Protein AF-0000000084683299 (afdb_homodimer)

Secondary st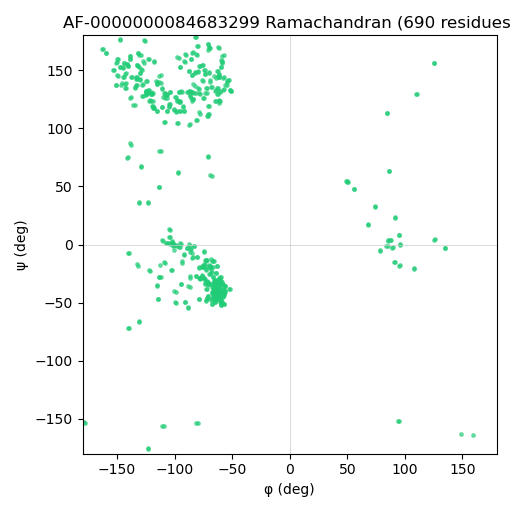ructure (DSSP, 8-state):
-EEEEBSSTTSPPEEEE-PPP---TT-EEEEEEEEEE-HHHHHHHHT--TT--SSB----EEEEEEEEE-TT--S--TT-EEE--SSB--S-SHHHHTT-GGG-TT-B-BTTTB--SSBSEEEES-HHHH-EEPPTT--HHHHHHTTTHHHHHHIIIIIIS---TT-EEEEE--SHHHHHHHHHHHHTT-EEEEEES-HHHHHHHHHTTEEEEEEGGG-S-HHHHHHHHTTS-EEEEEESS--HHHHHHHHHTEEEEEEEEE-S----SSS-EEE-HHHHHHHT-EEEE-----GGGHHHHHHHHHHTS--GGGGEEEEEEGGGHHHHHHHTTT-PPSSEEEEETT-/-EEEEBSSTTSPPEEEE-PPP---TT-EEEEEEEEEE-HHHHHHHHT--TT--SSB----EEEEEEEEE-TT--S--TT-EEE--SSB--S-SHHHHTT-GGG-TT-B-BTTTB--SSBSEEEES-HHHH-EEPPTT--HHHHHHTTTHHHHHHIIIIIIS---TT-EEEEE--SHHHHHHHHHHHHTT-EEEEEES-HHHHHHHHHTTEEEEEEGGG-S-HHHHHHHHTTS-EEEEEESS--HHHHHHHHHTEEEEEEEEE-S----SSS-EEE-HHHHHHHT-EEEE-----GGGHHHHHHHHHHTS--GGGGEEEEEEGGGHHHHHHHTTT-PPSSEEEEETT-

Sequence (694 aa):
MRAVVFEQYGEPAAVREVPDPEPAEHGVVVRVEATGLCRSDWHGWMGHDPDITLPHVPGHELAGVVEAVGSRVTGWRPGDRVTVPFVCACGTCPSCAAGDQQVCERQTQPGFHHWGSFAQFVALDHADVNLVAIPDGMAYATAAALGCRFATAFRAVVRQGRVAAGEWVAVHGCGGVGLSAVMIAAASGARVVAVDVSSEALGLARSFGAAACVDATGTADPAAAVRELTGGGAHLSLDALGSPATCASSVGSLRRRGRHVQVGLLPSVDGTTPVPLARAIALELELLGSHGMAAHAYPGMLELVRSGALRPDLLVTRTIALDAAPAALAAMGSAPGAGVTVIEPWRMRAVVFEQYGEPAAVREVPDPEPAEHGVVVRVEATGLCRSDWHGWMGHDPDITLPHVPGHELAGVVEAVGSRVTGWRPGDRVTVPFVCACGTCPSCAAGDQQVCERQTQPGFHHWGSFAQFVALDHADVNLVAIPDGMAYATAAALGCRFATAFRAVVRQGRVAAGEWVAVHGCGGVGLSAVMIAAASGARVVAVDVSSEALGLARSFGAAACVDATGTADPAAAVRELTGGGAHLSLDALGSPATCASSVGSLRRRGRHVQVGLLPSVDGTTPVPLARAIALELELLGSHGMAAHAYPGMLELVRSGALRPDLLVTRTIALDAAPAALAAMGSAPGAGVTVIEPWR

InterPro domains:
  IPR002328 Alcohol dehydrogenase, zinc-type, conserved site [PS00059] (59-73)
  IPR011032 GroES-like superfamily [SSF50129] (1-170)
  IPR013149 Alcohol dehydrogenase-like, C-terminal [PF00107] (176-305)
  IPR013154 Alcohol dehydrogenase-like, N-terminal [PF08240] (26-135)
  IPR020843 Enoylreductase domain [SM00829] (10-343)
  IPR036291 NAD(P)-binding domain superfamily [SSF51735] (140-313)
  IPR050129 Zinc-containing alcohol dehydrogenase [PTHR43401] (1-344)

Structure (mmCIF, N/CA/C/O backbone):
data_AF-0000000084683299-model_v1
#
loop_
_entity.id
_entity.type
_entity.pdbx_description
1 polymer '2-deoxy-scyllo-inosamine dehydrogenase'
#
loop_
_atom_site.group_PDB
_atom_site.id
_atom_site.type_symbol
_atom_site.label_atom_id
_atom_site.label_alt_id
_atom_site.label_comp_id
_atom_site.label_asym_id
_atom_site.label_entity_id
_atom_site.label_seq_id
_atom_site.pdbx_PDB_ins_code
_atom_site.Cartn_x
_atom_site.Cartn_y
_atom_site.Cartn_z
_atom_site.occupancy
_atom_site.B_iso_or_equiv
_atom_site.auth_seq_id
_atom_site.auth_comp_id
_atom_site.auth_asym_id
_atom_site.auth_atom_id
_atom_site.pdbx_PDB_model_num
ATOM 1 N N . MET A 1 1 ? 8.82 40.094 19.969 1 97.94 1 MET A N 1
ATOM 2 C CA . MET A 1 1 ? 7.5 39.469 19.844 1 97.94 1 MET A CA 1
ATOM 3 C C . MET A 1 1 ? 7.242 38.5 20.984 1 97.94 1 MET A C 1
ATOM 5 O O . MET A 1 1 ? 8.188 38 21.594 1 97.94 1 MET A O 1
ATOM 9 N N . ARG A 1 2 ? 6.02 38.344 21.203 1 98.69 2 ARG A N 1
ATOM 10 C CA . ARG A 1 2 ? 5.633 37.312 22.172 1 98.69 2 ARG A CA 1
ATOM 11 C C . ARG A 1 2 ? 5.578 35.938 21.5 1 98.69 2 ARG A C 1
ATOM 13 O O . ARG A 1 2 ? 5.105 35.812 20.375 1 98.69 2 ARG A O 1
ATOM 20 N N . ALA A 1 3 ? 6.117 34.906 22.234 1 98.88 3 ALA A N 1
ATOM 21 C CA . ALA A 1 3 ? 6.109 33.562 21.703 1 98.88 3 ALA A CA 1
ATOM 22 C C . ALA A 1 3 ? 6.121 32.531 22.844 1 98.88 3 ALA A C 1
ATOM 24 O O . ALA A 1 3 ? 6.57 32.844 23.953 1 98.88 3 ALA A O 1
ATOM 25 N N . VAL A 1 4 ? 5.547 31.406 22.609 1 98.81 4 VAL A N 1
ATOM 26 C CA . VAL A 1 4 ? 5.734 30.266 23.5 1 98.81 4 VAL A CA 1
ATOM 27 C C . VAL A 1 4 ? 7.121 29.656 23.281 1 98.81 4 VAL A C 1
ATOM 29 O O . VAL A 1 4 ? 7.488 29.312 22.156 1 98.81 4 VAL A O 1
ATOM 32 N N . VAL A 1 5 ? 7.898 29.516 24.344 1 98.75 5 VAL A N 1
ATOM 33 C CA . VAL A 1 5 ? 9.25 28.984 24.25 1 98.75 5 VAL A CA 1
ATOM 34 C C . VAL A 1 5 ? 9.422 27.828 25.25 1 98.75 5 VAL A C 1
ATOM 36 O O . VAL A 1 5 ? 9.023 27.953 26.406 1 98.75 5 VAL A O 1
ATOM 39 N N . PHE A 1 6 ? 9.891 26.703 24.734 1 98 6 PHE A N 1
ATOM 40 C CA . PHE A 1 6 ? 10.375 25.688 25.672 1 98 6 PHE A CA 1
ATOM 41 C C . PHE A 1 6 ? 11.883 25.5 25.516 1 98 6 PHE A C 1
ATOM 43 O O . PHE A 1 6 ? 12.414 25.516 24.406 1 98 6 PHE A O 1
ATOM 50 N N . GLU A 1 7 ? 12.57 25.344 26.656 1 97.62 7 GLU A N 1
ATOM 51 C CA . GLU A 1 7 ? 14.031 25.297 26.703 1 97.62 7 GLU A CA 1
ATOM 52 C C . GLU A 1 7 ? 14.523 23.859 26.875 1 97.62 7 GLU A C 1
ATOM 54 O O . GLU A 1 7 ? 15.688 23.562 26.609 1 97.62 7 GLU A O 1
ATOM 59 N N . GLN A 1 8 ? 13.672 23.047 27.375 1 97.5 8 GLN A N 1
ATOM 60 C CA . GLN A 1 8 ? 13.938 21.625 27.578 1 97.5 8 GLN A CA 1
ATOM 61 C C . GLN A 1 8 ? 12.742 20.781 27.172 1 97.5 8 GLN A C 1
ATOM 63 O O . GLN A 1 8 ? 11.594 21.172 27.375 1 97.5 8 GLN A O 1
ATOM 68 N N . TYR A 1 9 ? 13.102 19.688 26.641 1 96.69 9 TYR A N 1
ATOM 69 C CA . TYR A 1 9 ? 12.023 18.781 26.266 1 96.69 9 TYR A CA 1
ATOM 70 C C . TYR A 1 9 ? 11.227 18.344 27.484 1 96.69 9 TYR A C 1
ATOM 72 O O . TYR A 1 9 ? 11.797 18.078 28.547 1 96.69 9 TYR A O 1
ATOM 80 N N . GLY A 1 10 ? 9.992 18.359 27.375 1 95.62 10 GLY A N 1
ATOM 81 C CA . GLY A 1 10 ? 9.117 17.812 28.391 1 95.62 10 GLY A CA 1
ATOM 82 C C . GLY A 1 10 ? 8.938 18.734 29.578 1 95.62 10 GLY A C 1
ATOM 83 O O . GLY A 1 10 ? 8.141 18.453 30.484 1 95.62 10 GLY A O 1
ATOM 84 N N . GLU A 1 11 ? 9.617 19.828 29.625 1 97 11 GLU A N 1
ATOM 85 C CA . GLU A 1 11 ? 9.453 20.828 30.688 1 97 11 GLU A CA 1
ATOM 86 C C . GLU A 1 11 ? 8.484 21.922 30.266 1 97 11 GLU A C 1
ATOM 88 O O . GLU A 1 11 ? 8.375 22.25 29.078 1 97 11 GLU A O 1
ATOM 93 N N . PRO A 1 12 ? 7.875 22.5 31.188 1 95.88 12 PRO A N 1
ATOM 94 C CA . PRO A 1 12 ? 6.852 23.484 30.844 1 95.88 12 PRO A CA 1
ATOM 95 C C . PRO A 1 12 ? 7.387 24.609 29.984 1 95.88 12 PRO A C 1
ATOM 97 O O . PRO A 1 12 ? 8.43 25.203 30.297 1 95.88 12 PRO A O 1
ATOM 100 N N . ALA A 1 13 ? 6.68 24.906 28.984 1 98.06 13 ALA A N 1
ATOM 101 C CA . ALA A 1 13 ? 6.953 26.062 28.141 1 98.06 13 ALA A CA 1
ATOM 102 C C . ALA A 1 13 ? 6.398 27.344 28.781 1 98.06 13 ALA A C 1
ATOM 104 O O . ALA A 1 13 ? 5.625 27.281 29.734 1 98.06 13 ALA A O 1
ATOM 105 N N . ALA A 1 14 ? 6.879 28.453 28.266 1 98.31 14 ALA A N 1
ATOM 106 C CA . ALA A 1 14 ? 6.391 29.734 28.766 1 98.31 14 ALA A CA 1
ATOM 107 C C . ALA A 1 14 ? 6.324 30.766 27.656 1 98.31 14 ALA A C 1
ATOM 109 O O . ALA A 1 14 ? 7.051 30.656 26.656 1 98.31 14 ALA A O 1
ATOM 110 N N . VAL A 1 15 ? 5.414 31.688 27.844 1 98.56 15 VAL A N 1
ATOM 111 C CA . VAL A 1 15 ? 5.387 32.812 26.922 1 98.56 15 VAL A CA 1
ATOM 112 C C . VAL A 1 15 ? 6.492 33.812 27.297 1 98.56 15 VAL A C 1
ATOM 114 O O . VAL A 1 15 ? 6.613 34.219 28.469 1 98.56 15 VAL A O 1
ATOM 117 N N . ARG A 1 16 ? 7.254 34.188 26.312 1 98.31 16 ARG A N 1
ATOM 118 C CA . ARG A 1 16 ? 8.375 35.094 26.5 1 98.31 16 ARG A CA 1
ATOM 119 C C . ARG A 1 16 ? 8.453 36.094 25.375 1 98.31 16 ARG A C 1
ATOM 121 O O . ARG A 1 16 ? 7.848 35.906 24.312 1 98.31 16 ARG A O 1
ATOM 128 N N . GLU A 1 17 ? 9.148 37.156 25.719 1 98.44 17 GLU A N 1
ATOM 129 C CA . GLU A 1 17 ? 9.531 38.094 24.656 1 98.44 17 GLU A CA 1
ATOM 130 C C . GLU A 1 17 ? 10.82 37.625 23.969 1 98.44 17 GLU A C 1
ATOM 132 O O . GLU A 1 17 ? 11.828 37.375 24.641 1 98.44 17 GLU A O 1
ATOM 137 N N . VAL A 1 18 ? 10.742 37.5 22.688 1 98.38 18 VAL A N 1
ATOM 138 C CA . VAL A 1 18 ? 11.891 37.094 21.875 1 98.38 18 VAL A CA 1
ATOM 139 C C . VAL A 1 18 ? 12.055 38.031 20.703 1 98.38 18 VAL A C 1
ATOM 141 O O . VAL A 1 18 ? 11.156 38.844 20.406 1 98.38 18 VAL A O 1
ATOM 144 N N . PRO A 1 19 ? 13.234 38.031 20.062 1 97.88 19 PRO A N 1
ATOM 145 C CA . PRO A 1 19 ? 13.414 38.938 18.906 1 97.88 19 PRO A CA 1
ATOM 146 C C . PRO A 1 19 ? 12.438 38.625 17.766 1 97.88 19 PRO A C 1
ATOM 148 O O . PRO A 1 19 ? 12.125 37.469 17.516 1 97.88 19 PRO A O 1
ATOM 151 N N . ASP A 1 20 ? 12 39.688 17.094 1 98.19 20 ASP A N 1
ATOM 152 C CA . ASP A 1 20 ? 11.195 39.5 15.891 1 98.19 20 ASP A CA 1
ATOM 153 C C . ASP A 1 20 ? 12 38.75 14.805 1 98.19 20 ASP A C 1
ATOM 155 O O . ASP A 1 20 ? 13.195 39 14.648 1 98.19 20 ASP A O 1
ATOM 159 N N . PRO A 1 21 ? 11.328 37.938 14.055 1 98.38 21 PRO A N 1
ATOM 160 C CA . PRO A 1 21 ? 12.031 37.312 12.93 1 98.38 21 PRO A CA 1
ATOM 161 C C . PRO A 1 21 ? 12.172 38.25 11.734 1 98.38 21 PRO A C 1
ATOM 163 O O . PRO A 1 21 ? 11.406 39.188 11.602 1 98.38 21 PRO A O 1
ATOM 166 N N . GLU A 1 22 ? 13.18 38 10.969 1 97.94 22 GLU A N 1
ATOM 167 C CA . GLU A 1 22 ? 13.383 38.656 9.664 1 97.94 22 GL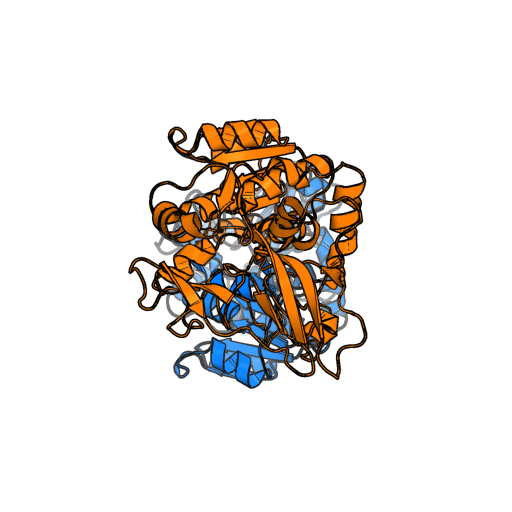U A CA 1
ATOM 168 C C . GLU A 1 22 ? 13.25 37.625 8.531 1 97.94 22 GLU A C 1
ATOM 170 O O . GLU A 1 22 ? 13.648 36.469 8.68 1 97.94 22 GLU A O 1
ATOM 175 N N . PRO A 1 23 ? 12.719 38.094 7.453 1 98.06 23 PRO A N 1
ATOM 176 C CA . PRO A 1 23 ? 12.578 37.125 6.363 1 98.06 23 PRO A CA 1
ATOM 177 C C . PRO A 1 23 ? 13.898 36.812 5.664 1 98.06 23 PRO A C 1
ATOM 179 O O . PRO A 1 23 ? 14.727 37.719 5.496 1 98.06 23 PRO A O 1
ATOM 182 N N . ALA A 1 24 ? 14.109 35.562 5.312 1 97.81 24 ALA A N 1
ATOM 183 C CA . ALA A 1 24 ? 15.141 35.25 4.328 1 97.81 24 ALA A CA 1
ATOM 184 C C . ALA A 1 24 ? 14.836 35.906 2.982 1 97.81 24 ALA A C 1
ATOM 186 O O . ALA A 1 24 ? 13.727 36.375 2.756 1 97.81 24 ALA A O 1
ATOM 187 N N . GLU A 1 25 ? 15.828 35.875 2.055 1 98.38 25 GLU A N 1
ATOM 188 C CA . GLU A 1 25 ? 15.641 36.469 0.741 1 98.38 25 GLU A CA 1
ATOM 189 C C . GLU A 1 25 ? 14.453 35.844 0.007 1 98.38 25 GLU A C 1
ATOM 191 O O . GLU A 1 25 ? 13.734 36.531 -0.723 1 98.38 25 GLU A O 1
ATOM 196 N N . HIS A 1 26 ? 14.234 34.562 0.237 1 98.19 26 HIS A N 1
ATOM 197 C CA . HIS A 1 26 ? 13.188 33.844 -0.459 1 98.19 26 HIS A CA 1
ATOM 198 C C . HIS A 1 26 ? 11.984 33.594 0.447 1 98.19 26 HIS A C 1
ATOM 200 O O . HIS A 1 26 ? 11.125 32.781 0.143 1 98.19 26 HIS A O 1
ATOM 206 N N . GLY A 1 27 ? 11.938 34.281 1.592 1 98.62 27 GLY A N 1
ATOM 207 C CA . GLY A 1 27 ? 10.922 34 2.594 1 98.62 27 GLY A CA 1
ATOM 208 C C . GLY A 1 27 ? 10.078 35.188 2.957 1 98.62 27 GLY A C 1
ATOM 209 O O . GLY A 1 27 ? 10.164 36.25 2.311 1 98.62 27 GLY A O 1
ATOM 210 N N . VAL A 1 28 ? 9.211 35 3.945 1 98.88 28 VAL A N 1
ATOM 211 C CA . VAL A 1 28 ? 8.336 36.031 4.461 1 98.88 28 VAL A CA 1
ATOM 212 C C . VAL A 1 28 ? 8.266 35.969 5.98 1 98.88 28 VAL A C 1
ATOM 214 O O . VAL A 1 28 ? 8.68 34.969 6.574 1 98.88 28 VAL A O 1
ATOM 217 N N . VAL A 1 29 ? 7.84 36.969 6.523 1 98.94 29 VAL A N 1
ATOM 218 C CA . VAL A 1 29 ? 7.359 36.969 7.902 1 98.94 29 VAL A CA 1
ATOM 219 C C . VAL A 1 29 ? 5.844 37.156 7.922 1 98.94 29 VAL A C 1
ATOM 221 O O . VAL A 1 29 ? 5.309 38.062 7.281 1 98.94 29 VAL A O 1
ATOM 224 N N . VAL A 1 30 ? 5.199 36.281 8.57 1 98.94 30 VAL A N 1
ATOM 225 C CA . VAL A 1 30 ? 3.746 36.312 8.672 1 98.94 30 VAL A CA 1
ATOM 226 C C . VAL A 1 30 ? 3.34 36.75 10.086 1 98.94 30 VAL A C 1
ATOM 228 O O . VAL A 1 30 ? 3.852 36.219 11.07 1 98.94 30 VAL A O 1
ATOM 231 N N . ARG A 1 31 ? 2.543 37.75 10.172 1 98.94 31 ARG A N 1
ATOM 232 C CA . ARG A 1 31 ? 1.837 38.031 11.414 1 98.94 31 ARG A CA 1
ATOM 233 C C . ARG A 1 31 ? 0.764 37 11.695 1 98.94 31 ARG A C 1
ATOM 235 O O . ARG A 1 31 ? -0.257 36.938 11.008 1 98.94 31 ARG A O 1
ATOM 242 N N . VAL A 1 32 ? 0.953 36.188 12.742 1 98.88 32 VAL A N 1
ATOM 243 C CA . VAL A 1 32 ? 0.099 35.031 12.984 1 98.88 32 VAL A CA 1
ATOM 244 C C . VAL A 1 32 ? -1.217 35.5 13.617 1 98.88 32 VAL A C 1
ATOM 246 O O . VAL A 1 32 ? -1.231 36 14.742 1 98.88 32 VAL A O 1
ATOM 249 N N . GLU A 1 33 ? -2.271 35.312 12.867 1 98.75 33 GLU A N 1
ATOM 250 C CA . GLU A 1 33 ? -3.59 35.656 13.398 1 98.75 33 GLU A CA 1
ATOM 251 C C . GLU A 1 33 ? -4.199 34.469 14.148 1 98.75 33 GLU A C 1
ATOM 253 O O . GLU A 1 33 ? -4.906 34.656 15.141 1 98.75 33 GLU A O 1
ATOM 258 N N . ALA A 1 34 ? -3.961 33.312 13.688 1 98.62 34 ALA A N 1
ATOM 259 C CA . ALA A 1 34 ? -4.422 32.094 14.32 1 98.62 34 ALA A CA 1
ATOM 260 C C . ALA A 1 34 ? -3.451 30.938 14.055 1 98.62 34 ALA A C 1
ATOM 262 O O . ALA A 1 34 ? -2.834 30.859 12.992 1 98.62 34 ALA A O 1
ATOM 263 N N . THR A 1 35 ? -3.285 30.031 15.008 1 98.56 35 THR A N 1
ATOM 264 C CA . THR A 1 35 ? -2.465 28.844 14.867 1 98.56 35 THR A CA 1
ATOM 265 C C . THR A 1 35 ? -3.104 27.656 15.594 1 98.56 35 THR A C 1
ATOM 267 O O . THR A 1 35 ? -3.703 27.828 16.656 1 98.56 35 THR A O 1
ATOM 270 N N . GLY A 1 36 ? -3.057 26.547 14.977 1 96.81 36 GLY A N 1
ATOM 271 C CA . GLY A 1 36 ? -3.658 25.359 15.562 1 96.81 36 GLY A CA 1
ATOM 272 C C . GLY A 1 36 ? -2.734 24.641 16.516 1 96.81 36 GLY A C 1
ATOM 273 O O . GLY A 1 36 ? -1.521 24.594 16.312 1 96.81 36 GLY A O 1
ATOM 274 N N . LEU A 1 37 ? -3.314 24.047 17.562 1 95.62 37 LEU A N 1
ATOM 275 C CA . LEU A 1 37 ? -2.609 23.156 18.469 1 95.62 37 LEU A CA 1
ATOM 276 C C . LEU A 1 37 ? -2.805 21.703 18.062 1 95.62 37 LEU A C 1
ATOM 278 O O . LEU A 1 37 ? -3.922 21.188 18.109 1 95.62 37 LEU A O 1
ATOM 282 N N . CYS A 1 38 ? -1.792 21.062 17.672 1 92.25 38 CYS A N 1
ATOM 283 C CA . CYS A 1 38 ? -1.838 19.703 17.141 1 92.25 38 CYS A CA 1
ATOM 284 C C . CYS A 1 38 ? -1.043 18.75 18.016 1 92.25 38 CYS A C 1
ATOM 286 O O . CYS A 1 38 ? -0.114 19.156 18.703 1 92.25 38 CYS A O 1
ATOM 288 N N . ARG A 1 39 ? -1.383 17.453 17.906 1 89.88 39 ARG A N 1
ATOM 289 C CA . ARG A 1 39 ? -0.679 16.422 18.672 1 89.88 39 ARG A CA 1
ATOM 290 C C . ARG A 1 39 ? 0.792 16.359 18.281 1 89.88 39 ARG A C 1
ATOM 292 O O . ARG A 1 39 ? 1.653 16.078 19.109 1 89.88 39 ARG A O 1
ATOM 299 N N . SER A 1 40 ? 1.102 16.625 17.109 1 91.19 40 SER A N 1
ATOM 300 C CA . SER A 1 40 ? 2.49 16.625 16.656 1 91.19 40 SER A CA 1
ATOM 301 C C . SER A 1 40 ? 3.309 17.672 17.406 1 91.19 40 SER A C 1
ATOM 303 O O . SER A 1 40 ? 4.508 17.5 17.625 1 91.19 40 SER A O 1
ATOM 305 N N . ASP A 1 41 ? 2.725 18.781 17.797 1 94.56 41 ASP A N 1
ATOM 306 C CA . ASP A 1 41 ? 3.42 19.766 18.609 1 94.56 41 ASP A CA 1
ATOM 307 C C . ASP A 1 41 ? 3.852 19.172 19.953 1 94.56 41 ASP A C 1
ATOM 309 O O . ASP A 1 41 ? 4.949 19.453 20.438 1 94.56 41 ASP A O 1
ATOM 313 N N . TRP A 1 42 ? 2.943 18.422 20.484 1 93.19 42 TRP A N 1
ATOM 314 C CA . TRP A 1 42 ? 3.248 17.766 21.75 1 93.19 42 TRP A CA 1
ATOM 315 C C . TRP A 1 42 ? 4.426 16.797 21.594 1 93.19 42 TRP A C 1
ATOM 317 O O . TRP A 1 42 ? 5.336 16.797 22.438 1 93.19 42 TRP A O 1
ATOM 327 N N . HIS A 1 43 ? 4.441 16.062 20.562 1 90.19 43 HIS A N 1
ATOM 328 C CA . HIS A 1 43 ? 5.555 15.148 20.312 1 90.19 43 HIS A CA 1
ATOM 329 C C . HIS A 1 43 ? 6.867 15.914 20.156 1 90.19 43 HIS A C 1
ATOM 331 O O . HIS A 1 43 ? 7.91 15.461 20.641 1 90.19 43 HIS A O 1
ATOM 337 N N . GLY A 1 44 ? 6.812 17 19.453 1 93.81 44 GLY A N 1
ATOM 338 C CA . GLY A 1 44 ? 7.992 17.844 19.359 1 93.81 44 GLY A CA 1
ATOM 339 C C . GLY A 1 44 ? 8.484 18.328 20.703 1 93.81 44 GLY A C 1
ATOM 340 O O . GLY A 1 44 ? 9.68 18.266 21 1 93.81 44 GLY A O 1
ATOM 341 N N . TRP A 1 45 ? 7.566 18.703 21.5 1 96.62 45 TRP A N 1
ATOM 342 C CA . TRP A 1 45 ? 7.883 19.188 22.828 1 96.62 45 TRP A CA 1
ATOM 343 C C . TRP A 1 45 ? 8.477 18.078 23.703 1 96.62 45 TRP A C 1
ATOM 345 O O . TRP A 1 45 ? 9.367 18.328 24.516 1 96.62 45 TRP A O 1
ATOM 355 N N . MET A 1 46 ? 8.039 16.906 23.422 1 94.44 46 MET A N 1
ATOM 356 C CA . MET A 1 46 ? 8.508 15.75 24.188 1 94.44 46 MET A CA 1
ATOM 357 C C . MET A 1 46 ? 9.867 15.281 23.703 1 94.44 46 MET A C 1
ATOM 359 O O . MET A 1 46 ? 10.484 14.406 24.297 1 94.44 46 MET A O 1
ATOM 363 N N . GLY A 1 47 ? 10.328 15.758 22.609 1 92.62 47 GLY A N 1
ATOM 364 C CA . GLY A 1 47 ? 11.648 15.422 22.094 1 92.62 47 GLY A CA 1
ATOM 365 C C . GLY A 1 47 ? 11.641 14.227 21.156 1 92.62 47 GLY A C 1
ATOM 366 O O . GLY A 1 47 ? 12.68 13.594 20.953 1 92.62 47 GLY A O 1
ATOM 367 N N . HIS A 1 48 ? 10.539 13.945 20.562 1 86.56 48 HIS A N 1
ATOM 368 C CA . HIS A 1 48 ? 10.414 12.773 19.703 1 86.56 48 HIS A CA 1
ATOM 369 C C . HIS A 1 48 ? 10.859 13.086 18.281 1 86.56 48 HIS A C 1
ATOM 371 O O . HIS A 1 48 ? 10.891 12.195 17.422 1 86.56 48 HIS A O 1
ATOM 377 N N . ASP A 1 49 ? 11.195 14.266 17.984 1 89.06 49 ASP A N 1
ATOM 378 C CA . ASP A 1 49 ? 11.625 14.688 16.656 1 89.06 49 ASP A CA 1
ATOM 379 C C . ASP A 1 49 ? 13.047 15.242 16.688 1 89.06 49 ASP A C 1
ATOM 381 O O . ASP A 1 49 ? 13.312 16.266 17.312 1 89.06 49 ASP A O 1
ATOM 385 N N . PRO A 1 50 ? 13.875 14.609 15.969 1 88.75 50 PRO A N 1
ATOM 386 C CA . PRO A 1 50 ? 15.289 14.992 16.047 1 88.75 50 PRO A CA 1
ATOM 387 C C . PRO A 1 50 ? 15.586 16.312 15.336 1 88.75 50 PRO A C 1
ATOM 389 O O . PRO A 1 50 ? 16.688 16.859 15.484 1 88.75 50 PRO A O 1
ATOM 392 N N . ASP A 1 51 ? 14.688 16.906 14.656 1 91.69 51 ASP A N 1
ATOM 393 C CA . ASP A 1 51 ? 14.93 18.109 13.867 1 91.69 51 ASP A CA 1
ATOM 394 C C . ASP A 1 51 ? 14.812 19.359 14.727 1 91.69 51 ASP A C 1
ATOM 396 O O . ASP A 1 51 ? 15.148 20.469 14.273 1 91.69 51 ASP A O 1
ATOM 400 N N . ILE A 1 52 ? 14.391 19.234 15.93 1 96 52 ILE A N 1
ATOM 401 C CA . ILE A 1 52 ? 14.133 20.391 16.797 1 96 52 ILE A CA 1
ATOM 402 C C . ILE A 1 52 ? 15.414 20.766 17.547 1 96 52 ILE A C 1
ATOM 404 O O . ILE A 1 52 ? 16.094 19.906 18.109 1 96 52 ILE A O 1
ATOM 408 N N . THR A 1 53 ? 15.727 22.047 17.5 1 96.94 53 THR A N 1
ATOM 409 C CA . THR A 1 53 ? 16.828 22.609 18.266 1 96.94 53 THR A CA 1
ATOM 410 C C . THR A 1 53 ? 16.312 23.516 19.375 1 96.94 53 THR A C 1
ATOM 412 O O . THR A 1 53 ? 15.484 24.391 19.125 1 96.94 53 THR A O 1
ATOM 415 N N . LEU A 1 54 ? 16.859 23.359 20.547 1 96.69 54 LEU A N 1
ATOM 416 C CA . LEU A 1 54 ? 16.406 24.125 21.703 1 96.69 54 LEU A CA 1
ATOM 417 C C . LEU A 1 54 ? 17.219 25.422 21.844 1 96.69 54 LEU A C 1
ATOM 419 O O . LEU A 1 54 ? 18.391 25.469 21.469 1 96.69 54 LEU A O 1
ATOM 423 N N . PRO A 1 55 ? 16.703 26.484 22.547 1 97.62 55 PRO A N 1
ATOM 424 C CA . PRO A 1 55 ? 15.289 26.688 22.859 1 97.62 55 PRO A CA 1
ATOM 425 C C . PRO A 1 55 ? 14.422 26.766 21.594 1 97.62 55 PRO A C 1
ATOM 427 O O . PRO A 1 55 ? 14.922 27.062 20.516 1 97.62 55 PRO A O 1
ATOM 430 N N . HIS A 1 56 ? 13.125 26.5 21.75 1 98.38 56 HIS A N 1
ATOM 431 C CA . HIS A 1 56 ? 12.328 26.328 20.547 1 98.38 56 HIS A CA 1
ATOM 432 C C . HIS A 1 56 ? 10.938 26.922 20.703 1 98.38 56 HIS A C 1
ATOM 434 O O . HIS A 1 56 ? 10.398 26.969 21.812 1 98.38 56 HIS A O 1
ATOM 440 N N . VAL A 1 57 ? 10.391 27.422 19.625 1 98.75 57 VAL A N 1
ATOM 441 C CA . VAL A 1 57 ? 9.008 27.875 19.5 1 98.75 57 VAL A CA 1
ATOM 442 C C . VAL A 1 57 ? 8.203 26.891 18.672 1 98.75 57 VAL A C 1
ATOM 444 O O . VAL A 1 57 ? 8.438 26.75 17.469 1 98.75 57 VAL A O 1
ATOM 447 N N . PRO A 1 58 ? 7.176 26.172 19.219 1 98.38 58 PRO A N 1
ATOM 448 C CA . PRO A 1 58 ? 6.395 25.172 18.469 1 98.38 58 PRO A CA 1
ATOM 449 C C . PRO A 1 58 ? 5.293 25.812 17.625 1 98.38 58 PRO A C 1
ATOM 451 O O . PRO A 1 58 ? 5.16 27.031 17.594 1 98.38 58 PRO A O 1
ATOM 454 N N . GLY A 1 59 ? 4.559 25 16.906 1 98.06 59 GLY A N 1
ATOM 455 C CA . GLY A 1 59 ? 3.428 25.422 16.094 1 98.06 59 GLY A CA 1
ATOM 456 C C . GLY A 1 59 ? 3.695 25.328 14.602 1 98.06 59 GLY A C 1
ATOM 457 O O . GLY A 1 59 ? 4.691 25.859 14.117 1 98.06 59 GLY A O 1
ATOM 458 N N . HIS A 1 60 ? 2.768 24.688 13.883 1 97.56 60 HIS A N 1
ATOM 459 C CA . HIS A 1 60 ? 3.012 24.531 12.453 1 97.56 60 HIS A CA 1
ATOM 460 C C . HIS A 1 60 ? 1.731 24.734 11.648 1 97.56 60 HIS A C 1
ATOM 462 O O . HIS A 1 60 ? 1.767 24.781 10.414 1 97.56 60 HIS A O 1
ATOM 468 N N . GLU A 1 61 ? 0.601 24.859 12.273 1 97.56 61 GLU A N 1
ATOM 469 C CA . GLU A 1 61 ? -0.672 25.203 11.648 1 97.56 61 GLU A CA 1
ATOM 470 C C . GLU A 1 61 ? -0.98 26.688 11.789 1 97.56 61 GLU A C 1
ATOM 472 O O . GLU A 1 61 ? -1.291 27.156 12.883 1 97.56 61 GLU A O 1
ATOM 477 N N . LEU A 1 62 ? -1.008 27.391 10.602 1 98.19 62 LEU A N 1
ATOM 478 C CA . LEU A 1 62 ? -1.125 28.828 10.844 1 98.19 62 LEU A CA 1
ATOM 479 C C . LEU A 1 62 ? -1.85 29.516 9.695 1 98.19 62 LEU A C 1
ATOM 481 O O . LEU A 1 62 ? -1.92 28.984 8.586 1 98.19 62 LEU A O 1
ATOM 485 N N . ALA A 1 63 ? -2.391 30.609 10.047 1 98.62 63 ALA A N 1
ATOM 486 C CA . ALA A 1 63 ? -2.947 31.594 9.117 1 98.62 63 ALA A CA 1
ATOM 487 C C . ALA A 1 63 ? -2.705 33.031 9.617 1 98.62 63 ALA A C 1
ATOM 489 O O . ALA A 1 63 ? -2.717 33.281 10.82 1 98.62 63 ALA A O 1
ATOM 490 N N . GLY A 1 64 ? -2.469 33.844 8.664 1 98.69 64 GLY A N 1
ATOM 491 C CA . GLY A 1 64 ? -2.217 35.219 9.047 1 98.69 64 GLY A CA 1
ATOM 492 C C . GLY A 1 64 ? -1.995 36.156 7.859 1 98.69 64 GLY A C 1
ATOM 493 O O . GLY A 1 64 ? -2.566 35.938 6.789 1 98.69 64 GLY A O 1
ATOM 494 N N . VAL A 1 65 ? -1.239 37.188 8.211 1 98.75 65 VAL A N 1
ATOM 495 C CA . VAL A 1 65 ? -1.022 38.25 7.223 1 98.75 65 VAL A CA 1
ATOM 496 C C . VAL A 1 65 ? 0.474 38.438 6.988 1 98.75 65 VAL A C 1
ATOM 498 O O . VAL A 1 65 ? 1.255 38.5 7.941 1 98.75 65 VAL A O 1
ATOM 501 N N . VAL A 1 66 ? 0.813 38.5 5.672 1 98.88 66 VAL A N 1
ATOM 502 C CA . VAL A 1 66 ? 2.211 38.781 5.352 1 98.88 66 VAL A CA 1
ATOM 503 C C . VAL A 1 66 ? 2.615 40.125 5.914 1 98.88 66 VAL A C 1
ATOM 505 O O . VAL A 1 66 ? 1.978 41.156 5.621 1 98.88 66 VAL A O 1
ATOM 508 N N . GLU A 1 67 ? 3.646 40.125 6.727 1 98.81 67 GLU A N 1
ATOM 509 C CA . GLU A 1 67 ? 4.148 41.344 7.367 1 98.81 67 GLU A CA 1
ATOM 510 C C . GLU A 1 67 ? 5.359 41.906 6.617 1 98.81 67 GLU A C 1
ATOM 512 O O . GLU A 1 67 ? 5.504 43.125 6.48 1 98.81 67 GLU A O 1
ATOM 517 N N . ALA A 1 68 ? 6.23 41.062 6.18 1 98.81 68 ALA A N 1
ATOM 518 C CA . ALA A 1 68 ? 7.453 41.406 5.457 1 98.81 68 ALA A CA 1
ATOM 519 C C . ALA A 1 68 ? 7.816 40.312 4.441 1 98.81 68 ALA A C 1
ATOM 521 O O . ALA A 1 68 ? 7.449 39.156 4.609 1 98.81 68 ALA A O 1
ATOM 522 N N . VAL A 1 69 ? 8.531 40.812 3.385 1 98.62 69 VAL A N 1
ATOM 523 C CA . VAL A 1 69 ? 8.891 39.906 2.307 1 98.62 69 VAL A CA 1
ATOM 524 C C . VAL A 1 69 ? 10.383 40.031 1.997 1 98.62 69 VAL A C 1
ATOM 526 O O . VAL A 1 69 ? 10.945 41.125 2.066 1 98.62 69 VAL A O 1
ATOM 529 N N . GLY A 1 70 ? 10.953 38.906 1.715 1 98.69 70 GLY A N 1
ATOM 530 C CA . GLY A 1 70 ? 12.336 38.906 1.255 1 98.69 70 GLY A CA 1
ATOM 531 C C . GLY A 1 70 ? 12.492 39.469 -0.141 1 98.69 70 GLY A C 1
ATOM 532 O O . GLY A 1 70 ? 11.523 39.562 -0.898 1 98.69 70 GLY A O 1
ATOM 533 N N . SER A 1 71 ? 13.727 39.719 -0.488 1 98.31 71 SER A N 1
ATOM 534 C CA . SER A 1 71 ? 14.031 40.469 -1.702 1 98.31 71 SER A CA 1
ATOM 535 C C . SER A 1 71 ? 13.758 39.625 -2.949 1 98.31 71 SER A C 1
ATOM 537 O O . SER A 1 71 ? 13.57 40.188 -4.039 1 98.31 71 SER A O 1
ATOM 539 N N . ARG A 1 72 ? 13.664 38.312 -2.846 1 98.06 72 ARG A N 1
ATOM 540 C CA . ARG A 1 72 ? 13.508 37.469 -4.023 1 98.06 72 ARG A CA 1
ATOM 541 C C . ARG A 1 72 ? 12.078 36.969 -4.137 1 98.06 72 ARG A C 1
ATOM 543 O O . ARG A 1 72 ? 11.758 36.219 -5.066 1 98.06 72 ARG A O 1
ATOM 550 N N . VAL A 1 73 ? 11.281 37.406 -3.184 1 98.62 73 VAL A N 1
ATOM 551 C CA . VAL A 1 73 ? 9.883 36.969 -3.225 1 98.62 73 VAL A CA 1
ATOM 552 C C . VAL A 1 73 ? 9.125 37.812 -4.254 1 98.62 73 VAL A C 1
ATOM 554 O O . VAL A 1 73 ? 9.234 39.031 -4.27 1 98.62 73 VAL A O 1
ATOM 557 N N . THR A 1 74 ? 8.32 37.188 -5.102 1 98.19 74 THR A N 1
ATOM 558 C CA . THR A 1 74 ? 7.641 37.906 -6.16 1 98.19 74 THR A CA 1
ATOM 559 C C . THR A 1 74 ? 6.129 37.75 -6.051 1 98.19 74 THR A C 1
ATOM 561 O O . THR A 1 74 ? 5.363 38.562 -6.555 1 98.19 74 THR A O 1
ATOM 564 N N . GLY A 1 75 ? 5.66 36.781 -5.449 1 98.06 75 GLY A N 1
ATOM 565 C CA . GLY A 1 75 ? 4.25 36.406 -5.5 1 98.06 75 GLY A CA 1
ATOM 566 C C . GLY A 1 75 ? 3.453 36.969 -4.336 1 98.06 75 GLY A C 1
ATOM 567 O O . GLY A 1 75 ? 2.23 36.812 -4.281 1 98.06 75 GLY A O 1
ATOM 568 N N . TRP A 1 76 ? 4.125 37.656 -3.443 1 98.69 76 TRP A N 1
ATOM 569 C CA . TRP A 1 76 ? 3.451 38.062 -2.215 1 98.69 76 TRP A CA 1
ATOM 570 C C . TRP A 1 76 ? 3.883 39.469 -1.798 1 98.69 76 TRP A C 1
ATOM 572 O O . TRP A 1 76 ? 4.988 39.906 -2.127 1 98.69 76 TRP A O 1
ATOM 582 N N . ARG A 1 77 ? 3.027 40.156 -1.046 1 98.38 77 ARG A N 1
ATOM 583 C CA . ARG A 1 77 ? 3.307 41.469 -0.498 1 98.38 77 ARG A CA 1
ATOM 584 C C . ARG A 1 77 ? 2.697 41.625 0.891 1 98.38 77 ARG A C 1
ATOM 586 O O . ARG A 1 77 ? 1.747 40.938 1.241 1 98.38 77 ARG A O 1
ATOM 593 N N . PRO A 1 78 ? 3.285 42.531 1.629 1 98.62 78 PRO A N 1
ATOM 594 C CA . PRO A 1 78 ? 2.674 42.812 2.934 1 98.62 78 PRO A CA 1
ATOM 595 C C . PRO A 1 78 ? 1.18 43.094 2.834 1 98.62 78 PRO A C 1
ATOM 597 O O . PRO A 1 78 ? 0.747 43.812 1.926 1 98.62 78 PRO A O 1
ATOM 600 N N . GLY A 1 79 ? 0.423 42.469 3.668 1 98.44 79 GLY A N 1
ATOM 601 C CA . GLY A 1 79 ? -1.019 42.656 3.646 1 98.44 79 GLY A CA 1
ATOM 602 C C . GLY A 1 79 ? -1.771 41.469 3.121 1 98.44 79 GLY A C 1
ATOM 603 O O . GLY A 1 79 ? -2.971 41.312 3.363 1 98.44 79 GLY A O 1
ATOM 604 N N . ASP A 1 80 ? -1.146 40.594 2.389 1 98.56 80 ASP A N 1
ATOM 605 C CA . ASP A 1 80 ? -1.786 39.406 1.848 1 98.56 80 ASP A CA 1
ATOM 606 C C . ASP A 1 80 ? -2.152 38.438 2.961 1 98.56 80 ASP A C 1
ATOM 608 O O . ASP A 1 80 ? -1.367 38.219 3.885 1 98.56 80 ASP A O 1
ATOM 612 N N . ARG A 1 81 ? -3.391 37.844 2.941 1 98.62 81 ARG A N 1
ATOM 613 C CA . ARG A 1 81 ? -3.822 36.781 3.871 1 98.62 81 ARG A CA 1
ATOM 614 C C . ARG A 1 81 ? -3.371 35.406 3.402 1 98.62 81 ARG A C 1
ATOM 616 O O . ARG A 1 81 ? -3.676 35 2.279 1 98.62 81 ARG A O 1
ATOM 623 N N . VAL A 1 82 ? -2.645 34.656 4.285 1 98.69 82 VAL A N 1
ATOM 624 C CA . VAL A 1 82 ? -2.027 33.438 3.777 1 98.69 82 VAL A CA 1
ATOM 625 C C . VAL A 1 82 ? -2.139 32.344 4.82 1 98.69 82 VAL A C 1
ATOM 627 O O . VAL A 1 82 ? -2.34 32.625 6.008 1 98.69 82 VAL A O 1
ATOM 630 N N . THR A 1 83 ? -2.143 31.203 4.371 1 98.38 83 THR A N 1
ATOM 631 C CA . THR A 1 83 ? -1.826 29.984 5.125 1 98.38 83 THR A CA 1
ATOM 632 C C . THR A 1 83 ? -0.724 29.188 4.43 1 98.38 83 THR A C 1
ATOM 634 O O . THR A 1 83 ? -0.18 29.641 3.414 1 98.38 83 THR A O 1
ATOM 637 N N . VAL A 1 84 ? -0.28 28.125 5.062 1 98.25 84 VAL A N 1
ATOM 638 C CA . VAL A 1 84 ? 0.833 27.344 4.527 1 98.25 84 VAL A CA 1
ATOM 639 C C . VAL A 1 84 ? 0.692 25.891 4.953 1 98.25 84 VAL A C 1
ATOM 641 O O . VAL A 1 84 ? 0.239 25.594 6.066 1 98.25 84 VAL A O 1
ATOM 644 N N . PRO A 1 85 ? 0.957 24.938 4.004 1 98 85 PRO A N 1
ATOM 645 C CA . PRO A 1 85 ? 1.066 23.562 4.477 1 98 85 PRO A CA 1
ATOM 646 C C . PRO A 1 85 ? 2.18 23.375 5.504 1 98 85 PRO A C 1
ATOM 648 O O . PRO A 1 85 ? 3.201 24.062 5.445 1 98 85 PRO A O 1
ATOM 651 N N . PHE A 1 86 ? 2.02 22.391 6.355 1 96.5 86 PHE A N 1
ATOM 652 C CA . PHE A 1 86 ? 3.072 22.141 7.332 1 96.5 86 PHE A CA 1
ATOM 653 C C . PHE A 1 86 ? 4.344 21.656 6.648 1 96.5 86 PHE A C 1
ATOM 655 O O . PHE A 1 86 ? 5.445 21.844 7.168 1 96.5 86 PHE A O 1
ATOM 662 N N . VAL A 1 87 ? 4.168 21.016 5.508 1 95.81 87 VAL A N 1
ATOM 663 C CA . VAL A 1 87 ? 5.32 20.609 4.707 1 95.81 87 VAL A CA 1
ATOM 664 C C . VAL A 1 87 ? 5.723 21.75 3.773 1 95.81 87 VAL A C 1
ATOM 666 O O . VAL A 1 87 ? 5.121 21.938 2.713 1 95.81 87 VAL A O 1
ATOM 669 N N . CYS A 1 88 ? 6.758 22.406 4.148 1 97.88 88 CYS A N 1
ATOM 670 C CA . CYS A 1 88 ? 7.281 23.453 3.281 1 97.88 88 CYS A CA 1
ATOM 671 C C . CYS A 1 88 ? 8.359 22.906 2.35 1 97.88 88 CYS A C 1
ATOM 673 O O . CYS A 1 88 ? 9.422 22.484 2.803 1 97.88 88 CYS A O 1
ATOM 675 N N . ALA A 1 89 ? 8.109 23 1.107 1 98.5 89 ALA A N 1
ATOM 676 C CA . ALA A 1 89 ? 8.977 22.406 0.091 1 98.5 89 ALA A CA 1
ATOM 677 C C . ALA A 1 89 ? 10.047 23.406 -0.356 1 98.5 89 ALA A C 1
ATOM 679 O O . ALA A 1 89 ? 9.906 24.609 -0.165 1 98.5 89 ALA A O 1
ATOM 680 N N . CYS A 1 90 ? 11.094 22.922 -1.012 1 98.12 90 CYS A N 1
ATOM 681 C CA . CYS A 1 90 ? 12.203 23.75 -1.468 1 98.12 90 CYS A CA 1
ATOM 682 C C . CYS A 1 90 ? 11.906 24.344 -2.844 1 98.12 90 CYS A C 1
ATOM 684 O O . CYS A 1 90 ? 12.5 25.344 -3.23 1 98.12 90 CYS A O 1
ATOM 686 N N . GLY A 1 91 ? 11.133 23.641 -3.59 1 97.94 91 GLY A N 1
ATOM 687 C CA . GLY A 1 91 ? 10.734 24.141 -4.898 1 97.94 91 GLY A CA 1
ATOM 688 C C . GLY A 1 91 ? 11.68 23.734 -6.008 1 97.94 91 GLY A C 1
ATOM 689 O O . GLY A 1 91 ? 11.391 23.938 -7.188 1 97.94 91 GLY A O 1
ATOM 690 N N . THR A 1 92 ? 12.797 23 -5.605 1 97.69 92 THR A N 1
ATOM 691 C CA . THR A 1 92 ? 13.789 22.828 -6.656 1 97.69 92 THR A CA 1
ATOM 692 C C . THR A 1 92 ? 14.242 21.375 -6.746 1 97.69 92 THR A C 1
ATOM 694 O O . THR A 1 92 ? 14.859 20.969 -7.73 1 97.69 92 THR A O 1
ATOM 697 N N . CYS A 1 93 ? 14.016 20.594 -5.785 1 97.31 93 CYS A N 1
ATOM 698 C CA . CYS A 1 93 ? 14.453 19.203 -5.84 1 97.31 93 CYS A CA 1
ATOM 699 C C . CYS A 1 93 ? 13.625 18.406 -6.84 1 97.31 93 CYS A C 1
ATOM 701 O O . CYS A 1 93 ? 12.602 18.891 -7.332 1 97.31 93 CYS A O 1
ATOM 703 N N . PRO A 1 94 ? 14.039 17.141 -7.094 1 96.06 94 PRO A N 1
ATOM 704 C CA . PRO A 1 94 ? 13.312 16.344 -8.078 1 96.06 94 PRO A CA 1
ATOM 705 C C . PRO A 1 94 ? 11.859 16.109 -7.68 1 96.06 94 PRO A C 1
ATOM 707 O O . PRO A 1 94 ? 10.969 16.141 -8.531 1 96.06 94 PRO A O 1
ATOM 710 N N . SER A 1 95 ? 11.555 15.922 -6.457 1 97.38 95 SER A N 1
ATOM 711 C CA . SER A 1 95 ? 10.18 15.75 -6.004 1 97.38 95 SER A CA 1
ATOM 712 C C . SER A 1 95 ? 9.352 17 -6.25 1 97.38 95 SER A C 1
ATOM 714 O O . SER A 1 95 ? 8.203 16.922 -6.684 1 97.38 95 SER A O 1
ATOM 716 N N . CYS A 1 96 ? 9.898 18.125 -5.988 1 97.94 96 CYS A N 1
ATOM 717 C CA . CYS A 1 96 ? 9.203 19.375 -6.234 1 97.94 96 CYS A CA 1
ATOM 718 C C . CYS A 1 96 ? 8.961 19.578 -7.727 1 97.94 96 CYS A C 1
ATOM 720 O O . CYS A 1 96 ? 7.871 20 -8.125 1 97.94 96 CYS A O 1
ATOM 722 N N . ALA A 1 97 ? 9.977 19.25 -8.484 1 97.5 97 ALA A N 1
ATOM 723 C CA . ALA A 1 97 ? 9.844 19.391 -9.93 1 97.5 97 ALA A CA 1
ATOM 724 C C . ALA A 1 97 ? 8.719 18.516 -10.469 1 97.5 97 ALA A C 1
ATOM 726 O O . ALA A 1 97 ? 8.055 18.859 -11.445 1 97.5 97 ALA A O 1
ATOM 727 N N . ALA A 1 98 ? 8.484 17.422 -9.797 1 96.38 98 ALA A N 1
ATOM 728 C CA . ALA A 1 98 ? 7.457 16.469 -10.211 1 96.38 98 ALA A CA 1
ATOM 729 C C . ALA A 1 98 ? 6.094 16.859 -9.648 1 96.38 98 ALA A C 1
ATOM 731 O O . ALA A 1 98 ? 5.098 16.172 -9.898 1 96.38 98 ALA A O 1
ATOM 732 N N . GLY A 1 99 ? 6.012 17.906 -8.898 1 97.44 99 GLY A N 1
ATOM 733 C CA . GLY A 1 99 ? 4.77 18.359 -8.289 1 97.44 99 GLY A CA 1
ATOM 734 C C . GLY A 1 99 ? 4.477 17.672 -6.965 1 97.44 99 GLY A C 1
ATOM 735 O O . GLY A 1 99 ? 3.393 17.844 -6.402 1 97.44 99 GLY A O 1
ATOM 736 N N . ASP A 1 100 ? 5.434 16.844 -6.539 1 98 100 ASP A N 1
ATOM 737 C CA . ASP A 1 100 ? 5.254 16.109 -5.289 1 98 100 ASP A CA 1
ATOM 738 C C . ASP A 1 100 ? 5.949 16.812 -4.129 1 98 100 ASP A C 1
ATOM 740 O O . ASP A 1 100 ? 6.75 16.203 -3.416 1 98 100 ASP A O 1
ATOM 744 N N . GLN A 1 101 ? 5.516 18 -3.852 1 98.25 101 GLN A N 1
ATOM 745 C CA . GLN A 1 101 ? 6.156 18.844 -2.846 1 98.25 101 GLN A CA 1
ATOM 746 C C . GLN A 1 101 ? 5.93 18.297 -1.441 1 98.25 101 GLN A C 1
ATOM 748 O O . GLN A 1 101 ? 6.707 18.578 -0.525 1 98.25 101 GLN A O 1
ATOM 753 N N . GLN A 1 102 ? 4.82 17.516 -1.231 1 97.56 102 GLN A N 1
ATOM 754 C CA . GLN A 1 102 ? 4.512 16.953 0.081 1 97.56 102 GLN A CA 1
ATOM 755 C C . GLN A 1 102 ? 5.551 15.93 0.502 1 97.56 102 GLN A C 1
ATOM 757 O O . GLN A 1 102 ? 5.613 15.539 1.671 1 97.56 102 GLN A O 1
ATOM 762 N N . VAL A 1 103 ? 6.391 15.484 -0.468 1 98.31 103 VAL A N 1
ATOM 763 C CA . VAL A 1 103 ? 7.488 14.586 -0.142 1 98.31 103 VAL A CA 1
ATOM 764 C C . VAL A 1 103 ? 8.812 15.195 -0.599 1 98.31 103 VAL A C 1
ATOM 766 O O . VAL A 1 103 ? 9.703 14.477 -1.059 1 98.31 103 VAL A O 1
ATOM 769 N N . CYS A 1 104 ? 8.969 16.453 -0.497 1 98.19 104 CYS A N 1
ATOM 770 C CA . CYS A 1 104 ? 10.172 17.203 -0.846 1 98.19 104 CYS A CA 1
ATOM 771 C C . CYS A 1 104 ? 11.391 16.625 -0.143 1 98.19 104 CYS A C 1
ATOM 773 O O . CYS A 1 104 ? 11.328 16.266 1.034 1 98.19 104 CYS A O 1
ATOM 775 N N . GLU A 1 105 ? 12.492 16.594 -0.83 1 96.94 105 GLU A N 1
ATOM 776 C CA . GLU A 1 105 ? 13.734 16.016 -0.318 1 96.94 105 GLU A CA 1
ATOM 777 C C . GLU A 1 105 ? 14.383 16.938 0.716 1 96.94 105 GLU A C 1
ATOM 779 O O . GLU A 1 105 ? 15.258 16.516 1.474 1 96.94 105 GLU A O 1
ATOM 784 N N . ARG A 1 106 ? 13.969 18.172 0.724 1 97.19 106 ARG A N 1
ATOM 785 C CA . ARG A 1 106 ? 14.547 19.172 1.61 1 97.19 106 ARG A CA 1
ATOM 786 C C . ARG A 1 106 ? 13.461 19.953 2.352 1 97.19 106 ARG A C 1
ATOM 788 O O . ARG A 1 106 ? 13.539 21.172 2.488 1 97.19 106 ARG A O 1
ATOM 795 N N . GLN A 1 107 ? 12.445 19.25 2.688 1 96.56 107 GLN A N 1
ATOM 796 C CA . GLN A 1 107 ? 11.305 19.891 3.326 1 96.56 107 GLN A CA 1
ATOM 797 C C . GLN A 1 107 ? 11.695 20.5 4.672 1 96.56 107 GLN A C 1
ATOM 799 O O . GLN A 1 107 ? 12.625 20.016 5.324 1 96.56 107 GLN A O 1
ATOM 804 N N . THR A 1 108 ? 11.031 21.562 5.039 1 96.38 108 THR A N 1
ATOM 805 C CA . THR A 1 108 ? 11.078 22.141 6.383 1 96.38 108 THR A CA 1
ATOM 806 C C . THR A 1 108 ? 9.672 22.312 6.949 1 96.38 108 THR A C 1
ATOM 808 O O . THR A 1 108 ? 8.695 22.297 6.203 1 96.38 108 THR A O 1
ATOM 811 N N . GLN A 1 109 ? 9.594 22.344 8.195 1 96.88 109 GLN A N 1
ATOM 812 C CA . GLN A 1 109 ? 8.32 22.5 8.898 1 96.88 109 GLN A CA 1
ATOM 813 C C . GLN A 1 109 ? 8.43 23.531 10.016 1 96.88 109 GLN A C 1
ATOM 815 O O . GLN A 1 109 ? 9.266 23.391 10.914 1 96.88 109 GLN A O 1
ATOM 820 N N . PRO A 1 110 ? 7.613 24.609 9.922 1 97.75 110 PRO A N 1
ATOM 821 C CA . PRO A 1 110 ? 7.598 25.516 11.07 1 97.75 110 PRO A CA 1
ATOM 822 C C . PRO A 1 110 ? 7.277 24.797 12.383 1 97.75 110 PRO A C 1
ATOM 824 O O . PRO A 1 110 ? 6.43 23.891 12.414 1 97.75 110 PRO A O 1
ATOM 827 N N . GLY A 1 111 ? 7.957 25.172 13.43 1 97.81 111 GLY A N 1
ATOM 828 C CA . GLY A 1 111 ? 7.73 24.562 14.727 1 97.81 111 GLY A CA 1
ATOM 829 C C . GLY A 1 111 ? 8.516 23.281 14.93 1 97.81 111 GLY A C 1
ATOM 830 O O . GLY A 1 111 ? 8.422 22.641 15.977 1 97.81 111 GLY A O 1
ATOM 831 N N . PHE A 1 112 ? 9.297 22.859 13.898 1 96.88 112 PHE A N 1
ATOM 832 C CA . PHE A 1 112 ? 10.156 21.688 14.008 1 96.88 112 PHE A CA 1
ATOM 833 C C . PHE A 1 112 ? 11.562 22 13.516 1 96.88 112 PHE A C 1
ATOM 835 O O . PHE A 1 112 ? 12.477 22.234 14.312 1 96.88 112 PHE A O 1
ATOM 842 N N . HIS A 1 113 ? 11.734 22.281 12.227 1 96.56 113 HIS A N 1
ATOM 843 C CA . HIS A 1 113 ? 13.047 22.609 11.664 1 96.56 113 HIS A CA 1
ATOM 844 C C . HIS A 1 113 ? 13.477 24.016 12.055 1 96.56 113 HIS A C 1
ATOM 846 O O . HIS A 1 113 ? 14.672 24.328 12.07 1 96.56 113 HIS A O 1
ATOM 852 N N . HIS A 1 114 ? 12.578 24.891 12.258 1 96.62 114 HIS A N 1
ATOM 853 C CA . HIS A 1 114 ? 12.781 26.25 12.727 1 96.62 114 HIS A CA 1
ATOM 854 C C . HIS A 1 114 ? 11.602 26.719 13.57 1 96.62 114 HIS A C 1
ATOM 856 O O . HIS A 1 114 ? 10.625 25.984 13.75 1 96.62 114 HIS A O 1
ATOM 862 N N . TRP A 1 115 ? 11.648 27.875 14.117 1 98.38 115 TRP A N 1
ATOM 863 C CA . TRP A 1 115 ? 10.633 28.359 15.047 1 98.38 115 TRP A CA 1
ATOM 864 C C . TRP A 1 115 ? 9.266 28.438 14.375 1 98.38 115 TRP A C 1
ATOM 866 O O . TRP A 1 115 ? 9.164 28.797 13.203 1 98.38 115 TRP A O 1
ATOM 876 N N . GLY A 1 116 ? 8.25 28.156 15.219 1 98.56 116 GLY A N 1
ATOM 877 C CA . GLY A 1 116 ? 6.922 27.984 14.656 1 98.56 116 GLY A CA 1
ATOM 878 C C . GLY A 1 116 ? 5.973 29.125 15.008 1 98.56 116 GLY A C 1
ATOM 879 O O . GLY A 1 116 ? 6.402 30.25 15.219 1 98.56 116 GLY A O 1
ATOM 880 N N . SER A 1 117 ? 4.711 28.812 14.969 1 98.75 117 SER A N 1
ATOM 881 C CA . SER A 1 117 ? 3.672 29.844 14.906 1 98.75 117 SER A CA 1
ATOM 882 C C . SER A 1 117 ? 3.033 30.062 16.266 1 98.75 117 SER A C 1
ATOM 884 O O . SER A 1 117 ? 2.094 30.844 16.406 1 98.75 117 SER A O 1
ATOM 886 N N . PHE A 1 118 ? 3.475 29.281 17.281 1 98.81 118 PHE A N 1
ATOM 887 C CA . PHE A 1 118 ? 3.027 29.672 18.609 1 98.81 118 PHE A CA 1
ATOM 888 C C . PHE A 1 118 ? 3.68 30.984 19.031 1 98.81 118 PHE A C 1
ATOM 890 O O . PHE A 1 118 ? 4.371 31.047 20.047 1 98.81 118 PHE A O 1
ATOM 897 N N . ALA A 1 119 ? 3.457 31.984 18.281 1 98.88 119 ALA A N 1
ATOM 898 C CA . ALA A 1 119 ? 4.094 33.312 18.359 1 98.88 119 ALA A CA 1
ATOM 899 C C . ALA A 1 119 ? 3.297 34.344 17.594 1 98.88 119 ALA A C 1
ATOM 901 O O . ALA A 1 119 ? 2.381 34.031 16.844 1 98.88 119 ALA A O 1
ATOM 902 N N . GLN A 1 120 ? 3.676 35.562 17.828 1 98.88 120 GLN A N 1
ATOM 903 C CA . GLN A 1 120 ? 3.018 36.656 17.141 1 98.88 120 GLN A CA 1
ATOM 904 C C . GLN A 1 120 ? 3.449 36.719 15.672 1 98.88 120 GLN A C 1
ATOM 906 O O . GLN A 1 120 ? 2.666 37.125 14.805 1 98.88 120 GLN A O 1
ATOM 911 N N . PHE A 1 121 ? 4.707 36.375 15.398 1 98.88 121 PHE A N 1
ATOM 912 C CA . PHE A 1 121 ? 5.242 36.344 14.039 1 98.88 121 PHE A CA 1
ATOM 913 C C . PHE A 1 121 ? 5.969 35.031 13.773 1 98.88 121 PHE A C 1
ATOM 915 O O . PHE A 1 121 ? 6.516 34.406 14.695 1 98.88 121 PHE A O 1
ATOM 922 N N . VAL A 1 122 ? 6.004 34.625 12.531 1 98.81 122 VAL A N 1
ATOM 923 C CA . VAL A 1 122 ? 6.742 33.406 12.133 1 98.81 122 VAL A CA 1
ATOM 924 C C . VAL A 1 122 ? 7.402 33.656 10.773 1 98.81 122 VAL A C 1
ATOM 926 O O . VAL A 1 122 ? 6.809 34.25 9.883 1 98.81 122 VAL A O 1
ATOM 929 N N . ALA A 1 123 ? 8.633 33.281 10.68 1 98.75 123 ALA A N 1
ATOM 930 C CA . ALA A 1 123 ? 9.336 33.312 9.398 1 98.75 123 ALA A CA 1
ATOM 931 C C . ALA A 1 123 ? 9.109 32.031 8.609 1 98.75 123 ALA A C 1
ATOM 933 O O . ALA A 1 123 ? 9.203 30.922 9.164 1 98.75 123 ALA A O 1
ATOM 934 N N . LEU A 1 124 ? 8.766 32.125 7.328 1 98.56 124 LEU A N 1
ATOM 935 C CA . LEU A 1 124 ? 8.562 30.984 6.438 1 98.56 124 LEU A CA 1
ATOM 936 C C . LEU A 1 124 ? 9.445 31.094 5.203 1 98.56 124 LEU A C 1
ATOM 938 O O . LEU A 1 124 ? 9.617 32.188 4.648 1 98.56 124 LEU A O 1
ATOM 942 N N . ASP A 1 125 ? 9.961 30.016 4.789 1 97.75 125 ASP A N 1
ATOM 943 C CA . ASP A 1 125 ? 10.867 29.969 3.645 1 97.75 125 ASP A CA 1
ATOM 944 C C . ASP A 1 125 ? 10.125 29.594 2.369 1 97.75 125 ASP A C 1
ATOM 946 O O . ASP A 1 125 ? 9.023 29.031 2.428 1 97.75 125 ASP A O 1
ATOM 950 N N . HIS A 1 126 ? 10.781 29.938 1.223 1 98.38 126 HIS A N 1
ATOM 951 C CA . HIS A 1 126 ? 10.273 29.578 -0.099 1 98.38 126 HIS A CA 1
ATOM 952 C C . HIS A 1 126 ? 8.812 29.984 -0.256 1 98.38 126 HIS A C 1
ATOM 954 O O . HIS A 1 126 ? 7.973 29.156 -0.611 1 98.38 126 HIS A O 1
ATOM 960 N N . ALA A 1 127 ? 8.586 31.25 0.007 1 98.62 127 ALA A N 1
ATOM 961 C CA . ALA A 1 127 ? 7.23 31.797 0.077 1 98.62 127 ALA A CA 1
ATOM 962 C C . ALA A 1 127 ? 6.473 31.547 -1.226 1 98.62 127 ALA A C 1
ATOM 964 O O . ALA A 1 127 ? 5.301 31.172 -1.208 1 98.62 127 ALA A O 1
ATOM 965 N N . ASP A 1 128 ? 7.129 31.688 -2.352 1 98.44 128 ASP A N 1
ATOM 966 C CA . ASP A 1 128 ? 6.473 31.578 -3.65 1 98.44 128 ASP A CA 1
ATOM 967 C C . ASP A 1 128 ? 6.055 30.141 -3.932 1 98.44 128 ASP A C 1
ATOM 969 O O . ASP A 1 128 ? 5.191 29.891 -4.773 1 98.44 128 ASP A O 1
ATOM 973 N N . VAL A 1 129 ? 6.633 29.172 -3.189 1 98.31 129 VAL A N 1
ATOM 974 C CA . VAL A 1 129 ? 6.328 27.766 -3.354 1 98.31 129 VAL A CA 1
ATOM 975 C C . VAL A 1 129 ? 5.234 27.344 -2.371 1 98.31 129 VAL A C 1
ATOM 977 O O . VAL A 1 129 ? 4.344 26.562 -2.717 1 98.31 129 VAL A O 1
ATOM 980 N N . ASN A 1 130 ? 5.242 27.953 -1.21 1 98.5 130 ASN A N 1
ATOM 981 C CA . ASN A 1 130 ? 4.566 27.281 -0.097 1 98.5 130 ASN A CA 1
ATOM 982 C C . ASN A 1 130 ? 3.34 28.062 0.36 1 98.5 130 ASN A C 1
ATOM 984 O O . ASN A 1 130 ? 2.393 27.484 0.892 1 98.5 130 ASN A O 1
ATOM 988 N N . LEU A 1 131 ? 3.283 29.359 0.204 1 98.69 131 LEU A N 1
ATOM 989 C CA . LEU A 1 131 ? 2.16 30.109 0.739 1 98.69 131 LEU A CA 1
ATOM 990 C C . LEU A 1 131 ? 0.901 29.875 -0.088 1 98.69 131 LEU A C 1
ATOM 992 O O . LEU A 1 131 ? 0.978 29.703 -1.306 1 98.69 131 LEU A O 1
ATOM 996 N N . VAL A 1 132 ? -0.179 29.891 0.571 1 98.44 132 VAL A N 1
ATOM 997 C CA . VAL A 1 132 ? -1.502 29.75 -0.027 1 98.44 132 VAL A CA 1
ATOM 998 C C . VAL A 1 132 ? -2.377 30.938 0.361 1 98.44 132 VAL A C 1
ATOM 1000 O O . VAL A 1 132 ? -2.49 31.266 1.542 1 98.44 132 VAL A O 1
ATOM 1003 N N . ALA A 1 133 ? -2.99 31.484 -0.599 1 98 133 ALA A N 1
ATOM 1004 C CA . ALA A 1 133 ? -3.889 32.594 -0.33 1 98 133 ALA A CA 1
ATOM 1005 C C . ALA A 1 133 ? -5.168 32.125 0.356 1 98 133 ALA A C 1
ATOM 1007 O O . ALA A 1 133 ? -5.758 31.125 -0.049 1 98 133 ALA A O 1
ATOM 1008 N N . ILE A 1 134 ? -5.562 32.812 1.344 1 95.62 134 ILE A N 1
ATOM 1009 C CA . ILE A 1 134 ? -6.824 32.562 2.037 1 95.62 134 ILE A CA 1
ATOM 1010 C C . ILE A 1 134 ? -7.953 33.312 1.346 1 95.62 134 ILE A C 1
ATOM 1012 O O . ILE A 1 134 ? -7.852 34.531 1.129 1 95.62 134 ILE A O 1
ATOM 1016 N N . PRO A 1 135 ? -9.008 32.625 1.03 1 93.31 135 PRO A N 1
ATOM 1017 C CA . PRO A 1 135 ? -10.133 33.312 0.415 1 93.31 135 PRO A CA 1
ATOM 1018 C C . PRO A 1 135 ? -10.695 34.438 1.301 1 93.31 135 PRO A C 1
ATOM 1020 O O . PRO A 1 135 ? -10.664 34.312 2.529 1 93.31 135 PRO A O 1
ATOM 1023 N N . ASP A 1 136 ? -11.328 35.344 0.602 1 90.94 136 ASP A N 1
ATOM 1024 C CA . ASP A 1 136 ? -11.969 36.438 1.318 1 90.94 136 ASP A CA 1
ATOM 1025 C C . ASP A 1 136 ? -13.102 35.906 2.209 1 90.94 136 ASP A C 1
ATOM 1027 O O . ASP A 1 136 ? -13.859 35.031 1.807 1 90.94 136 ASP A O 1
ATOM 1031 N N . GLY A 1 137 ? -13.078 36.375 3.383 1 91.5 137 GLY A N 1
ATOM 1032 C CA . GLY A 1 137 ? -14.188 36.031 4.273 1 91.5 137 GLY A CA 1
ATOM 1033 C C . GLY A 1 137 ? -13.914 34.844 5.148 1 91.5 137 GLY A C 1
ATOM 1034 O O . GLY A 1 137 ? -14.609 34.594 6.137 1 91.5 137 GLY A O 1
ATOM 1035 N N . MET A 1 138 ? -12.922 34.062 4.746 1 94.62 138 MET A N 1
ATOM 1036 C CA . MET A 1 138 ? -12.602 32.938 5.594 1 94.62 138 MET A CA 1
ATOM 1037 C C . MET A 1 138 ? -11.922 33.375 6.883 1 94.62 138 MET A C 1
ATOM 1039 O O . MET A 1 138 ? -10.969 34.156 6.844 1 94.62 138 MET A O 1
ATOM 1043 N N . ALA A 1 139 ? -12.477 32.844 7.996 1 96.56 139 ALA A N 1
ATOM 1044 C CA . ALA A 1 139 ? -11.875 33.125 9.289 1 96.56 139 ALA A CA 1
ATOM 1045 C C . ALA A 1 139 ? -10.469 32.562 9.391 1 96.56 139 ALA A C 1
ATOM 1047 O O . ALA A 1 139 ? -10.203 31.469 8.883 1 96.56 139 ALA A O 1
ATOM 1048 N N . TYR A 1 140 ? -9.562 33.25 10.047 1 97.38 140 TYR A N 1
ATOM 1049 C CA . TYR A 1 140 ? -8.188 32.781 10.227 1 97.38 140 TYR A CA 1
ATOM 1050 C C . TYR A 1 140 ? -8.156 31.484 10.992 1 97.38 140 TYR A C 1
ATOM 1052 O O . TYR A 1 140 ? -7.328 30.609 10.711 1 97.38 140 TYR A O 1
ATOM 1060 N N . ALA A 1 141 ? -9.039 31.344 11.953 1 96.25 141 ALA A N 1
ATOM 1061 C CA . ALA A 1 141 ? -9.102 30.109 12.719 1 96.25 141 ALA A CA 1
ATOM 1062 C C . ALA A 1 141 ? -9.383 28.906 11.82 1 96.25 141 ALA A C 1
ATOM 1064 O O . ALA A 1 141 ? -8.773 27.844 11.977 1 96.25 141 ALA A O 1
ATOM 1065 N N . THR A 1 142 ? -10.258 29.078 10.891 1 95.38 142 THR A N 1
ATOM 1066 C CA . THR A 1 142 ? -10.57 28.031 9.922 1 95.38 142 THR A CA 1
ATOM 1067 C C . THR A 1 142 ? -9.375 27.75 9.016 1 95.38 142 THR A C 1
ATOM 1069 O O . THR A 1 142 ? -9.008 26.594 8.797 1 95.38 142 THR A O 1
ATOM 1072 N N . ALA A 1 143 ? -8.766 28.797 8.547 1 96.38 143 ALA A N 1
ATOM 1073 C CA . ALA A 1 143 ? -7.629 28.688 7.633 1 96.38 143 ALA A CA 1
ATOM 1074 C C . ALA A 1 143 ? -6.453 27.984 8.305 1 96.38 143 ALA A C 1
ATOM 1076 O O . ALA A 1 143 ? -5.73 27.219 7.66 1 96.38 143 ALA A O 1
ATOM 1077 N N . ALA A 1 144 ? -6.258 28.266 9.578 1 95.81 144 ALA A N 1
ATOM 1078 C CA . ALA A 1 144 ? -5.164 27.641 10.32 1 95.81 144 ALA A CA 1
ATOM 1079 C C . ALA A 1 144 ? -5.312 26.125 10.352 1 95.81 144 ALA A C 1
ATOM 1081 O O . ALA A 1 144 ? -4.32 25.391 10.305 1 95.81 144 ALA A O 1
ATOM 1082 N N . ALA A 1 145 ? -6.543 25.688 10.359 1 90.06 145 ALA A N 1
ATOM 1083 C CA . ALA A 1 145 ? -6.82 24.266 10.445 1 90.06 145 ALA A CA 1
ATOM 1084 C C . ALA A 1 145 ? -6.512 23.562 9.117 1 90.06 145 ALA A C 1
ATOM 1086 O O . ALA A 1 145 ? -6.383 22.344 9.062 1 90.06 145 ALA A O 1
ATOM 1087 N N . LEU A 1 146 ? -6.336 24.312 8.086 1 94 146 LEU A N 1
ATOM 1088 C CA . LEU A 1 146 ? -6.121 23.734 6.758 1 94 146 LEU A CA 1
ATOM 1089 C C . LEU A 1 146 ? -4.656 23.375 6.559 1 94 146 LEU A C 1
ATOM 1091 O O . LEU A 1 146 ? -4.316 22.641 5.621 1 94 146 LEU A O 1
ATOM 1095 N N . GLY A 1 147 ? -3.83 23.812 7.434 1 91.5 147 GLY A N 1
ATOM 1096 C CA . GLY A 1 147 ? -2.398 23.703 7.195 1 91.5 147 GLY A CA 1
ATOM 1097 C C . GLY A 1 147 ? -1.851 22.328 7.469 1 91.5 147 GLY A C 1
ATOM 1098 O O . GLY A 1 147 ? -0.771 21.969 6.988 1 91.5 147 GLY A O 1
ATOM 1099 N N . CYS A 1 148 ? -2.551 21.531 8.25 1 94 148 CYS A N 1
ATOM 1100 C CA . CYS A 1 148 ? -2.053 20.203 8.578 1 94 148 CYS A CA 1
ATOM 1101 C C . CYS A 1 148 ? -3.18 19.188 8.555 1 94 148 CYS A C 1
ATOM 1103 O O . CYS A 1 148 ? -3.416 18.531 7.535 1 94 148 CYS A O 1
ATOM 1105 N N . ARG A 1 149 ? -4.055 19.219 9.516 1 93.88 149 ARG A N 1
ATOM 1106 C CA . ARG A 1 149 ? -4.996 18.125 9.742 1 93.88 149 ARG A CA 1
ATOM 1107 C C . ARG A 1 149 ? -5.957 17.984 8.57 1 93.88 149 ARG A C 1
ATOM 1109 O O . ARG A 1 149 ? -6.113 16.875 8.023 1 93.88 149 ARG A O 1
ATOM 1116 N N . PHE A 1 150 ? -6.531 19.094 8.195 1 96.75 150 PHE A N 1
ATOM 1117 C CA . PHE A 1 150 ? -7.574 19.016 7.18 1 96.75 150 PHE A CA 1
ATOM 1118 C C . PHE A 1 150 ? -6.977 18.703 5.816 1 96.75 150 PHE A C 1
ATOM 1120 O O . PHE A 1 150 ? -7.496 17.859 5.082 1 96.75 150 PHE A O 1
ATOM 1127 N N . ALA A 1 151 ? -5.898 19.406 5.48 1 97.56 151 ALA A N 1
ATOM 1128 C CA . ALA A 1 151 ? -5.234 19.141 4.203 1 97.56 151 ALA A CA 1
ATOM 1129 C C . ALA A 1 151 ? -4.684 17.719 4.156 1 97.56 151 ALA A C 1
ATOM 1131 O O . ALA A 1 151 ? -4.742 17.062 3.115 1 97.56 151 ALA A O 1
ATOM 1132 N N . THR A 1 152 ? -4.16 17.266 5.262 1 97.31 152 THR A N 1
ATOM 1133 C CA . THR A 1 152 ? -3.668 15.898 5.344 1 97.31 152 THR A CA 1
ATOM 1134 C C . THR A 1 152 ? -4.793 14.898 5.086 1 97.31 152 THR A C 1
ATOM 1136 O O . THR A 1 152 ? -4.625 13.953 4.309 1 97.31 152 THR A O 1
ATOM 1139 N N . ALA A 1 153 ? -5.91 15.148 5.668 1 98.25 153 ALA A N 1
ATOM 1140 C CA . ALA A 1 153 ? -7.066 14.281 5.469 1 98.25 153 ALA A CA 1
ATOM 1141 C C . ALA A 1 153 ? -7.574 14.359 4.031 1 98.25 153 ALA A C 1
ATOM 1143 O O . ALA A 1 153 ? -7.949 13.344 3.441 1 98.25 153 ALA A O 1
ATOM 1144 N N . PHE A 1 154 ? -7.609 15.57 3.498 1 98.69 154 PHE A N 1
ATOM 1145 C CA . PHE A 1 154 ? -8.109 15.766 2.141 1 98.69 154 PHE A CA 1
ATOM 1146 C C . PHE A 1 154 ? -7.281 14.961 1.143 1 98.69 154 PHE A C 1
ATOM 1148 O O . PHE A 1 154 ? -7.832 14.227 0.32 1 98.69 154 PHE A O 1
ATOM 1155 N N . ARG A 1 155 ? -6.008 15.094 1.222 1 98.44 155 ARG A N 1
ATOM 1156 C CA . ARG A 1 155 ? -5.16 14.328 0.313 1 98.44 155 ARG A CA 1
ATOM 1157 C C . ARG A 1 155 ? -5.336 12.828 0.536 1 98.44 155 ARG A C 1
ATOM 1159 O O . ARG A 1 155 ? -5.422 12.062 -0.423 1 98.44 155 ARG A O 1
ATOM 1166 N N . ALA A 1 156 ? -5.359 12.406 1.786 1 98.81 156 ALA A N 1
ATOM 1167 C CA . ALA A 1 156 ? -5.488 10.984 2.107 1 98.81 156 ALA A CA 1
ATOM 1168 C C . ALA A 1 156 ? -6.762 10.398 1.505 1 98.81 156 ALA A C 1
ATOM 1170 O O . ALA A 1 156 ? -6.738 9.312 0.92 1 98.81 156 ALA A O 1
ATOM 1171 N N . VAL A 1 157 ? -7.855 11.125 1.633 1 98.81 157 VAL A N 1
ATOM 1172 C CA . VAL A 1 157 ? -9.156 10.625 1.215 1 98.81 157 VAL A CA 1
ATOM 1173 C C . VAL A 1 157 ? -9.297 10.734 -0.302 1 98.81 157 VAL A C 1
ATOM 1175 O O . VAL A 1 157 ? -9.656 9.766 -0.974 1 98.81 157 VAL A O 1
ATOM 1178 N N . VAL A 1 158 ? -8.953 11.859 -0.837 1 98.56 158 VAL A N 1
ATOM 1179 C CA . VAL A 1 158 ? -9.312 12.172 -2.215 1 98.56 158 VAL A CA 1
ATOM 1180 C C . VAL A 1 158 ? -8.211 11.711 -3.16 1 98.56 158 VAL A C 1
ATOM 1182 O O . VAL A 1 158 ? -8.469 11.016 -4.145 1 98.56 158 VAL A O 1
ATOM 1185 N N . ARG A 1 159 ? -6.973 12.062 -2.861 1 97.94 159 ARG A N 1
ATOM 1186 C CA . ARG A 1 159 ? -5.898 11.797 -3.812 1 97.94 159 ARG A CA 1
ATOM 1187 C C . ARG A 1 159 ? -5.309 10.406 -3.602 1 97.94 159 ARG A C 1
ATOM 1189 O O . ARG A 1 159 ? -5.285 9.594 -4.523 1 97.94 159 ARG A O 1
ATOM 1196 N N . GLN A 1 160 ? -4.887 10.109 -2.387 1 98.44 160 GLN A N 1
ATOM 1197 C CA . GLN A 1 160 ? -4.297 8.805 -2.105 1 98.44 160 GLN A CA 1
ATOM 1198 C C . GLN A 1 160 ? -5.363 7.711 -2.088 1 98.44 160 GLN A C 1
ATOM 1200 O O . GLN A 1 160 ? -5.203 6.668 -2.723 1 98.44 160 GLN A O 1
ATOM 1205 N N . GLY A 1 161 ? -6.449 7.973 -1.37 1 98.81 161 GLY A N 1
ATOM 1206 C CA . GLY A 1 161 ? -7.512 6.992 -1.206 1 98.81 161 GLY A CA 1
ATOM 1207 C C . GLY A 1 161 ? -8.391 6.855 -2.434 1 98.81 161 GLY A C 1
ATOM 1208 O O . GLY A 1 161 ? -9.07 5.84 -2.607 1 98.81 161 GLY A O 1
ATOM 1209 N N . ARG A 1 162 ? -8.492 7.926 -3.26 1 98.69 162 ARG A N 1
ATOM 1210 C CA . ARG A 1 162 ? -9.305 7.938 -4.465 1 98.69 162 ARG A CA 1
ATOM 1211 C C . ARG A 1 162 ? -10.758 7.574 -4.148 1 98.69 162 ARG A C 1
ATOM 1213 O O . ARG A 1 162 ? -11.344 6.715 -4.809 1 98.69 162 ARG A O 1
ATOM 1220 N N . VAL A 1 163 ? -11.281 8.188 -3.152 1 98.75 163 VAL A N 1
ATOM 1221 C CA . VAL A 1 163 ? -12.648 7.914 -2.717 1 98.75 163 VAL A CA 1
ATOM 1222 C C . VAL A 1 163 ? -13.617 8.141 -3.875 1 98.75 163 VAL A C 1
ATOM 1224 O O . VAL A 1 163 ? -13.406 9.031 -4.703 1 98.75 163 VAL A O 1
ATOM 1227 N N . ALA A 1 164 ? -14.656 7.312 -3.945 1 98.31 164 ALA A N 1
ATOM 1228 C CA . ALA A 1 164 ? -15.727 7.461 -4.93 1 98.31 164 ALA A CA 1
ATOM 1229 C C . ALA A 1 164 ? -17.094 7.434 -4.258 1 98.31 164 ALA A C 1
ATOM 1231 O O . ALA A 1 164 ? -17.266 6.82 -3.201 1 98.31 164 ALA A O 1
ATOM 1232 N N . ALA A 1 165 ? -18 8.156 -4.934 1 98.19 165 ALA A N 1
ATOM 1233 C CA . ALA A 1 165 ? -19.359 8.172 -4.422 1 98.19 165 ALA A CA 1
ATOM 1234 C C . ALA A 1 165 ? -19.906 6.75 -4.289 1 98.19 165 ALA A C 1
ATOM 1236 O O . ALA A 1 165 ? -19.672 5.902 -5.152 1 98.19 165 ALA A O 1
ATOM 1237 N N . GLY A 1 166 ? -20.594 6.5 -3.17 1 98.31 166 GLY A N 1
ATOM 1238 C CA . GLY A 1 166 ? -21.234 5.215 -2.949 1 98.31 166 GLY A CA 1
ATOM 1239 C C . GLY A 1 166 ? -20.344 4.223 -2.227 1 98.31 166 GLY A C 1
ATOM 1240 O O . GLY A 1 166 ? -20.828 3.211 -1.711 1 98.31 166 GLY A O 1
ATOM 1241 N N . GLU A 1 167 ? -19.031 4.469 -2.131 1 98.69 167 GLU A N 1
ATOM 1242 C CA . GLU A 1 167 ? -18.109 3.564 -1.458 1 98.69 167 GLU A CA 1
ATOM 1243 C C . GLU A 1 167 ? -18.25 3.648 0.058 1 98.69 167 GLU A C 1
ATOM 1245 O O . GLU A 1 167 ? -18.641 4.691 0.593 1 98.69 167 GLU A O 1
ATOM 1250 N N . TRP A 1 168 ? -17.969 2.551 0.693 1 98.88 168 TRP A N 1
ATOM 1251 C CA . TRP A 1 168 ? -17.797 2.557 2.143 1 98.88 168 TRP A CA 1
ATOM 1252 C C . TRP A 1 168 ? -16.375 2.951 2.523 1 98.88 168 TRP A C 1
ATOM 1254 O O . TRP A 1 168 ? -15.406 2.432 1.962 1 98.88 168 TRP A O 1
ATOM 1264 N N . VAL A 1 169 ? -16.281 3.885 3.451 1 98.94 169 VAL A N 1
ATOM 1265 C CA . VAL A 1 169 ? -15.008 4.336 3.977 1 98.94 169 VAL A CA 1
ATOM 1266 C C . VAL A 1 169 ? -14.961 4.113 5.488 1 98.94 169 VAL A C 1
ATOM 1268 O O . VAL A 1 169 ? -15.852 4.555 6.211 1 98.94 169 VAL A O 1
ATOM 1271 N N . ALA A 1 170 ? -13.977 3.4 5.957 1 99 170 ALA A N 1
ATOM 1272 C CA . ALA A 1 170 ? -13.766 3.242 7.391 1 99 170 ALA A CA 1
ATOM 1273 C C . ALA A 1 170 ? -12.68 4.188 7.895 1 99 170 ALA A C 1
ATOM 1275 O O . ALA A 1 170 ? -11.57 4.207 7.359 1 99 170 ALA A O 1
ATOM 1276 N N . VAL A 1 171 ? -12.977 4.949 8.891 1 98.94 171 VAL A N 1
ATOM 1277 C CA . VAL A 1 171 ? -12.008 5.867 9.484 1 98.94 171 VAL A CA 1
ATOM 1278 C C . VAL A 1 171 ? -11.703 5.445 10.922 1 98.94 171 VAL A C 1
ATOM 1280 O O . VAL A 1 171 ? -12.578 5.504 11.789 1 98.94 171 VAL A O 1
ATOM 1283 N N . HIS A 1 172 ? -10.484 5.062 11.125 1 98.62 172 HIS A N 1
ATOM 1284 C CA . HIS A 1 172 ? -10.047 4.656 12.453 1 98.62 172 HIS A CA 1
ATOM 1285 C C . HIS A 1 172 ? -9.328 5.797 13.164 1 98.62 172 HIS A C 1
ATOM 1287 O O . HIS A 1 172 ? -8.273 6.246 12.719 1 98.62 172 HIS A O 1
ATOM 1293 N N . GLY A 1 173 ? -9.781 6.164 14.32 1 96.12 173 GLY A N 1
ATOM 1294 C CA . GLY A 1 173 ? -9.305 7.352 15.016 1 96.12 173 GLY A CA 1
ATOM 1295 C C . GLY A 1 173 ? -10.008 8.625 14.578 1 96.12 173 GLY A C 1
ATOM 1296 O O . GLY A 1 173 ? -9.812 9.086 13.453 1 96.12 173 GLY A O 1
ATOM 1297 N N . CYS A 1 174 ? -10.758 9.148 15.531 1 95 174 CYS A N 1
ATOM 1298 C CA . CYS A 1 174 ? -11.562 10.312 15.18 1 95 174 CYS A CA 1
ATOM 1299 C C . CYS A 1 174 ? -11.078 11.555 15.93 1 95 174 CYS A C 1
ATOM 1301 O O . CYS A 1 174 ? -11.875 12.25 16.562 1 95 174 CYS A O 1
ATOM 1303 N N . GLY A 1 175 ? -9.789 11.75 15.852 1 92.06 175 GLY A N 1
ATOM 1304 C CA . GLY A 1 175 ? -9.227 13.039 16.203 1 92.06 175 GLY A CA 1
ATOM 1305 C C . GLY A 1 175 ? -9.352 14.078 15.109 1 92.06 175 GLY A C 1
ATOM 1306 O O . GLY A 1 175 ? -10.32 14.055 14.336 1 92.06 175 GLY A O 1
ATOM 1307 N N . GLY A 1 176 ? -8.453 15.023 15.125 1 91.75 176 GLY A N 1
ATOM 1308 C CA . GLY A 1 176 ? -8.516 16.078 14.133 1 91.75 176 GLY A CA 1
ATOM 1309 C C . GLY A 1 176 ? -8.484 15.562 12.703 1 91.75 176 GLY A C 1
ATOM 1310 O O . GLY A 1 176 ? -9.344 15.914 11.891 1 91.75 176 GLY A O 1
ATOM 1311 N N . VAL A 1 177 ? -7.504 14.711 12.398 1 94.94 177 VAL A N 1
ATOM 1312 C CA . VAL A 1 177 ? -7.363 14.164 11.055 1 94.94 177 VAL A CA 1
ATOM 1313 C C . VAL A 1 177 ? -8.547 13.25 10.742 1 94.94 177 VAL A C 1
ATOM 1315 O O . VAL A 1 177 ? -9.133 13.328 9.664 1 94.94 177 VAL A O 1
ATOM 1318 N N . GLY A 1 178 ? -8.914 12.461 11.703 1 96.94 178 GLY A N 1
ATOM 1319 C CA . GLY A 1 178 ? -10 11.516 11.508 1 96.94 178 GLY A CA 1
ATOM 1320 C C . GLY A 1 178 ? -11.336 12.188 11.258 1 96.94 178 GLY A C 1
ATOM 1321 O O . GLY A 1 178 ? -12.055 11.82 10.328 1 96.94 178 GLY A O 1
ATOM 1322 N N . LEU A 1 179 ? -11.664 13.156 12.078 1 97 179 LEU A N 1
ATOM 1323 C CA . LEU A 1 179 ? -12.922 13.875 11.898 1 97 179 LEU A CA 1
ATOM 1324 C C . LEU A 1 179 ? -12.938 14.617 10.57 1 97 179 LEU A C 1
ATOM 1326 O O . LEU A 1 179 ? -13.969 14.68 9.898 1 97 179 LEU A O 1
ATOM 1330 N N . SER A 1 180 ? -11.797 15.156 10.219 1 97.69 180 SER A N 1
ATOM 1331 C CA . SER A 1 180 ? -11.688 15.789 8.906 1 97.69 180 SER A CA 1
ATOM 1332 C C . SER A 1 180 ? -11.945 14.781 7.785 1 97.69 180 SER A C 1
ATOM 1334 O O . SER A 1 180 ? -12.664 15.078 6.828 1 97.69 180 SER A O 1
ATOM 1336 N N . ALA A 1 181 ? -11.383 13.609 7.91 1 98.69 181 ALA A N 1
ATOM 1337 C CA . ALA A 1 181 ? -11.547 12.555 6.91 1 98.69 181 ALA A CA 1
ATOM 1338 C C . ALA A 1 181 ? -13.016 12.141 6.793 1 98.69 181 ALA A C 1
ATOM 1340 O O . ALA A 1 181 ? -13.516 11.906 5.691 1 98.69 181 ALA A O 1
ATOM 1341 N N . VAL A 1 182 ? -13.688 12.055 7.945 1 98.75 182 VAL A N 1
ATOM 1342 C CA . VAL A 1 182 ? -15.109 11.719 7.949 1 98.75 182 VAL A CA 1
ATOM 1343 C C . VAL A 1 182 ? -15.883 12.758 7.137 1 98.75 182 VAL A C 1
ATOM 1345 O O . VAL A 1 182 ? -16.656 12.398 6.242 1 98.75 182 VAL A O 1
ATOM 1348 N N . MET A 1 183 ? -15.656 14 7.41 1 98.56 183 MET A N 1
ATOM 1349 C CA . MET A 1 183 ? -16.344 15.086 6.727 1 98.56 183 MET A CA 1
ATOM 1350 C C . MET A 1 183 ? -16.078 15.047 5.227 1 98.56 183 MET A C 1
ATOM 1352 O O . MET A 1 183 ? -17.016 15.141 4.422 1 98.56 183 MET A O 1
ATOM 1356 N N . ILE A 1 184 ? -14.828 14.906 4.836 1 98.69 184 ILE A N 1
ATOM 1357 C CA . ILE A 1 184 ? -14.406 14.953 3.441 1 98.69 184 ILE A CA 1
ATOM 1358 C C . ILE A 1 184 ? -14.977 13.758 2.689 1 98.69 184 ILE A C 1
ATOM 1360 O O . ILE A 1 184 ? -15.484 13.898 1.577 1 98.69 184 ILE A O 1
ATOM 1364 N N . ALA A 1 185 ? -14.891 12.531 3.285 1 98.88 185 ALA A N 1
ATOM 1365 C CA . ALA A 1 185 ? -15.422 11.328 2.646 1 98.88 185 ALA A CA 1
ATOM 1366 C C . ALA A 1 185 ? -16.938 11.438 2.455 1 98.88 185 ALA A C 1
ATOM 1368 O O . ALA A 1 185 ? -17.453 11.117 1.383 1 98.88 185 ALA A O 1
ATOM 1369 N N . ALA A 1 186 ? -17.609 11.922 3.459 1 98.75 186 ALA A N 1
ATOM 1370 C CA . ALA A 1 186 ? -19.062 12.094 3.361 1 98.75 186 ALA A CA 1
ATOM 1371 C C . ALA A 1 186 ? -19.422 13.102 2.273 1 98.75 186 ALA A C 1
ATOM 1373 O O . ALA A 1 186 ? -20.312 12.859 1.464 1 98.75 186 ALA A O 1
ATOM 1374 N N . ALA A 1 187 ? -18.703 14.164 2.262 1 98.44 187 ALA A N 1
ATOM 1375 C CA . ALA A 1 187 ? -18.953 15.203 1.266 1 98.44 187 ALA A CA 1
ATOM 1376 C C . ALA A 1 187 ? -18.688 14.695 -0.144 1 98.44 187 ALA A C 1
ATOM 1378 O O . ALA A 1 187 ? -19.219 15.219 -1.122 1 98.44 187 ALA A O 1
ATOM 1379 N N . SER A 1 188 ? -17.859 13.695 -0.26 1 98.38 188 SER A N 1
ATOM 1380 C CA . SER A 1 188 ? -17.516 13.094 -1.547 1 98.38 188 SER A CA 1
ATOM 1381 C C . SER A 1 188 ? -18.562 12.062 -1.965 1 98.38 188 SER A C 1
ATOM 1383 O O . SER A 1 188 ? -18.438 11.438 -3.018 1 98.38 188 SER A O 1
ATOM 1385 N N . GLY A 1 189 ? -19.562 11.844 -1.146 1 98.56 189 GLY A N 1
ATOM 1386 C CA . GLY A 1 189 ? -20.641 10.945 -1.482 1 98.56 189 GLY A CA 1
ATOM 1387 C C . GLY A 1 189 ? -20.453 9.539 -0.947 1 98.56 189 GLY A C 1
ATOM 1388 O O . GLY A 1 189 ? -21.219 8.633 -1.271 1 98.56 189 GLY A O 1
ATOM 1389 N N . ALA A 1 190 ? -19.453 9.328 -0.129 1 98.81 190 ALA A N 1
ATOM 1390 C CA . ALA A 1 190 ? -19.203 8.008 0.44 1 98.81 190 ALA A CA 1
ATOM 1391 C C . ALA A 1 190 ? -20.016 7.789 1.711 1 98.81 190 ALA A C 1
ATOM 1393 O O . ALA A 1 190 ? -20.547 8.742 2.285 1 98.81 190 ALA A O 1
ATOM 1394 N N . ARG A 1 191 ? -20.219 6.574 2.109 1 98.81 191 ARG A N 1
ATOM 1395 C CA . ARG A 1 191 ? -20.766 6.191 3.408 1 98.81 191 ARG A CA 1
ATOM 1396 C C . ARG A 1 191 ? -19.656 5.867 4.395 1 98.81 191 ARG A C 1
ATOM 1398 O O . ARG A 1 191 ? -18.859 4.961 4.156 1 98.81 191 ARG A O 1
ATOM 1405 N N . VAL A 1 192 ? -19.609 6.547 5.535 1 98.94 192 VAL A N 1
ATOM 1406 C CA . VAL A 1 192 ? -18.453 6.473 6.41 1 98.94 192 VAL A CA 1
ATOM 1407 C C . VAL A 1 192 ? -18.797 5.684 7.672 1 98.94 192 VAL A C 1
ATOM 1409 O O . VAL A 1 192 ? -19.844 5.91 8.281 1 98.94 192 VAL A O 1
ATOM 1412 N N . VAL A 1 193 ? -18 4.742 8.016 1 98.94 193 VAL A N 1
ATOM 1413 C CA . VAL A 1 193 ? -18 4.121 9.336 1 98.94 193 VAL A CA 1
ATOM 1414 C C . VAL A 1 193 ? -16.859 4.699 10.172 1 98.94 193 VAL A C 1
ATOM 1416 O O . VAL A 1 193 ? -15.68 4.516 9.852 1 98.94 193 VAL A O 1
ATOM 1419 N N . ALA A 1 194 ? -17.219 5.359 11.234 1 98.88 194 ALA A N 1
ATOM 1420 C CA . ALA A 1 194 ? -16.203 5.914 12.141 1 98.88 194 ALA A CA 1
ATOM 1421 C C . ALA A 1 194 ? -15.922 4.953 13.297 1 98.88 194 ALA A C 1
ATOM 1423 O O . ALA A 1 194 ? -16.844 4.422 13.914 1 98.88 194 ALA A O 1
ATOM 1424 N N . VAL A 1 195 ? -14.688 4.723 13.539 1 98.69 195 VAL A N 1
ATOM 1425 C CA . VAL A 1 195 ? -14.25 3.816 14.602 1 98.69 195 VAL A CA 1
ATOM 1426 C C . VAL A 1 195 ? -13.414 4.578 15.625 1 98.69 195 VAL A C 1
ATOM 1428 O O . VAL A 1 195 ? -12.398 5.195 15.266 1 98.69 195 VAL A O 1
ATOM 1431 N N . ASP A 1 196 ? -13.781 4.559 16.828 1 97.12 196 ASP A N 1
ATOM 1432 C CA . ASP A 1 196 ? -13.055 5.234 17.906 1 97.12 196 ASP A CA 1
ATOM 1433 C C . ASP A 1 196 ? -13.422 4.652 19.266 1 97.12 196 ASP A C 1
ATOM 1435 O O . ASP A 1 196 ? -14.406 3.918 19.391 1 97.12 196 ASP A O 1
ATOM 1439 N N . VAL A 1 197 ? -12.617 4.965 20.234 1 95 197 VAL A N 1
ATOM 1440 C CA . VAL A 1 197 ? -12.883 4.484 21.594 1 95 197 VAL A CA 1
ATOM 1441 C C . VAL A 1 197 ? -13.68 5.535 22.359 1 95 197 VAL A C 1
ATOM 1443 O O . VAL A 1 197 ? -14.242 5.238 23.422 1 95 197 VAL A O 1
ATOM 1446 N N . SER A 1 198 ? -13.719 6.773 21.859 1 93.31 198 SER A N 1
ATOM 1447 C CA . SER A 1 198 ? -14.375 7.887 22.531 1 93.31 198 SER A CA 1
ATOM 1448 C C . SER A 1 198 ? -15.797 8.086 22.016 1 93.31 198 SER A C 1
ATOM 1450 O O . SER A 1 198 ? -16 8.422 20.844 1 93.31 198 SER A O 1
ATOM 1452 N N . SER A 1 199 ? -16.719 8.031 22.938 1 93.94 199 SER A N 1
ATOM 1453 C CA . SER A 1 199 ? -18.109 8.281 22.578 1 93.94 199 SER A CA 1
ATOM 1454 C C . SER A 1 199 ? -18.297 9.719 22.078 1 93.94 199 SER A C 1
ATOM 1456 O O . SER A 1 199 ? -19.109 9.969 21.188 1 93.94 199 SER A O 1
ATOM 1458 N N . GLU A 1 200 ? -17.562 10.586 22.672 1 92.75 200 GLU A N 1
ATOM 1459 C CA . GLU A 1 200 ? -17.625 11.984 22.266 1 92.75 200 GLU A CA 1
ATOM 1460 C C . GLU A 1 200 ? -17.125 12.164 20.828 1 92.75 200 GLU A C 1
ATOM 1462 O O . GLU A 1 200 ? -17.75 12.859 20.031 1 92.75 200 GLU A O 1
ATOM 1467 N N . ALA A 1 201 ? -16.062 11.547 20.547 1 93.38 201 ALA A N 1
ATOM 1468 C CA . ALA A 1 201 ? -15.5 11.609 19.203 1 93.38 201 ALA A CA 1
ATOM 1469 C C . ALA A 1 201 ? -16.469 11.008 18.188 1 93.38 201 ALA A C 1
ATOM 1471 O O . ALA A 1 201 ? -16.641 11.539 17.094 1 93.38 201 ALA A O 1
ATOM 1472 N N . LEU A 1 202 ? -17.078 9.922 18.562 1 96.88 202 LEU A N 1
ATOM 1473 C CA . LEU A 1 202 ? -18.031 9.266 17.672 1 96.88 202 LEU A CA 1
ATOM 1474 C C . LEU A 1 202 ? -19.266 10.141 17.469 1 96.88 202 LEU A C 1
ATOM 1476 O O . LEU A 1 202 ? -19.844 10.156 16.375 1 96.88 202 LEU A O 1
ATOM 1480 N N . GLY A 1 203 ? -19.672 10.805 18.531 1 96.5 203 GLY A N 1
ATOM 1481 C CA . GLY A 1 203 ? -20.75 11.766 18.391 1 96.5 203 GLY A CA 1
ATOM 1482 C C . GLY A 1 203 ? -20.438 12.859 17.375 1 96.5 203 GLY A C 1
ATOM 1483 O O . GLY A 1 203 ? -21.281 13.18 16.531 1 96.5 203 GLY A O 1
ATOM 1484 N N . LEU A 1 204 ? -19.25 13.375 17.453 1 95.06 204 LEU A N 1
ATOM 1485 C CA . LEU A 1 204 ? -18.812 14.391 16.484 1 95.06 204 LEU A CA 1
ATOM 1486 C C . LEU A 1 204 ? -18.75 13.812 15.078 1 95.06 204 LEU A C 1
ATOM 1488 O O . LEU A 1 204 ? -19.172 14.461 14.117 1 95.06 204 LEU A O 1
ATOM 1492 N N . ALA A 1 205 ? -18.266 12.625 14.984 1 97.75 205 ALA A N 1
ATOM 1493 C CA . ALA A 1 205 ? -18.188 11.977 13.68 1 97.75 205 ALA A CA 1
ATOM 1494 C C . ALA A 1 205 ? -19.562 11.875 13.031 1 97.75 205 ALA A C 1
ATOM 1496 O O . ALA A 1 205 ? -19.719 12.141 11.836 1 97.75 205 ALA A O 1
ATOM 1497 N N . ARG A 1 206 ? -20.562 11.539 13.812 1 98.12 206 ARG A N 1
ATOM 1498 C CA . ARG A 1 206 ? -21.938 11.484 13.305 1 98.12 206 ARG A CA 1
ATOM 1499 C C . ARG A 1 206 ? -22.391 12.844 12.789 1 98.12 206 ARG A C 1
ATOM 1501 O O . ARG A 1 206 ? -23 12.938 11.719 1 98.12 206 ARG A O 1
ATOM 1508 N N . SER A 1 207 ? -22.016 13.781 13.539 1 97.19 207 SER A N 1
ATOM 1509 C CA . SER A 1 207 ? -22.438 15.125 13.156 1 97.19 207 SER A CA 1
ATOM 1510 C C . SER A 1 207 ? -21.734 15.578 11.883 1 97.19 207 SER A C 1
ATOM 1512 O O . SER A 1 207 ? -22.219 16.469 11.18 1 97.19 207 SER A O 1
ATOM 1514 N N . PHE A 1 208 ? -20.641 14.938 11.586 1 97.25 208 PHE A N 1
ATOM 1515 C CA . PHE A 1 208 ? -19.859 15.359 10.422 1 97.25 208 PHE A CA 1
ATOM 1516 C C . PHE A 1 208 ? -20.125 14.445 9.234 1 97.25 208 PHE A C 1
ATOM 1518 O O . PHE A 1 208 ? -19.5 14.594 8.18 1 97.25 208 PHE A O 1
ATOM 1525 N N . GLY A 1 209 ? -21 13.422 9.414 1 98.12 209 GLY A N 1
ATOM 1526 C CA . GLY A 1 209 ? -21.469 12.711 8.234 1 98.12 209 GLY A CA 1
ATOM 1527 C C . GLY A 1 209 ? -21.25 11.211 8.312 1 98.12 209 GLY A C 1
ATOM 1528 O O . GLY A 1 209 ? -21.547 10.484 7.367 1 98.12 209 GLY A O 1
ATOM 1529 N N . ALA A 1 210 ? -20.766 10.734 9.414 1 98.75 210 ALA A N 1
ATOM 1530 C CA . ALA A 1 210 ? -20.625 9.289 9.539 1 98.75 210 ALA A CA 1
ATOM 1531 C C . ALA A 1 210 ? -21.969 8.586 9.469 1 98.75 210 ALA A C 1
ATOM 1533 O O . ALA A 1 210 ? -22.906 8.969 10.172 1 98.75 210 ALA A O 1
ATOM 1534 N N . ALA A 1 211 ? -22.047 7.629 8.648 1 98.69 211 ALA A N 1
ATOM 1535 C CA . ALA A 1 211 ? -23.281 6.855 8.492 1 98.69 211 ALA A CA 1
ATOM 1536 C C . ALA A 1 211 ? -23.438 5.844 9.625 1 98.69 211 ALA A C 1
ATOM 1538 O O . ALA A 1 211 ? -24.562 5.48 9.992 1 98.69 211 ALA A O 1
ATOM 1539 N N . ALA A 1 212 ? -22.344 5.387 10.156 1 98.62 212 ALA A N 1
ATOM 1540 C CA . ALA A 1 212 ? -22.312 4.438 11.273 1 98.62 212 ALA A CA 1
ATOM 1541 C C . ALA A 1 212 ? -21.078 4.66 12.133 1 98.62 212 ALA A C 1
ATOM 1543 O O . ALA A 1 212 ? -20.109 5.305 11.711 1 98.62 212 ALA A O 1
ATOM 1544 N N . CYS A 1 213 ? -21.156 4.168 13.359 1 98.38 213 CYS A N 1
ATOM 1545 C CA . CYS A 1 213 ? -20.031 4.266 14.289 1 98.38 213 CYS A CA 1
ATOM 1546 C C . CYS A 1 213 ? -19.781 2.928 14.977 1 98.38 213 CYS A C 1
ATOM 1548 O O . CYS A 1 213 ? -20.719 2.16 15.219 1 98.38 213 CYS A O 1
ATOM 1550 N N . VAL A 1 214 ? -18.547 2.639 15.203 1 98.5 214 VAL A N 1
ATOM 1551 C CA . VAL A 1 214 ? -18.125 1.487 15.984 1 98.5 214 VAL A CA 1
ATOM 1552 C C . VAL A 1 214 ? -17.344 1.96 17.203 1 98.5 214 VAL A C 1
ATOM 1554 O O . VAL A 1 214 ? -16.281 2.572 17.078 1 98.5 214 VAL A O 1
ATOM 1557 N N . ASP A 1 215 ? -17.859 1.661 18.375 1 97.56 215 ASP A N 1
ATOM 1558 C CA . ASP A 1 215 ? -17.141 1.889 19.609 1 97.56 215 ASP A CA 1
ATOM 1559 C C . ASP A 1 215 ? -16.141 0.765 19.875 1 97.56 215 ASP A C 1
ATOM 1561 O O . ASP A 1 215 ? -16.516 -0.338 20.266 1 97.56 215 ASP A O 1
ATOM 1565 N N . ALA A 1 216 ? -14.891 1.041 19.719 1 95.06 216 ALA A N 1
ATOM 1566 C CA . ALA A 1 216 ? -13.844 0.021 19.75 1 95.06 216 ALA A CA 1
ATOM 1567 C C . ALA A 1 216 ? -13.609 -0.476 21.172 1 95.06 216 ALA A C 1
ATOM 1569 O O . ALA A 1 216 ? -13.031 -1.544 21.375 1 95.06 216 ALA A O 1
ATOM 1570 N N . THR A 1 217 ? -13.977 0.253 22.203 1 90.94 217 THR A N 1
ATOM 1571 C CA . THR A 1 217 ? -13.828 -0.193 23.578 1 90.94 217 THR A CA 1
ATOM 1572 C C . THR A 1 217 ? -14.711 -1.408 23.859 1 90.94 217 THR A C 1
ATOM 1574 O O . THR A 1 217 ? -14.32 -2.307 24.609 1 90.94 217 THR A O 1
ATOM 1577 N N . GLY A 1 218 ? -15.742 -1.494 23.281 1 88 218 GLY A N 1
ATOM 1578 C CA . GLY A 1 218 ? -16.688 -2.572 23.531 1 88 218 GLY A CA 1
ATOM 1579 C C . GLY A 1 218 ? -16.703 -3.619 22.438 1 88 218 GLY A C 1
ATOM 1580 O O . GLY A 1 218 ? -17.562 -4.504 22.422 1 88 218 GLY A O 1
ATOM 1581 N N . THR A 1 219 ? -15.828 -3.486 21.547 1 90.94 219 THR A N 1
ATOM 1582 C CA . THR A 1 219 ? -15.859 -4.371 20.391 1 90.94 219 THR A CA 1
ATOM 1583 C C . THR A 1 219 ? -14.586 -5.215 20.312 1 90.94 219 THR A C 1
ATOM 1585 O O . THR A 1 219 ? -13.484 -4.68 20.25 1 90.94 219 THR A O 1
ATOM 1588 N N . ALA A 1 220 ? -14.734 -6.453 20.406 1 91.44 220 ALA A N 1
ATOM 1589 C CA . ALA A 1 220 ? -13.609 -7.379 20.438 1 91.44 220 ALA A CA 1
ATOM 1590 C C . ALA A 1 220 ? -12.797 -7.301 19.141 1 91.44 220 ALA A C 1
ATOM 1592 O O . ALA A 1 220 ? -11.57 -7.375 19.172 1 91.44 220 ALA A O 1
ATOM 1593 N N . ASP A 1 221 ? -13.5 -7.129 18.047 1 97.06 221 ASP A N 1
ATOM 1594 C CA . ASP A 1 221 ? -12.875 -7.066 16.734 1 97.06 221 ASP A CA 1
ATOM 1595 C C . ASP A 1 221 ? -13.492 -5.961 15.883 1 97.06 221 ASP A C 1
ATOM 1597 O O . ASP A 1 221 ? -14.406 -6.215 15.094 1 97.06 221 ASP A O 1
ATOM 1601 N N . PRO A 1 222 ? -12.984 -4.77 16.047 1 98 222 PRO A N 1
ATOM 1602 C CA . PRO A 1 222 ? -13.547 -3.643 15.297 1 98 222 PRO A CA 1
ATOM 1603 C C . PRO A 1 222 ? -13.516 -3.859 13.789 1 98 222 PRO A C 1
ATOM 1605 O O . PRO A 1 222 ? -14.414 -3.408 13.078 1 98 222 PRO A O 1
ATOM 1608 N N . ALA A 1 223 ? -12.484 -4.508 13.328 1 98.44 223 ALA A N 1
ATOM 1609 C CA . ALA A 1 223 ? -12.391 -4.801 11.906 1 98.44 223 ALA A CA 1
ATOM 1610 C C . ALA A 1 223 ? -13.578 -5.645 11.438 1 98.44 223 ALA A C 1
ATOM 1612 O O . ALA A 1 223 ? -14.18 -5.355 10.398 1 98.44 223 ALA A O 1
ATOM 1613 N N . ALA A 1 224 ? -13.867 -6.691 12.125 1 98.38 224 ALA A N 1
ATOM 1614 C CA . ALA A 1 224 ? -15 -7.551 11.789 1 98.38 224 ALA A CA 1
ATOM 1615 C C . ALA A 1 224 ? -16.312 -6.773 11.836 1 98.38 224 ALA A C 1
ATOM 1617 O O . ALA A 1 224 ? -17.203 -6.996 11.016 1 98.38 224 ALA A O 1
ATOM 1618 N N . ALA A 1 225 ? -16.453 -5.902 12.875 1 98.62 225 ALA A N 1
ATOM 1619 C CA . ALA A 1 225 ? -17.641 -5.074 12.984 1 98.62 225 ALA A CA 1
ATOM 1620 C C . ALA A 1 225 ? -17.828 -4.203 11.75 1 98.62 225 ALA A C 1
ATOM 1622 O O . ALA A 1 225 ? -18.938 -4.066 11.234 1 98.62 225 ALA A O 1
ATOM 1623 N N . VAL A 1 226 ? -16.75 -3.617 11.258 1 98.88 226 VAL A N 1
ATOM 1624 C CA . VAL A 1 226 ? -16.812 -2.789 10.055 1 98.88 226 VAL A CA 1
ATOM 1625 C C . VAL A 1 226 ? -17.219 -3.643 8.859 1 98.88 226 VAL A C 1
ATOM 1627 O O . VAL A 1 226 ? -18.047 -3.23 8.047 1 98.88 226 VAL A O 1
ATOM 1630 N N . ARG A 1 227 ? -16.594 -4.836 8.688 1 98.69 227 ARG A N 1
ATOM 1631 C CA . ARG A 1 227 ? -16.938 -5.711 7.57 1 98.69 227 ARG A CA 1
ATOM 1632 C C . ARG A 1 227 ? -18.422 -6.078 7.602 1 98.69 227 ARG A C 1
ATOM 1634 O O . ARG A 1 227 ? -19.078 -6.121 6.559 1 98.69 227 ARG A O 1
ATOM 1641 N N . GLU A 1 228 ? -18.969 -6.34 8.766 1 98.25 228 GLU A N 1
ATOM 1642 C CA . GLU A 1 228 ? -20.375 -6.656 8.898 1 98.25 228 GLU A CA 1
ATOM 1643 C C . GLU A 1 228 ? -21.25 -5.461 8.516 1 98.25 228 GLU A C 1
ATOM 1645 O O . GLU A 1 228 ? -22.203 -5.602 7.734 1 98.25 228 GLU A O 1
ATOM 1650 N N . LEU A 1 229 ? -20.922 -4.289 9 1 98.38 229 LEU A N 1
ATOM 1651 C CA . LEU A 1 229 ? -21.703 -3.078 8.773 1 98.38 229 LEU A CA 1
ATOM 1652 C C . LEU A 1 229 ? -21.719 -2.713 7.293 1 98.38 229 LEU A C 1
ATOM 1654 O O . LEU A 1 229 ? -22.688 -2.156 6.789 1 98.38 229 LEU A O 1
ATOM 1658 N N . THR A 1 230 ? -20.625 -3.035 6.586 1 98.44 230 THR A N 1
ATOM 1659 C CA . THR A 1 230 ? -20.469 -2.607 5.199 1 98.44 230 THR A CA 1
ATOM 1660 C C . THR A 1 230 ? -20.875 -3.725 4.242 1 98.44 230 THR A C 1
ATOM 1662 O O . THR A 1 230 ? -20.781 -3.564 3.021 1 98.44 230 THR A O 1
ATOM 1665 N N . GLY A 1 231 ? -21.266 -4.852 4.754 1 97.44 231 GLY A N 1
ATOM 1666 C CA . GLY A 1 231 ? -21.672 -5.965 3.91 1 97.44 231 GLY A CA 1
ATOM 1667 C C . GLY A 1 231 ? -20.5 -6.652 3.229 1 97.44 231 GLY A C 1
ATOM 1668 O O . GLY A 1 231 ? -20.609 -7.066 2.07 1 97.44 231 GLY A O 1
ATOM 1669 N N . GLY A 1 232 ? -19.328 -6.68 3.918 1 97.19 232 GLY A N 1
ATOM 1670 C CA . GLY A 1 232 ? -18.234 -7.43 3.32 1 97.19 232 GLY A CA 1
ATOM 1671 C C . GLY A 1 232 ? -16.922 -6.691 3.367 1 97.19 232 GLY A C 1
ATOM 1672 O O . GLY A 1 232 ? -15.898 -7.195 2.887 1 97.19 232 GLY A O 1
ATOM 1673 N N . GLY A 1 233 ? -16.953 -5.457 3.881 1 98.56 233 GLY A N 1
ATOM 1674 C CA . GLY A 1 233 ? -15.719 -4.707 4.027 1 98.56 233 GLY A CA 1
ATOM 1675 C C . GLY A 1 233 ? -15.758 -3.348 3.354 1 98.56 233 GLY A C 1
ATOM 1676 O O . GLY A 1 233 ? -16.5 -3.148 2.395 1 98.56 233 GLY A O 1
ATOM 1677 N N . ALA A 1 234 ? -14.938 -2.479 3.834 1 98.94 234 ALA A N 1
ATOM 1678 C CA . ALA A 1 234 ? -14.852 -1.126 3.285 1 98.94 234 ALA A CA 1
ATOM 1679 C C . ALA A 1 234 ? -14.023 -1.103 2.006 1 98.94 234 ALA A C 1
ATOM 1681 O O . ALA A 1 234 ? -13.125 -1.927 1.828 1 98.94 234 ALA A O 1
ATOM 1682 N N . HIS A 1 235 ? -14.367 -0.192 1.104 1 98.88 235 HIS A N 1
ATOM 1683 C CA . HIS A 1 235 ? -13.57 0.052 -0.096 1 98.88 235 HIS A CA 1
ATOM 1684 C C . HIS A 1 235 ? -12.273 0.771 0.241 1 98.88 235 HIS A C 1
ATOM 1686 O O . HIS A 1 235 ? -11.234 0.5 -0.366 1 98.88 235 HIS A O 1
ATOM 1692 N N . LEU A 1 236 ? -12.375 1.661 1.16 1 98.94 236 LEU A N 1
ATOM 1693 C CA . LEU A 1 236 ? -11.281 2.506 1.63 1 98.94 236 LEU A CA 1
ATOM 1694 C C . LEU A 1 236 ? -11.25 2.559 3.154 1 98.94 236 LEU A C 1
ATOM 1696 O O . LEU A 1 236 ? -12.297 2.654 3.797 1 98.94 236 LEU A O 1
ATOM 1700 N N . SER A 1 237 ? -10.094 2.43 3.736 1 98.94 237 SER A N 1
ATOM 1701 C CA . SER A 1 237 ? -9.93 2.629 5.172 1 98.94 237 SER A CA 1
ATOM 1702 C C . SER A 1 237 ? -8.781 3.578 5.473 1 98.94 237 SER A C 1
ATOM 1704 O O . SER A 1 237 ? -7.812 3.652 4.707 1 98.94 237 SER A O 1
ATOM 1706 N N . LEU A 1 238 ? -8.891 4.324 6.512 1 98.88 238 LEU A N 1
ATOM 1707 C CA . LEU A 1 238 ? -7.852 5.223 6.992 1 98.88 238 LEU A CA 1
ATOM 1708 C C . LEU A 1 238 ? -7.504 4.922 8.445 1 98.88 238 LEU A C 1
ATOM 1710 O O . LEU A 1 238 ? -8.398 4.73 9.273 1 98.88 238 LEU A O 1
ATOM 1714 N N . ASP A 1 239 ? -6.285 4.816 8.727 1 98.56 239 ASP A N 1
ATOM 1715 C CA . ASP A 1 239 ? -5.801 4.918 10.102 1 98.56 239 ASP A CA 1
ATOM 1716 C C . ASP A 1 239 ? -5.301 6.324 10.406 1 98.56 239 ASP A C 1
ATOM 1718 O O . ASP A 1 239 ? -4.195 6.695 10.008 1 98.56 239 ASP A O 1
ATOM 1722 N N . ALA A 1 240 ? -6.078 7.023 11.117 1 96.56 240 ALA A N 1
ATOM 1723 C CA . ALA A 1 240 ? -5.781 8.43 11.391 1 96.56 240 ALA A CA 1
ATOM 1724 C C . ALA A 1 240 ? -5.203 8.602 12.797 1 96.56 240 ALA A C 1
ATOM 1726 O O . ALA A 1 240 ? -4.965 9.727 13.242 1 96.56 240 ALA A O 1
ATOM 1727 N N . LEU A 1 241 ? -5.047 7.516 13.492 1 93 241 LEU A N 1
ATOM 1728 C CA . LEU A 1 241 ? -4.465 7.547 14.828 1 93 241 LEU A CA 1
ATOM 1729 C C . LEU A 1 241 ? -2.992 7.152 14.789 1 93 241 LEU A C 1
ATOM 1731 O O . LEU A 1 241 ? -2.143 7.848 15.352 1 93 241 LEU A O 1
ATOM 1735 N N . GLY A 1 242 ? -2.746 6.027 14.117 1 92.56 242 GLY A N 1
ATOM 1736 C CA . GLY A 1 242 ? -1.375 5.551 14.031 1 92.56 242 GLY A CA 1
ATOM 1737 C C . GLY A 1 242 ? -0.967 4.699 15.219 1 92.56 242 GLY A C 1
ATOM 1738 O O . GLY A 1 242 ? -0.07 5.07 15.977 1 92.56 242 GLY A O 1
ATOM 1739 N N . SER A 1 243 ? -1.539 3.631 15.422 1 92.44 243 SER A N 1
ATOM 1740 C CA . SER A 1 243 ? -1.154 2.576 16.359 1 92.44 243 SER A CA 1
ATOM 1741 C C . SER A 1 243 ? -1.186 1.206 15.688 1 92.44 243 SER A C 1
ATOM 1743 O O . SER A 1 243 ? -1.873 1.017 14.68 1 92.44 243 SER A O 1
ATOM 1745 N N . PRO A 1 244 ? -0.394 0.244 16.203 1 93.94 244 PRO A N 1
ATOM 1746 C CA . PRO A 1 244 ? -0.461 -1.102 15.625 1 93.94 244 PRO A CA 1
ATOM 1747 C C . PRO A 1 244 ? -1.886 -1.648 15.562 1 93.94 244 PRO A C 1
ATOM 1749 O O . PRO A 1 244 ? -2.275 -2.258 14.57 1 93.94 244 PRO A O 1
ATOM 1752 N N . ALA A 1 245 ? -2.672 -1.365 16.578 1 94.38 245 ALA A N 1
ATOM 1753 C CA . ALA A 1 245 ? -4.035 -1.883 16.656 1 94.38 245 ALA A CA 1
ATOM 1754 C C . ALA A 1 245 ? -4.922 -1.258 15.586 1 94.38 245 ALA A C 1
ATOM 1756 O O . ALA A 1 245 ? -5.672 -1.961 14.906 1 94.38 245 ALA A O 1
ATOM 1757 N N . THR A 1 246 ? -4.867 0.057 15.453 1 96.69 246 THR A N 1
ATOM 1758 C CA . THR A 1 246 ? -5.727 0.708 14.469 1 96.69 246 THR A CA 1
ATOM 1759 C C . THR A 1 246 ? -5.258 0.395 13.055 1 96.69 246 THR A C 1
ATOM 1761 O O . THR A 1 246 ? -6.074 0.281 12.133 1 96.69 246 THR A O 1
ATOM 1764 N N . CYS A 1 247 ? -3.945 0.284 12.922 1 97.25 247 CYS A N 1
ATOM 1765 C CA . CYS A 1 247 ? -3.43 -0.124 11.617 1 97.25 247 CYS A CA 1
ATOM 1766 C C . CYS A 1 247 ? -3.971 -1.492 11.219 1 97.25 247 CYS A C 1
ATOM 1768 O O . CYS A 1 247 ? -4.512 -1.656 10.125 1 97.25 247 CYS A O 1
ATOM 1770 N N . ALA A 1 248 ? -3.822 -2.436 12.109 1 97 248 ALA A N 1
ATOM 1771 C CA . ALA A 1 248 ? -4.301 -3.791 11.852 1 97 248 ALA A CA 1
ATOM 1772 C C . ALA A 1 248 ? -5.809 -3.801 11.602 1 97 248 ALA A C 1
ATOM 1774 O O . ALA A 1 248 ? -6.289 -4.484 10.695 1 97 248 ALA A O 1
ATOM 1775 N N . SER A 1 249 ? -6.535 -3.064 12.398 1 98 249 SER A N 1
ATOM 1776 C CA . SER A 1 249 ? -7.984 -2.986 12.25 1 98 249 SER A CA 1
ATOM 1777 C C . SER A 1 249 ? -8.367 -2.361 10.906 1 98 249 SER A C 1
ATOM 1779 O O . SER A 1 249 ? -9.297 -2.822 10.242 1 98 249 SER A O 1
ATOM 1781 N N . SER A 1 250 ? -7.688 -1.322 10.539 1 98.75 250 SER A N 1
ATOM 1782 C CA . SER A 1 250 ? -7.949 -0.642 9.281 1 98.75 250 SER A CA 1
ATOM 1783 C C . SER A 1 250 ? -7.727 -1.575 8.094 1 98.75 250 SER A C 1
ATOM 1785 O O . SER A 1 250 ? -8.602 -1.717 7.234 1 98.75 250 SER A O 1
ATOM 1787 N N . VAL A 1 251 ? -6.641 -2.264 8.062 1 98.69 251 VAL A N 1
ATOM 1788 C CA . VAL A 1 251 ? -6.336 -3.209 6.992 1 98.69 251 VAL A CA 1
ATOM 1789 C C . VAL A 1 251 ? -7.32 -4.375 7.039 1 98.69 251 VAL A C 1
ATOM 1791 O O . VAL A 1 251 ? -7.816 -4.816 5.996 1 98.69 251 VAL A O 1
ATOM 1794 N N . GLY A 1 252 ? -7.652 -4.812 8.211 1 98.5 252 GLY A N 1
ATOM 1795 C CA . GLY A 1 252 ? -8.539 -5.945 8.422 1 98.5 252 GLY A CA 1
ATOM 1796 C C . GLY A 1 252 ? -9.977 -5.66 8.023 1 98.5 252 GLY A C 1
ATOM 1797 O O . GLY A 1 252 ? -10.758 -6.582 7.805 1 98.5 252 GLY A O 1
ATOM 1798 N N . SER A 1 253 ? -10.336 -4.402 7.918 1 98.88 253 SER A N 1
ATOM 1799 C CA . SER A 1 253 ? -11.727 -4.016 7.68 1 98.88 253 SER A CA 1
ATOM 1800 C C . SER A 1 253 ? -12.031 -3.947 6.188 1 98.88 253 SER A C 1
ATOM 1802 O O . SER A 1 253 ? -13.188 -3.791 5.793 1 98.88 253 SER A O 1
ATOM 1804 N N . LEU A 1 254 ? -11.094 -4.164 5.359 1 98.88 254 LEU A N 1
ATOM 1805 C CA . LEU A 1 254 ? -11.211 -3.895 3.932 1 98.88 254 LEU A CA 1
ATOM 1806 C C . LEU A 1 254 ? -11.812 -5.094 3.203 1 98.88 254 LEU A C 1
ATOM 1808 O O . LEU A 1 254 ? -11.625 -6.238 3.621 1 98.88 254 LEU A O 1
ATOM 1812 N N . ARG A 1 255 ? -12.5 -4.809 2.174 1 98.5 255 ARG A N 1
ATOM 1813 C CA . ARG A 1 255 ? -12.898 -5.824 1.208 1 98.5 255 ARG A CA 1
ATOM 1814 C C . ARG A 1 255 ? -11.758 -6.156 0.255 1 98.5 255 ARG A C 1
ATOM 1816 O O . ARG A 1 255 ? -10.719 -5.492 0.263 1 98.5 255 ARG A O 1
ATOM 1823 N N . ARG A 1 256 ? -11.938 -7.203 -0.558 1 98.19 256 ARG A N 1
ATOM 1824 C CA . ARG A 1 256 ? -10.977 -7.539 -1.601 1 98.19 256 ARG A CA 1
ATOM 1825 C C . ARG A 1 256 ? -10.672 -6.332 -2.479 1 98.19 256 ARG A C 1
ATOM 1827 O O . ARG A 1 256 ? -11.578 -5.578 -2.844 1 98.19 256 ARG A O 1
ATOM 1834 N N . ARG A 1 257 ? -9.367 -6.133 -2.707 1 98.44 257 ARG A N 1
ATOM 1835 C CA . ARG A 1 257 ? -8.867 -5.062 -3.561 1 98.44 257 ARG A CA 1
ATOM 1836 C C . ARG A 1 257 ? -9.125 -3.695 -2.941 1 98.44 257 ARG A C 1
ATOM 1838 O O . ARG A 1 257 ? -9.172 -2.686 -3.646 1 98.44 257 ARG A O 1
ATOM 1845 N N . GLY A 1 258 ? -9.422 -3.66 -1.62 1 98.75 258 GLY A N 1
ATOM 1846 C CA . GLY A 1 258 ? -9.586 -2.395 -0.922 1 98.75 258 GLY A CA 1
ATOM 1847 C C . GLY A 1 258 ? -8.289 -1.625 -0.76 1 98.75 258 GLY A C 1
ATOM 1848 O O . GLY A 1 258 ? -7.211 -2.154 -1.033 1 98.75 258 GLY A O 1
ATOM 1849 N N . ARG A 1 259 ? -8.414 -0.389 -0.339 1 98.88 259 ARG A N 1
ATOM 1850 C CA . ARG A 1 259 ? -7.277 0.504 -0.137 1 98.88 259 ARG A CA 1
ATOM 1851 C C . ARG A 1 259 ? -7.203 0.973 1.312 1 98.88 259 ARG A C 1
ATOM 1853 O O . ARG A 1 259 ? -8.211 1.393 1.889 1 98.88 259 ARG A O 1
ATOM 1860 N N . HIS A 1 260 ? -6.039 0.832 1.882 1 98.94 260 HIS A N 1
ATOM 1861 C CA . HIS A 1 260 ? -5.73 1.398 3.191 1 98.94 260 HIS A CA 1
ATOM 1862 C C . HIS A 1 260 ? -4.809 2.607 3.064 1 98.94 260 HIS A C 1
ATOM 1864 O O . HIS A 1 260 ? -3.775 2.537 2.398 1 98.94 260 HIS A O 1
ATOM 1870 N N . VAL A 1 261 ? -5.18 3.689 3.678 1 98.94 261 VAL A N 1
ATOM 1871 C CA . VAL A 1 261 ? -4.289 4.844 3.742 1 98.94 261 VAL A CA 1
ATOM 1872 C C . VAL A 1 261 ? -3.801 5.039 5.176 1 98.94 261 VAL A C 1
ATOM 1874 O O . VAL A 1 261 ? -4.602 5.262 6.086 1 98.94 261 VAL A O 1
ATOM 1877 N N . GLN A 1 262 ? -2.525 4.938 5.348 1 98.56 262 GLN A N 1
ATOM 1878 C CA . GLN A 1 262 ? -1.912 5.188 6.648 1 98.56 262 GLN A CA 1
ATOM 1879 C C . GLN A 1 262 ? -1.494 6.648 6.789 1 98.56 262 GLN A C 1
ATOM 1881 O O . GLN A 1 262 ? -0.598 7.113 6.082 1 98.56 262 GLN A O 1
ATOM 1886 N N . VAL A 1 263 ? -2.139 7.348 7.727 1 96.69 263 VAL A N 1
ATOM 1887 C CA . VAL A 1 263 ? -1.885 8.773 7.938 1 96.69 263 VAL A CA 1
ATOM 1888 C C . VAL A 1 263 ? -1.269 8.984 9.32 1 96.69 263 VAL A C 1
ATOM 1890 O O . VAL A 1 263 ? -0.312 9.75 9.469 1 96.69 263 VAL A O 1
ATOM 1893 N N . GLY A 1 264 ? -1.904 8.328 10.281 1 92.38 264 GLY A N 1
ATOM 1894 C CA . GLY A 1 264 ? -1.392 8.438 11.641 1 92.38 264 GLY A CA 1
ATOM 1895 C C . GLY A 1 264 ? 0.029 7.926 11.781 1 92.38 264 GLY A C 1
ATOM 1896 O O . GLY A 1 264 ? 0.347 6.82 11.328 1 92.38 264 GLY A O 1
ATOM 1897 N N . LEU A 1 265 ? 0.812 8.703 12.391 1 84.94 265 LEU A N 1
ATOM 1898 C CA . LEU A 1 265 ? 2.215 8.336 12.57 1 84.94 265 LEU A CA 1
ATOM 1899 C C . LEU A 1 265 ? 2.355 7.172 13.539 1 84.94 265 LEU A C 1
ATOM 1901 O O . LEU A 1 265 ? 1.56 7.035 14.477 1 84.94 265 LEU A O 1
ATOM 1905 N N . LEU A 1 266 ? 3.254 6.312 13.227 1 78.19 266 LEU A N 1
ATOM 1906 C CA . LEU A 1 266 ? 3.471 5.082 13.984 1 78.19 266 LEU A CA 1
ATOM 1907 C C . LEU A 1 266 ? 4.828 5.102 14.672 1 78.19 266 LEU A C 1
ATOM 1909 O O . LEU A 1 266 ? 5.785 4.492 14.188 1 78.19 266 LEU A O 1
ATOM 1913 N N . PRO A 1 267 ? 4.828 5.785 15.773 1 73.88 267 PRO A N 1
ATOM 1914 C CA . PRO A 1 267 ? 6.109 5.699 16.484 1 73.88 267 PRO A CA 1
ATOM 1915 C C . PRO A 1 267 ? 6.461 4.273 16.891 1 73.88 267 PRO A C 1
ATOM 1917 O O . PRO A 1 267 ? 5.582 3.508 17.297 1 73.88 267 PRO A O 1
ATOM 1920 N N . SER A 1 268 ? 7.578 3.785 16.484 1 78.12 268 SER A N 1
ATOM 1921 C CA . SER A 1 268 ? 8.008 2.428 16.797 1 78.12 268 SER A CA 1
ATOM 1922 C C . SER A 1 268 ? 9.461 2.402 17.266 1 78.12 268 SER A C 1
ATOM 1924 O O . SER A 1 268 ? 10.289 3.166 16.766 1 78.12 268 SER A O 1
ATOM 1926 N N . VAL A 1 269 ? 9.727 1.557 18.219 1 78.06 269 VAL A N 1
ATOM 1927 C CA . VAL A 1 269 ? 11.062 1.427 18.781 1 78.06 269 VAL A CA 1
ATOM 1928 C C . VAL A 1 269 ? 12.031 0.904 17.734 1 78.06 269 VAL A C 1
ATOM 1930 O O . VAL A 1 269 ? 13.164 1.386 17.625 1 78.06 269 VAL A O 1
ATOM 1933 N N . ASP A 1 270 ? 11.508 0.048 16.875 1 82.25 270 ASP A N 1
ATOM 1934 C CA . ASP A 1 270 ? 12.414 -0.561 15.914 1 82.25 270 ASP A CA 1
ATOM 1935 C C . ASP A 1 270 ? 12.125 -0.056 14.5 1 82.25 270 ASP A C 1
ATOM 1937 O O . ASP A 1 270 ? 12.672 -0.577 13.523 1 82.25 270 ASP A O 1
ATOM 1941 N N . GLY A 1 271 ? 11.211 0.841 14.438 1 85.12 271 GLY A N 1
ATOM 1942 C CA . GLY A 1 271 ? 10.953 1.485 13.156 1 85.12 271 GLY A CA 1
ATOM 1943 C C . GLY A 1 271 ? 9.961 0.731 12.297 1 85.12 271 GLY A C 1
ATOM 1944 O O . GLY A 1 271 ? 9.734 1.093 11.141 1 85.12 271 GLY A O 1
ATOM 1945 N N . THR A 1 272 ? 9.391 -0.358 12.844 1 93.12 272 THR A N 1
ATOM 1946 C CA . THR A 1 272 ? 8.453 -1.135 12.047 1 93.12 272 THR A CA 1
ATOM 1947 C C . THR A 1 272 ? 7.098 -1.234 12.75 1 93.12 272 THR A C 1
ATOM 1949 O O . THR A 1 272 ? 6.988 -0.927 13.938 1 93.12 272 THR A O 1
ATOM 1952 N N . THR A 1 273 ? 6.133 -1.513 12.016 1 94.88 273 THR A N 1
ATOM 1953 C CA . THR A 1 273 ? 4.762 -1.723 12.469 1 94.88 273 THR A CA 1
ATOM 1954 C C . THR A 1 273 ? 4.238 -3.08 12.008 1 94.88 273 THR A C 1
ATOM 1956 O O . THR A 1 273 ? 4.387 -3.443 10.844 1 94.88 273 THR A O 1
ATOM 1959 N N . PRO A 1 274 ? 3.689 -3.859 12.969 1 95.19 274 PRO A N 1
ATOM 1960 C CA . PRO A 1 274 ? 3.068 -5.109 12.531 1 95.19 274 PRO A CA 1
ATOM 1961 C C . PRO A 1 274 ? 1.852 -4.883 11.641 1 95.19 274 PRO A C 1
ATOM 1963 O O . PRO A 1 274 ? 0.917 -4.18 12.031 1 95.19 274 PRO A O 1
ATOM 1966 N N . VAL A 1 275 ? 1.842 -5.422 10.461 1 96.88 275 VAL A N 1
ATOM 1967 C CA . VAL A 1 275 ? 0.789 -5.23 9.469 1 96.88 275 VAL A CA 1
ATOM 1968 C C . VAL A 1 275 ? 0.301 -6.586 8.961 1 96.88 275 VAL A C 1
ATOM 1970 O O . VAL A 1 275 ? 1.103 -7.496 8.734 1 96.88 275 VAL A O 1
ATOM 1973 N N . PRO A 1 276 ? -0.99 -6.797 8.797 1 96.44 276 PRO A N 1
ATOM 1974 C CA . PRO A 1 276 ? -1.498 -8.047 8.219 1 96.44 276 PRO A CA 1
ATOM 1975 C C . PRO A 1 276 ? -1.202 -8.172 6.73 1 96.44 276 PRO A C 1
ATOM 1977 O O . PRO A 1 276 ? -2.125 -8.18 5.91 1 96.44 276 PRO A O 1
ATOM 1980 N N . LEU A 1 277 ? 0 -8.469 6.371 1 96.56 277 LEU A N 1
ATOM 1981 C CA . LEU A 1 277 ? 0.416 -8.469 4.973 1 96.56 277 LEU A CA 1
ATOM 1982 C C . LEU A 1 277 ? -0.065 -9.727 4.262 1 96.56 277 LEU A C 1
ATOM 1984 O O . LEU A 1 277 ? -0.251 -9.727 3.041 1 96.56 277 LEU A O 1
ATOM 1988 N N . ALA A 1 278 ? -0.218 -10.836 5 1 94 278 ALA A N 1
ATOM 1989 C CA . ALA A 1 278 ? -0.789 -12.023 4.367 1 94 278 ALA A CA 1
ATOM 1990 C C . ALA A 1 278 ? -2.158 -11.719 3.766 1 94 278 ALA A C 1
ATOM 1992 O O . ALA A 1 278 ? -2.471 -12.172 2.66 1 94 278 ALA A O 1
ATOM 1993 N N . ARG A 1 279 ? -2.91 -10.945 4.527 1 95.75 279 ARG A N 1
ATOM 1994 C CA . ARG A 1 279 ? -4.219 -10.523 4.043 1 95.75 279 ARG A CA 1
ATOM 1995 C C . ARG A 1 279 ? -4.086 -9.602 2.83 1 95.75 279 ARG A C 1
ATOM 1997 O O . ARG A 1 279 ? -4.855 -9.711 1.873 1 95.75 279 ARG A O 1
ATOM 2004 N N . ALA A 1 280 ? -3.1 -8.719 2.916 1 97.75 280 ALA A N 1
ATOM 2005 C CA . ALA A 1 280 ? -2.873 -7.797 1.802 1 97.75 280 ALA A CA 1
ATOM 2006 C C . ALA A 1 280 ? -2.537 -8.562 0.524 1 97.75 280 ALA A C 1
ATOM 2008 O O . ALA A 1 280 ? -2.994 -8.195 -0.562 1 97.75 280 ALA A O 1
ATOM 2009 N N . ILE A 1 281 ? -1.782 -9.609 0.616 1 96.75 281 ILE A N 1
ATOM 2010 C CA . ILE A 1 281 ? -1.436 -10.43 -0.537 1 96.75 281 ILE A CA 1
ATOM 2011 C C . ILE A 1 281 ? -2.682 -11.148 -1.053 1 96.75 281 ILE A C 1
ATOM 2013 O O . ILE A 1 281 ? -3.043 -11.016 -2.225 1 96.75 281 ILE A O 1
ATOM 2017 N N . ALA A 1 282 ? -3.398 -11.82 -0.167 1 95.19 282 ALA A N 1
ATOM 2018 C CA . ALA A 1 282 ? -4.508 -12.695 -0.534 1 95.19 282 ALA A CA 1
ATOM 2019 C C . ALA A 1 282 ? -5.629 -11.914 -1.205 1 95.19 282 ALA A C 1
ATOM 2021 O O . ALA A 1 282 ? -6.285 -12.414 -2.123 1 95.19 282 ALA A O 1
ATOM 2022 N N . LEU A 1 283 ? -5.805 -10.656 -0.739 1 98.06 283 LEU A N 1
ATOM 2023 C CA . LEU A 1 283 ? -6.938 -9.875 -1.214 1 98.06 283 LEU A CA 1
ATOM 2024 C C . LEU A 1 283 ? -6.477 -8.773 -2.168 1 98.06 283 LEU A C 1
ATOM 2026 O O . LEU A 1 283 ? -7.285 -7.973 -2.635 1 98.06 283 LEU A O 1
ATOM 2030 N N . GLU A 1 284 ? -5.121 -8.773 -2.395 1 98.56 284 GLU A N 1
ATOM 2031 C CA . GLU A 1 284 ? -4.496 -7.73 -3.203 1 98.56 284 GLU A CA 1
ATOM 2032 C C . GLU A 1 284 ? -4.934 -6.34 -2.754 1 98.56 284 GLU A C 1
ATOM 2034 O O . GLU A 1 284 ? -5.371 -5.527 -3.572 1 98.56 284 GLU A O 1
ATOM 2039 N N . LEU A 1 285 ? -4.734 -6.086 -1.475 1 98.81 285 LEU A N 1
ATOM 2040 C CA . LEU A 1 285 ? -4.988 -4.762 -0.926 1 98.81 285 LEU A CA 1
ATOM 2041 C C . LEU A 1 285 ? -3.881 -3.789 -1.318 1 98.81 285 LEU A C 1
ATOM 2043 O O . LEU A 1 285 ? -2.773 -4.207 -1.658 1 98.81 285 LEU A O 1
ATOM 2047 N N . GLU A 1 286 ? -4.203 -2.516 -1.354 1 98.88 286 GLU A N 1
ATOM 2048 C CA . GLU A 1 286 ? -3.223 -1.438 -1.464 1 98.88 286 GLU A CA 1
ATOM 2049 C C . GLU A 1 286 ? -3.025 -0.734 -0.125 1 98.88 286 GLU A C 1
ATOM 2051 O O . GLU A 1 286 ? -3.984 -0.244 0.473 1 98.88 286 GLU A O 1
ATOM 2056 N N . LEU A 1 287 ? -1.886 -0.723 0.352 1 98.88 287 LEU A N 1
ATOM 2057 C CA . LEU A 1 287 ? -1.526 0.063 1.527 1 98.88 287 LEU A CA 1
ATOM 2058 C C . LEU A 1 287 ? -0.717 1.293 1.133 1 98.88 287 LEU A C 1
ATOM 2060 O O . LEU A 1 287 ? 0.394 1.17 0.61 1 98.88 287 LEU A O 1
ATOM 2064 N N . LEU A 1 288 ? -1.266 2.459 1.44 1 98.88 288 LEU A N 1
ATOM 2065 C CA . LEU A 1 288 ? -0.736 3.717 0.925 1 98.88 288 LEU A CA 1
ATOM 2066 C C . LEU A 1 288 ? -0.315 4.637 2.066 1 98.88 288 LEU A C 1
ATOM 2068 O O . LEU A 1 288 ? -1.076 4.844 3.014 1 98.88 288 LEU A O 1
ATOM 2072 N N . GLY A 1 289 ? 0.881 5.145 1.951 1 98.56 289 GLY A N 1
ATOM 2073 C CA . GLY A 1 289 ? 1.26 6.23 2.842 1 98.56 289 GLY A CA 1
ATOM 2074 C C . GLY A 1 289 ? 0.765 7.586 2.373 1 98.56 289 GLY A C 1
ATOM 2075 O O . GLY A 1 289 ? 0.711 7.852 1.171 1 98.56 289 GLY A O 1
ATOM 2076 N N . SER A 1 290 ? 0.485 8.422 3.355 1 98.25 290 SER A N 1
ATOM 2077 C CA . SER A 1 290 ? 0.111 9.797 3.047 1 98.25 290 SER A CA 1
ATOM 2078 C C . SER A 1 290 ? 0.764 10.773 4.016 1 98.25 290 SER A C 1
ATOM 2080 O O . SER A 1 290 ? 0.653 10.625 5.234 1 98.25 290 SER A O 1
ATOM 2082 N N . HIS A 1 291 ? 1.457 11.742 3.609 1 95.81 291 HIS A N 1
ATOM 2083 C CA . HIS A 1 291 ? 2.297 12.594 4.449 1 95.81 291 HIS A CA 1
ATOM 2084 C C . HIS A 1 291 ? 1.749 14.016 4.516 1 95.81 291 HIS A C 1
ATOM 2086 O O . HIS A 1 291 ? 2.094 14.773 5.426 1 95.81 291 HIS A O 1
ATOM 2092 N N . GLY A 1 292 ? 0.894 14.484 3.678 1 95.56 292 GLY A N 1
ATOM 2093 C CA . GLY A 1 292 ? 0.402 15.852 3.584 1 95.56 292 GLY A CA 1
ATOM 2094 C C . GLY A 1 292 ? 0.042 16.25 2.168 1 95.56 292 GLY A C 1
ATOM 2095 O O . GLY A 1 292 ? -0.114 15.406 1.291 1 95.56 292 GLY A O 1
ATOM 2096 N N . MET A 1 293 ? -0.056 17.578 2.049 1 97.25 293 MET A N 1
ATOM 2097 C CA . MET A 1 293 ? -0.533 18.078 0.758 1 97.25 293 MET A CA 1
ATOM 2098 C C . MET A 1 293 ? 0.331 19.234 0.261 1 97.25 293 MET A C 1
ATOM 2100 O O . MET A 1 293 ? 0.719 20.094 1.041 1 97.25 293 MET A O 1
ATOM 2104 N N . ALA A 1 294 ? 0.64 19.219 -0.956 1 97.56 294 ALA A N 1
ATOM 2105 C CA . ALA A 1 294 ? 1.396 20.297 -1.575 1 97.56 294 ALA A CA 1
ATOM 2106 C C . ALA A 1 294 ? 0.554 21.562 -1.676 1 97.56 294 ALA A C 1
ATOM 2108 O O . ALA A 1 294 ? -0.65 21.5 -1.936 1 97.56 294 ALA A O 1
ATOM 2109 N N . ALA A 1 295 ? 1.189 22.672 -1.576 1 98 295 ALA A N 1
ATOM 2110 C CA . ALA A 1 295 ? 0.513 23.969 -1.625 1 98 295 ALA A CA 1
ATOM 2111 C C . ALA A 1 295 ? -0.264 24.141 -2.928 1 98 295 ALA A C 1
ATOM 2113 O O . ALA A 1 295 ? -1.392 24.641 -2.928 1 98 295 ALA A O 1
ATOM 2114 N N . HIS A 1 296 ? 0.297 23.688 -4.008 1 97.31 296 HIS A N 1
ATOM 2115 C CA . HIS A 1 296 ? -0.317 23.922 -5.309 1 97.31 296 HIS A CA 1
ATOM 2116 C C . HIS A 1 296 ? -1.632 23.172 -5.445 1 97.31 296 HIS A C 1
ATOM 2118 O O . HIS A 1 296 ? -2.424 23.453 -6.348 1 97.31 296 HIS A O 1
ATOM 2124 N N . ALA A 1 297 ? -1.885 22.234 -4.547 1 97.25 297 ALA A N 1
ATOM 2125 C CA . ALA A 1 297 ? -3.086 21.406 -4.633 1 97.25 297 ALA A CA 1
ATOM 2126 C C . ALA A 1 297 ? -4.211 21.984 -3.773 1 97.25 297 ALA A C 1
ATOM 2128 O O . ALA A 1 297 ? -5.32 21.453 -3.756 1 97.25 297 ALA A O 1
ATOM 2129 N N . TYR A 1 298 ? -4.059 23.094 -3.086 1 97.88 298 TYR A N 1
ATOM 2130 C CA . TYR A 1 298 ? -4.988 23.656 -2.107 1 97.88 298 TYR A CA 1
ATOM 2131 C C . TYR A 1 298 ? -6.23 24.203 -2.791 1 97.88 298 TYR A C 1
ATOM 2133 O O . TYR A 1 298 ? -7.332 24.141 -2.234 1 97.88 298 TYR A O 1
ATOM 2141 N N . PRO A 1 299 ? -6.145 24.719 -4.02 1 95.88 299 PRO A N 1
ATOM 2142 C CA . PRO A 1 299 ? -7.312 25.375 -4.613 1 95.88 299 PRO A CA 1
ATOM 2143 C C . PRO A 1 299 ? -8.531 24.453 -4.68 1 95.88 299 PRO A C 1
ATOM 2145 O O . PRO A 1 299 ? -9.656 24.891 -4.402 1 95.88 299 PRO A O 1
ATOM 2148 N N . GLY A 1 300 ? -8.359 23.188 -4.996 1 95.31 300 GLY A N 1
ATOM 2149 C CA . GLY A 1 300 ? -9.484 22.266 -5.008 1 95.31 300 GLY A CA 1
ATOM 2150 C C . GLY A 1 300 ? -10.172 22.141 -3.66 1 95.31 300 GLY A C 1
ATOM 2151 O O . GLY A 1 300 ? -11.398 22.188 -3.578 1 95.31 300 GLY A O 1
ATOM 2152 N N . MET A 1 301 ? -9.43 22.047 -2.643 1 97.12 301 MET A N 1
ATOM 2153 C CA . MET A 1 301 ? -9.945 21.969 -1.279 1 97.12 301 MET A CA 1
ATOM 2154 C C . MET A 1 301 ? -10.617 23.281 -0.879 1 97.12 301 MET A C 1
ATOM 2156 O O . MET A 1 301 ? -11.719 23.281 -0.33 1 97.12 301 MET A O 1
ATOM 2160 N N . LEU A 1 302 ? -10.031 24.391 -1.234 1 96.81 302 LEU A N 1
ATOM 2161 C CA . LEU A 1 302 ? -10.531 25.703 -0.857 1 96.81 302 LEU A CA 1
ATOM 2162 C C . LEU A 1 302 ? -11.859 26 -1.555 1 96.81 302 LEU A C 1
ATOM 2164 O O . LEU A 1 302 ? -12.742 26.641 -0.98 1 96.81 302 LEU A O 1
ATOM 2168 N N . GLU A 1 303 ? -11.984 25.5 -2.754 1 95.5 303 GLU A N 1
ATOM 2169 C CA . GLU A 1 303 ? -13.25 25.688 -3.467 1 95.5 303 GLU A CA 1
ATOM 2170 C C . GLU A 1 303 ? -14.383 24.938 -2.773 1 95.5 303 GLU A C 1
ATOM 2172 O O . GLU A 1 303 ? -15.508 25.438 -2.699 1 95.5 303 GLU A O 1
ATOM 2177 N N . LEU A 1 304 ? -14.094 23.812 -2.24 1 96.19 304 LEU A N 1
ATOM 2178 C CA . LEU A 1 304 ? -15.102 23.031 -1.532 1 96.19 304 LEU A CA 1
ATOM 2179 C C . LEU A 1 304 ? -15.477 23.703 -0.21 1 96.19 304 LEU A C 1
ATOM 2181 O O . LEU A 1 304 ? -16.625 23.625 0.227 1 96.19 304 LEU A O 1
ATOM 2185 N N . VAL A 1 305 ? -14.562 24.328 0.381 1 95.75 305 VAL A N 1
ATOM 2186 C CA . VAL A 1 305 ? -14.844 25.062 1.604 1 95.75 305 VAL A CA 1
ATOM 2187 C C . VAL A 1 305 ? -15.68 26.297 1.279 1 95.75 305 VAL A C 1
ATOM 2189 O O . VAL A 1 305 ? -16.672 26.578 1.955 1 95.75 305 VAL A O 1
ATOM 2192 N N . ARG A 1 306 ? -15.305 26.969 0.253 1 92.94 306 ARG A N 1
ATOM 2193 C CA . ARG A 1 306 ? -16.016 28.172 -0.167 1 92.94 306 ARG A CA 1
ATOM 2194 C C . ARG A 1 306 ? -17.469 27.875 -0.515 1 92.94 306 ARG A C 1
ATOM 2196 O O . ARG A 1 306 ? -18.359 28.625 -0.15 1 92.94 306 ARG A O 1
ATOM 2203 N N . SER A 1 307 ? -17.703 26.766 -1.151 1 94.31 307 SER A N 1
ATOM 2204 C CA . SER A 1 307 ? -19.047 26.391 -1.588 1 94.31 307 SER A CA 1
ATOM 2205 C C . SER A 1 307 ? -19.891 25.891 -0.417 1 94.31 307 SER A C 1
ATOM 2207 O O . SER A 1 307 ? -21.109 25.766 -0.537 1 94.31 307 SER A O 1
ATOM 2209 N N . GLY A 1 308 ? -19.203 25.5 0.664 1 94.69 308 GLY A N 1
ATOM 2210 C CA . GLY A 1 308 ? -19.906 24.984 1.828 1 94.69 308 GLY A CA 1
ATOM 2211 C C . GLY A 1 308 ? -20 23.484 1.858 1 94.69 308 GLY A C 1
ATOM 2212 O O . GLY A 1 308 ? -20.5 22.891 2.824 1 94.69 308 GLY A O 1
ATOM 2213 N N . ALA A 1 309 ? -19.453 22.906 0.869 1 96.31 309 ALA A N 1
ATOM 2214 C CA . ALA A 1 309 ? -19.453 21.438 0.842 1 96.31 309 ALA A CA 1
ATOM 2215 C C . ALA A 1 309 ? -18.594 20.875 1.977 1 96.31 309 ALA A C 1
ATOM 2217 O O . ALA A 1 309 ? -18.891 19.797 2.496 1 96.31 309 ALA A O 1
ATOM 2218 N N . LEU A 1 310 ? -17.578 21.578 2.277 1 97.44 310 LEU A N 1
ATOM 2219 C CA . LEU A 1 310 ? -16.734 21.266 3.428 1 97.44 310 LEU A CA 1
ATOM 2220 C C . LEU A 1 310 ? -16.812 22.375 4.473 1 97.44 310 LEU A C 1
ATOM 2222 O O . LEU A 1 310 ? -16.812 23.562 4.129 1 97.44 310 LEU A O 1
ATOM 2226 N N . ARG A 1 311 ? -16.844 21.938 5.703 1 96.81 311 ARG A N 1
ATOM 2227 C CA . ARG A 1 311 ? -17.016 22.891 6.789 1 96.81 311 ARG A CA 1
ATOM 2228 C C . ARG A 1 311 ? -15.961 22.703 7.871 1 96.81 311 ARG A C 1
ATOM 2230 O O . ARG A 1 311 ? -16.281 22.359 9.008 1 96.81 311 ARG A O 1
ATOM 2237 N N . PRO A 1 312 ? -14.727 23 7.512 1 96.31 312 PRO A N 1
ATOM 2238 C CA . PRO A 1 312 ? -13.68 22.828 8.523 1 96.31 312 PRO A CA 1
ATOM 2239 C C . PRO A 1 312 ? -13.867 23.75 9.719 1 96.31 312 PRO A C 1
ATOM 2241 O O . PRO A 1 312 ? -13.273 23.531 10.773 1 96.31 312 PRO A O 1
ATOM 2244 N N . ASP A 1 313 ? -14.617 24.766 9.609 1 95.62 313 ASP A N 1
ATOM 2245 C CA . ASP A 1 313 ? -14.906 25.688 10.711 1 95.62 313 ASP A CA 1
ATOM 2246 C C . ASP A 1 313 ? -15.57 24.938 11.867 1 95.62 313 ASP A C 1
ATOM 2248 O O . ASP A 1 313 ? -15.375 25.297 13.039 1 95.62 313 ASP A O 1
ATOM 2252 N N . LEU A 1 314 ? -16.328 23.906 11.555 1 95.12 314 LEU A N 1
ATOM 2253 C CA . LEU A 1 314 ? -17.062 23.156 12.57 1 95.12 314 LEU A CA 1
ATOM 2254 C C . LEU A 1 314 ? -16.109 22.312 13.406 1 95.12 314 LEU A C 1
ATOM 2256 O O . LEU A 1 314 ? -16.484 21.828 14.477 1 95.12 314 LEU A O 1
ATOM 2260 N N . LEU A 1 315 ? -14.898 22.141 12.977 1 94 315 LEU A N 1
ATOM 2261 C CA . LEU A 1 315 ? -13.93 21.312 13.695 1 94 315 LEU A CA 1
ATOM 2262 C C . LEU A 1 315 ? -13.305 22.109 14.844 1 94 315 LEU A C 1
ATOM 2264 O O . LEU A 1 315 ? -12.734 21.516 15.773 1 94 315 LEU A O 1
ATOM 2268 N N . VAL A 1 316 ? -13.258 23.406 14.695 1 93.44 316 VAL A N 1
ATOM 2269 C CA . VAL A 1 316 ? -12.68 24.25 15.727 1 93.44 316 VAL A CA 1
ATOM 2270 C C . VAL A 1 316 ? -13.609 24.297 16.938 1 93.44 316 VAL A C 1
ATOM 2272 O O . VAL A 1 316 ? -14.68 24.906 16.891 1 93.44 316 VAL A O 1
ATOM 2275 N N . THR A 1 317 ? -13.148 23.672 18 1 89.56 317 THR A N 1
ATOM 2276 C CA . THR A 1 317 ? -14.031 23.562 19.156 1 89.56 317 THR A CA 1
ATOM 2277 C C . THR A 1 317 ? -13.57 24.469 20.297 1 89.56 317 THR A C 1
ATOM 2279 O O . THR A 1 317 ? -14.32 24.719 21.234 1 89.56 317 THR A O 1
ATOM 2282 N N . ARG A 1 318 ? -12.328 24.938 20.219 1 93.12 318 ARG A N 1
ATOM 2283 C CA . ARG A 1 318 ? -11.789 25.781 21.281 1 93.12 318 ARG A CA 1
ATOM 2284 C C . ARG A 1 318 ? -10.836 26.828 20.719 1 93.12 318 ARG A C 1
ATOM 2286 O O . ARG A 1 318 ? -10.047 26.531 19.812 1 93.12 318 ARG A O 1
ATOM 2293 N N . THR A 1 319 ? -10.914 28.047 21.219 1 96.44 319 THR A N 1
ATOM 2294 C CA . THR A 1 319 ? -9.977 29.125 20.906 1 96.44 319 THR A CA 1
ATOM 2295 C C . THR A 1 319 ? -9.359 29.688 22.172 1 96.44 319 THR A C 1
ATOM 2297 O O . THR A 1 319 ? -10.078 30.016 23.125 1 96.44 319 THR A O 1
ATOM 2300 N N . ILE A 1 320 ? -8.07 29.797 22.188 1 97.56 320 ILE A N 1
ATOM 2301 C CA . ILE A 1 320 ? -7.391 30.281 23.391 1 97.56 320 ILE A CA 1
ATOM 2302 C C . ILE A 1 320 ? -6.383 31.359 23.016 1 97.56 320 ILE A C 1
ATOM 2304 O O . ILE A 1 320 ? -6.035 31.516 21.844 1 97.56 320 ILE A O 1
ATOM 2308 N N . ALA A 1 321 ? -5.957 32.062 24.047 1 98.38 321 ALA A N 1
ATOM 2309 C CA . ALA A 1 321 ? -4.898 33.062 23.875 1 98.38 321 ALA A CA 1
ATOM 2310 C C . ALA A 1 321 ? -3.52 32.406 23.938 1 98.38 321 ALA A C 1
ATOM 2312 O O . ALA A 1 321 ? -3.391 31.25 24.344 1 98.38 321 ALA A O 1
ATOM 2313 N N . LEU A 1 322 ? -2.516 33.188 23.484 1 98.56 322 LEU A N 1
ATOM 2314 C CA . LEU A 1 322 ? -1.138 32.719 23.469 1 98.56 322 LEU A CA 1
ATOM 2315 C C . LEU A 1 322 ? -0.702 32.281 24.875 1 98.56 322 LEU A C 1
ATOM 2317 O O . LEU A 1 322 ? -0.005 31.297 25.047 1 98.56 322 LEU A O 1
ATOM 2321 N N . ASP A 1 323 ? -1.167 32.969 25.891 1 98.38 323 ASP A N 1
ATOM 2322 C CA . ASP A 1 323 ? -0.75 32.75 27.281 1 98.38 323 ASP A CA 1
ATOM 2323 C C . ASP A 1 323 ? -1.248 31.391 27.781 1 98.38 323 ASP A C 1
ATOM 2325 O O . ASP A 1 323 ? -0.675 30.812 28.703 1 98.38 323 ASP A O 1
ATOM 2329 N N . ALA A 1 324 ? -2.271 30.891 27.172 1 97.94 324 ALA A N 1
ATOM 2330 C CA . ALA A 1 324 ? -2.861 29.625 27.609 1 97.94 324 ALA A CA 1
ATOM 2331 C C . ALA A 1 324 ? -2.248 28.453 26.859 1 97.94 324 ALA A C 1
ATOM 2333 O O . ALA A 1 324 ? -2.494 27.297 27.203 1 97.94 324 ALA A O 1
ATOM 2334 N N . ALA A 1 325 ? -1.445 28.688 25.844 1 97.88 325 ALA A N 1
ATOM 2335 C CA . ALA A 1 325 ? -0.96 27.672 24.922 1 97.88 325 ALA A CA 1
ATOM 2336 C C . ALA A 1 325 ? -0.05 26.672 25.625 1 97.88 325 ALA A C 1
ATOM 2338 O O . ALA A 1 325 ? -0.154 25.469 25.406 1 97.88 325 ALA A O 1
ATOM 2339 N N . PRO A 1 326 ? 0.854 27.156 26.547 1 97.94 326 PRO A N 1
ATOM 2340 C CA . PRO A 1 326 ? 1.729 26.188 27.219 1 97.94 326 PRO A CA 1
ATOM 2341 C C . PRO A 1 326 ? 0.952 25.141 28 1 97.94 326 PRO A C 1
ATOM 2343 O O . PRO A 1 326 ? 1.24 23.938 27.891 1 97.94 326 PRO A O 1
ATOM 2346 N N . ALA A 1 327 ? -0.033 25.562 28.719 1 96.25 327 ALA A N 1
ATOM 2347 C CA . ALA A 1 327 ? -0.838 24.625 29.5 1 96.25 327 ALA A CA 1
ATOM 2348 C C . ALA A 1 327 ? -1.617 23.688 28.594 1 96.25 327 ALA A C 1
ATOM 2350 O O . ALA A 1 327 ? -1.762 22.5 28.891 1 96.25 327 ALA A O 1
ATOM 2351 N N . ALA A 1 328 ? -2.146 24.234 27.547 1 95.69 328 ALA A N 1
ATOM 2352 C CA . ALA A 1 328 ? -2.891 23.422 26.594 1 95.69 328 ALA A CA 1
ATOM 2353 C C . ALA A 1 328 ? -1.985 22.375 25.938 1 95.69 328 ALA A C 1
ATOM 2355 O O . ALA A 1 328 ? -2.393 21.234 25.75 1 95.69 328 ALA A O 1
ATOM 2356 N N . LEU A 1 329 ? -0.774 22.75 25.578 1 96.06 329 LEU A N 1
ATOM 2357 C CA . LEU A 1 329 ? 0.212 21.828 25.016 1 96.06 329 LEU A CA 1
ATOM 2358 C C . LEU A 1 329 ? 0.507 20.688 25.984 1 96.06 329 LEU A C 1
ATOM 2360 O O . LEU A 1 329 ? 0.525 19.531 25.578 1 96.06 329 LEU A O 1
ATOM 2364 N N . ALA A 1 330 ? 0.664 20.969 27.172 1 94.31 330 ALA A N 1
ATOM 2365 C CA . ALA A 1 330 ? 0.955 19.969 28.188 1 94.31 330 ALA A CA 1
ATOM 2366 C C . ALA A 1 330 ? -0.214 19 28.359 1 94.31 330 ALA A C 1
ATOM 2368 O O . ALA A 1 330 ? -0.012 17.797 28.562 1 94.31 330 ALA A O 1
ATOM 2369 N N . ALA A 1 331 ? -1.362 19.516 28.172 1 92 331 ALA A N 1
ATOM 2370 C CA . ALA A 1 331 ? -2.572 18.734 28.406 1 92 331 ALA A CA 1
ATOM 2371 C C . ALA A 1 331 ? -2.816 17.75 27.266 1 92 331 ALA A C 1
ATOM 2373 O O . ALA A 1 331 ? -3.59 16.797 27.422 1 92 331 ALA A O 1
ATOM 2374 N N . MET A 1 332 ? -2.207 17.953 26.125 1 88.12 332 MET A N 1
ATOM 2375 C CA . MET A 1 332 ? -2.408 17.109 24.938 1 88.12 332 MET A CA 1
ATOM 2376 C C . MET A 1 332 ? -2.01 15.672 25.234 1 88.12 332 MET A C 1
ATOM 2378 O O . MET A 1 332 ? -2.529 14.742 24.609 1 88.12 332 MET A O 1
ATOM 2382 N N . GLY A 1 333 ? -1.152 15.359 26.078 1 80.94 333 GLY A N 1
ATOM 2383 C CA . GLY A 1 333 ? -0.654 14.023 26.375 1 80.94 333 GLY A CA 1
ATOM 2384 C C . GLY A 1 333 ? -1.638 13.188 27.172 1 80.94 333 GLY A C 1
ATOM 2385 O O . GLY A 1 333 ? -1.614 11.953 27.094 1 80.94 333 GLY A O 1
ATOM 2386 N N . SER A 1 334 ? -2.438 13.734 27.922 1 76.69 334 SER A N 1
ATOM 2387 C CA . SER A 1 334 ? -3.256 12.992 28.875 1 76.69 334 SER A CA 1
ATOM 2388 C C . SER A 1 334 ? -4.738 13.102 28.531 1 76.69 334 SER A C 1
ATOM 2390 O O . SER A 1 334 ? -5.512 12.18 28.797 1 76.69 334 SER A O 1
ATOM 2392 N N . ALA A 1 335 ? -5.152 14.117 28.078 1 67.56 335 ALA A N 1
ATOM 2393 C CA . ALA A 1 335 ? -6.574 14.367 27.844 1 67.56 335 ALA A CA 1
ATOM 2394 C C . ALA A 1 335 ? -6.785 15.133 26.547 1 67.56 335 ALA A C 1
ATOM 2396 O O . ALA A 1 335 ? -7.082 16.328 26.562 1 67.56 335 ALA A O 1
ATOM 2397 N N . PRO A 1 336 ? -6.602 14.336 25.484 1 64.88 336 PRO A N 1
ATOM 2398 C CA . PRO A 1 336 ? -6.797 15.141 24.281 1 64.88 336 PRO A CA 1
ATOM 2399 C C . PRO A 1 336 ? -8.258 15.531 24.062 1 64.88 336 PRO A C 1
ATOM 2401 O O . PRO A 1 336 ? -9.164 14.773 24.406 1 64.88 336 PRO A O 1
ATOM 2404 N N . GLY A 1 337 ? -8.578 16.891 24.047 1 67.56 337 GLY A N 1
ATOM 2405 C CA . GLY A 1 337 ? -9.922 17.344 23.75 1 67.56 337 GLY A CA 1
ATOM 2406 C C . GLY A 1 337 ? -10.43 16.859 22.391 1 67.56 337 GLY A C 1
ATOM 2407 O O . GLY A 1 337 ? -9.672 16.266 21.625 1 67.56 337 GLY A O 1
ATOM 2408 N N . ALA A 1 338 ? -11.734 16.969 22.312 1 78.38 338 ALA A N 1
ATOM 2409 C CA . ALA A 1 338 ? -12.375 16.641 21.047 1 78.38 338 ALA A CA 1
ATOM 2410 C C . ALA A 1 338 ? -12.312 17.828 20.094 1 78.38 338 ALA A C 1
ATOM 2412 O O . ALA A 1 338 ? -12.445 18.984 20.5 1 78.38 338 ALA A O 1
ATOM 2413 N N . GLY A 1 339 ? -11.883 17.609 18.906 1 83.19 339 GLY A N 1
ATOM 2414 C CA . GLY A 1 339 ? -11.844 18.656 17.891 1 83.19 339 GLY A CA 1
ATOM 2415 C C . GLY A 1 339 ? -10.5 19.344 17.797 1 83.19 339 GLY A C 1
ATOM 2416 O O . GLY A 1 339 ? -9.461 18.734 18.016 1 83.19 339 GLY A O 1
ATOM 2417 N N . VAL A 1 340 ? -10.562 20.625 17.359 1 90.31 340 VAL A N 1
ATOM 2418 C CA . VAL A 1 340 ? -9.344 21.391 17.094 1 90.31 340 VAL A CA 1
ATOM 2419 C C . VAL A 1 340 ? -9.297 22.625 18 1 90.31 340 VAL A C 1
ATOM 2421 O O . VAL A 1 340 ? -10.273 23.359 18.094 1 90.31 340 VAL A O 1
ATOM 2424 N N . THR A 1 341 ? -8.188 22.797 18.656 1 93.81 341 THR A N 1
ATOM 2425 C CA . THR A 1 341 ? -7.922 24 19.438 1 93.81 341 THR A CA 1
ATOM 2426 C C . THR A 1 341 ? -7.098 25 18.625 1 93.81 341 THR A C 1
ATOM 2428 O O . THR A 1 341 ? -6.078 24.641 18.031 1 93.81 341 THR A O 1
ATOM 2431 N N . VAL A 1 342 ? -7.57 26.234 18.625 1 97.06 342 VAL A N 1
ATOM 2432 C CA . VAL A 1 342 ? -6.879 27.297 17.891 1 97.06 342 VAL A CA 1
ATOM 2433 C C . VAL A 1 342 ? -6.359 28.328 18.891 1 97.06 342 VAL A C 1
ATOM 2435 O O . VAL A 1 342 ? -7.051 28.688 19.844 1 97.06 342 VAL A O 1
ATOM 2438 N N . ILE A 1 343 ? -5.16 28.781 18.656 1 98.38 343 ILE A N 1
ATOM 2439 C CA . ILE A 1 343 ? -4.527 29.828 19.438 1 98.38 343 ILE A CA 1
ATOM 2440 C C . ILE A 1 343 ? -4.547 31.156 18.672 1 98.38 343 ILE A C 1
ATOM 2442 O O . ILE A 1 343 ? -4.176 31.188 17.5 1 98.38 343 ILE A O 1
ATOM 2446 N N . GLU A 1 344 ? -4.953 32.156 19.328 1 98.44 344 GLU A N 1
ATOM 2447 C CA . GLU A 1 344 ? -4.883 33.5 18.781 1 98.44 344 GLU A CA 1
ATOM 2448 C C . GLU A 1 344 ? -3.826 34.344 19.5 1 98.44 344 GLU A C 1
ATOM 2450 O O . GLU A 1 344 ? -4.078 34.875 20.594 1 98.44 344 GLU A O 1
ATOM 2455 N N . PRO A 1 345 ? -2.748 34.531 18.828 1 98.25 345 PRO A N 1
ATOM 2456 C CA . PRO A 1 345 ? -1.586 35.125 19.516 1 98.25 345 PRO A CA 1
ATOM 2457 C C . PRO A 1 345 ? -1.811 36.562 19.938 1 98.25 345 PRO A C 1
ATOM 2459 O O . PRO A 1 345 ? -1.088 37.062 20.797 1 98.25 345 PRO A O 1
ATOM 2462 N N . TRP A 1 346 ? -2.725 37.25 19.391 1 97.62 346 TRP A N 1
ATOM 2463 C CA . TRP A 1 346 ? -2.916 38.688 19.656 1 97.62 346 TRP A CA 1
ATOM 2464 C C . TRP A 1 346 ? -4.082 38.906 20.609 1 97.62 346 TRP A C 1
ATOM 2466 O O . TRP A 1 346 ? -4.461 40.062 20.875 1 97.62 346 TRP A O 1
ATOM 2476 N N . ARG A 1 347 ? -4.629 37.844 21.031 1 90.5 347 ARG A N 1
ATOM 2477 C CA . ARG A 1 347 ? -5.664 37.938 22.062 1 90.5 347 ARG A CA 1
ATOM 2478 C C . ARG A 1 347 ? -5.047 38.125 23.438 1 90.5 347 ARG A C 1
ATOM 2480 O O . ARG A 1 347 ? -3.951 37.656 23.719 1 90.5 347 ARG A O 1
ATOM 2487 N N . MET B 1 1 ? -4.797 -44.531 -11.641 1 97.88 1 MET B N 1
ATOM 2488 C CA . MET B 1 1 ? -3.691 -43.688 -12.07 1 97.88 1 MET B CA 1
ATOM 2489 C C . MET B 1 1 ? -2.584 -43.656 -11.023 1 97.88 1 MET B C 1
ATOM 2491 O O . MET B 1 1 ? -2.828 -43.938 -9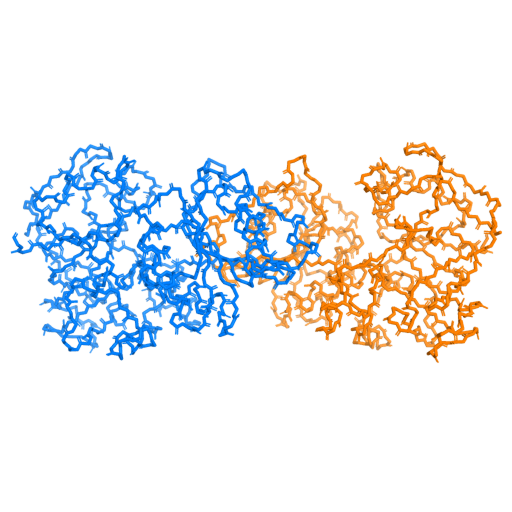.852 1 97.88 1 MET B O 1
ATOM 2495 N N . ARG B 1 2 ? -1.462 -43.406 -11.523 1 98.69 2 ARG B N 1
ATOM 2496 C CA . ARG B 1 2 ? -0.346 -43.188 -10.609 1 98.69 2 ARG B CA 1
ATOM 2497 C C . ARG B 1 2 ? -0.343 -41.75 -10.078 1 98.69 2 ARG B C 1
ATOM 2499 O O . ARG B 1 2 ? -0.602 -40.812 -10.82 1 98.69 2 ARG B O 1
ATOM 2506 N N . ALA B 1 3 ? -0.089 -41.625 -8.734 1 98.88 3 ALA B N 1
ATOM 2507 C CA . ALA B 1 3 ? -0.041 -40.312 -8.109 1 98.88 3 ALA B CA 1
ATOM 2508 C C . ALA B 1 3 ? 0.864 -40.312 -6.883 1 98.88 3 ALA B C 1
ATOM 2510 O O . ALA B 1 3 ? 1.083 -41.375 -6.27 1 98.88 3 ALA B O 1
ATOM 2511 N N . VAL B 1 4 ? 1.456 -39.219 -6.602 1 98.81 4 VAL B N 1
ATOM 2512 C CA . VAL B 1 4 ? 2.117 -39.031 -5.312 1 98.81 4 VAL B CA 1
ATOM 2513 C C . VAL B 1 4 ? 1.071 -38.812 -4.223 1 98.81 4 VAL B C 1
ATOM 2515 O O . VAL B 1 4 ? 0.219 -37.906 -4.336 1 98.81 4 VAL B O 1
ATOM 2518 N N . VAL B 1 5 ? 1.121 -39.594 -3.162 1 98.75 5 VAL B N 1
ATOM 2519 C CA . VAL B 1 5 ? 0.152 -39.469 -2.076 1 98.75 5 VAL B CA 1
ATOM 2520 C C . VAL B 1 5 ? 0.882 -39.344 -0.742 1 98.75 5 VAL B C 1
ATOM 2522 O O . VAL B 1 5 ? 1.83 -40.094 -0.472 1 98.75 5 VAL B O 1
ATOM 2525 N N . PHE B 1 6 ? 0.531 -38.312 0.018 1 97.94 6 PHE B N 1
ATOM 2526 C CA . PHE B 1 6 ? 0.944 -38.312 1.417 1 97.94 6 PHE B CA 1
ATOM 2527 C C . PHE B 1 6 ? -0.26 -38.469 2.338 1 97.94 6 PHE B C 1
ATOM 2529 O O . PHE B 1 6 ? -1.322 -37.906 2.084 1 97.94 6 PHE B O 1
ATOM 2536 N N . GLU B 1 7 ? -0.109 -39.281 3.393 1 97.56 7 GLU B N 1
ATOM 2537 C CA . GLU B 1 7 ? -1.192 -39.625 4.301 1 97.56 7 GLU B CA 1
ATOM 2538 C C . GLU B 1 7 ? -1.114 -38.844 5.602 1 97.56 7 GLU B C 1
ATOM 2540 O O . GLU B 1 7 ? -2.096 -38.75 6.344 1 97.56 7 GLU B O 1
ATOM 2545 N N . GLN B 1 8 ? 0.044 -38.375 5.883 1 97.5 8 GLN B N 1
ATOM 2546 C CA . GLN B 1 8 ? 0.307 -37.562 7.059 1 97.5 8 GLN B CA 1
ATOM 2547 C C . GLN B 1 8 ? 1.208 -36.375 6.715 1 97.5 8 GLN B C 1
ATOM 2549 O O . GLN B 1 8 ? 2.119 -36.5 5.895 1 97.5 8 GLN B O 1
ATOM 2554 N N . TYR B 1 9 ? 0.899 -35.344 7.387 1 96.62 9 TYR B N 1
ATOM 2555 C CA . TYR B 1 9 ? 1.745 -34.156 7.164 1 96.62 9 TYR B CA 1
ATOM 2556 C C . TYR B 1 9 ? 3.182 -34.438 7.586 1 96.62 9 TYR B C 1
ATOM 2558 O O . TYR B 1 9 ? 3.42 -35.094 8.609 1 96.62 9 TYR B O 1
ATOM 2566 N N . GLY B 1 10 ? 4.066 -34.062 6.805 1 95.5 10 GLY B N 1
ATOM 2567 C CA . GLY B 1 10 ? 5.477 -34.125 7.16 1 95.5 10 GLY B CA 1
ATOM 2568 C C . GLY B 1 10 ? 6.07 -35.5 7.035 1 95.5 10 GLY B C 1
ATOM 2569 O O . GLY B 1 10 ? 7.277 -35.688 7.203 1 95.5 10 GLY B O 1
ATOM 2570 N N . GLU B 1 11 ? 5.305 -36.5 6.742 1 96.88 11 GLU B N 1
ATOM 2571 C CA . GLU B 1 11 ? 5.793 -37.844 6.52 1 96.88 11 GLU B CA 1
ATOM 2572 C C . GLU B 1 11 ? 6.016 -38.125 5.031 1 96.88 11 GLU B C 1
ATOM 2574 O O . GLU B 1 11 ? 5.336 -37.562 4.184 1 96.88 11 GLU B O 1
ATOM 2579 N N . PRO B 1 12 ? 6.879 -38.969 4.762 1 95.88 12 PRO B N 1
ATOM 2580 C CA . PRO B 1 12 ? 7.227 -39.188 3.355 1 95.88 12 PRO B CA 1
ATOM 2581 C C . PRO B 1 12 ? 6.02 -39.594 2.506 1 95.88 12 PRO B C 1
ATOM 2583 O O . PRO B 1 12 ? 5.246 -40.469 2.885 1 95.88 12 PRO B O 1
ATOM 2586 N N . ALA B 1 13 ? 5.91 -38.969 1.417 1 98.06 13 ALA B N 1
ATOM 2587 C CA . ALA B 1 13 ? 4.918 -39.312 0.408 1 98.06 13 ALA B CA 1
ATOM 2588 C C . ALA B 1 13 ? 5.398 -40.5 -0.432 1 98.06 13 ALA B C 1
ATOM 2590 O O . ALA B 1 13 ? 6.574 -40.875 -0.373 1 98.06 13 ALA B O 1
ATOM 2591 N N . ALA B 1 14 ? 4.465 -41.094 -1.116 1 98.31 14 ALA B N 1
ATOM 2592 C CA . ALA B 1 14 ? 4.809 -42.219 -1.99 1 98.31 14 ALA B CA 1
ATOM 2593 C C . ALA B 1 14 ? 3.947 -42.219 -3.25 1 98.31 14 ALA B C 1
ATOM 2595 O O . ALA B 1 14 ? 2.834 -41.688 -3.246 1 98.31 14 ALA B O 1
ATOM 2596 N N . VAL B 1 15 ? 4.527 -42.781 -4.285 1 98.56 15 VAL B N 1
ATOM 2597 C CA . VAL B 1 15 ? 3.732 -43 -5.488 1 98.56 15 VAL B CA 1
ATOM 2598 C C . VAL B 1 15 ? 2.846 -44.219 -5.309 1 98.56 15 VAL B C 1
ATOM 2600 O O . VAL B 1 15 ? 3.328 -45.281 -4.93 1 98.56 15 VAL B O 1
ATOM 2603 N N . ARG B 1 16 ? 1.595 -44.031 -5.59 1 98.25 16 ARG B N 1
ATOM 2604 C CA . ARG B 1 16 ? 0.611 -45.094 -5.438 1 98.25 16 ARG B CA 1
ATOM 2605 C C . ARG B 1 16 ? -0.364 -45.094 -6.613 1 98.25 16 ARG B C 1
ATOM 2607 O O . ARG B 1 16 ? -0.46 -44.125 -7.359 1 98.25 16 ARG B O 1
ATOM 2614 N N . GLU B 1 17 ? -0.962 -46.25 -6.723 1 98.44 17 GLU B N 1
ATOM 2615 C CA . GLU B 1 17 ? -2.109 -46.344 -7.621 1 98.44 17 GLU B CA 1
ATOM 2616 C C . GLU B 1 17 ? -3.391 -45.906 -6.922 1 98.44 17 GLU B C 1
ATOM 2618 O O . GLU B 1 17 ? -3.729 -46.406 -5.852 1 98.44 17 GLU B O 1
ATOM 2623 N N . VAL B 1 18 ? -4.043 -44.938 -7.516 1 98.38 18 VAL B N 1
ATOM 2624 C CA . VAL B 1 18 ? -5.297 -44.406 -6.98 1 98.38 18 VAL B CA 1
ATOM 2625 C C . VAL B 1 18 ? -6.352 -44.375 -8.086 1 98.38 18 VAL B C 1
ATOM 2627 O O . VAL B 1 18 ? -6.027 -44.531 -9.266 1 98.38 18 VAL B O 1
ATOM 2630 N N . PRO B 1 19 ? -7.641 -44.25 -7.723 1 97.88 19 PRO B N 1
ATOM 2631 C CA . PRO B 1 19 ? -8.672 -44.188 -8.758 1 97.88 19 PRO B CA 1
ATOM 2632 C C . PRO B 1 19 ? -8.5 -42.969 -9.68 1 97.88 19 PRO B C 1
ATOM 2634 O O . PRO B 1 19 ? -8.109 -41.906 -9.227 1 97.88 19 PRO B O 1
ATOM 2637 N N . ASP B 1 20 ? -8.812 -43.188 -10.945 1 98.12 20 ASP B N 1
ATOM 2638 C CA . ASP B 1 20 ? -8.844 -42.062 -11.875 1 98.12 20 ASP B CA 1
ATOM 2639 C C . ASP B 1 20 ? -9.906 -41.031 -11.477 1 98.12 20 ASP B C 1
ATOM 2641 O O . ASP B 1 20 ? -10.992 -41.438 -11.031 1 98.12 20 ASP B O 1
ATOM 2645 N N . PRO B 1 21 ? -9.617 -39.781 -11.695 1 98.38 21 PRO B N 1
ATOM 2646 C CA . PRO B 1 21 ? -10.656 -38.781 -11.43 1 98.38 21 PRO B CA 1
ATOM 2647 C C . PRO B 1 21 ? -11.703 -38.719 -12.547 1 98.38 21 PRO B C 1
ATOM 2649 O O . PRO B 1 21 ? -11.422 -39.125 -13.68 1 98.38 21 PRO B O 1
ATOM 2652 N N . GLU B 1 22 ? -12.867 -38.312 -12.188 1 97.94 22 GLU B N 1
ATOM 2653 C CA . GLU B 1 22 ? -13.938 -37.969 -13.117 1 97.94 22 GLU B CA 1
ATOM 2654 C C . GLU B 1 22 ? -14.227 -36.469 -13.086 1 97.94 22 GLU B C 1
ATOM 2656 O O . GLU B 1 22 ? -14.156 -35.844 -12.031 1 97.94 22 GLU B O 1
ATOM 2661 N N . PRO B 1 23 ? -14.57 -35.969 -14.219 1 98.06 23 PRO B N 1
ATOM 2662 C CA . PRO B 1 23 ? -14.844 -34.531 -14.211 1 98.06 23 PRO B CA 1
ATOM 2663 C C . PRO B 1 23 ? -16.203 -34.188 -13.586 1 98.06 23 PRO B C 1
ATOM 2665 O O . PRO B 1 23 ? -17.172 -34.906 -13.766 1 98.06 23 PRO B O 1
ATOM 2668 N N . ALA B 1 24 ? -16.25 -33.094 -12.828 1 97.81 24 ALA B N 1
ATOM 2669 C CA . ALA B 1 24 ? -17.531 -32.5 -12.5 1 97.81 24 ALA B CA 1
ATOM 2670 C C . ALA B 1 24 ? -18.25 -32.031 -13.766 1 97.81 24 ALA B C 1
ATOM 2672 O O . ALA B 1 24 ? -17.641 -31.922 -14.828 1 97.81 24 ALA B O 1
ATOM 2673 N N . GLU B 1 25 ? -19.547 -31.641 -13.617 1 98.31 25 GLU B N 1
ATOM 2674 C CA . GLU B 1 25 ? -20.312 -31.188 -14.766 1 98.31 25 GLU B CA 1
ATOM 2675 C C . GLU B 1 25 ? -19.672 -29.953 -15.406 1 98.31 25 GLU B C 1
ATOM 2677 O O . GLU B 1 25 ? -19.688 -29.797 -16.625 1 98.31 25 GLU B O 1
ATOM 2682 N N . HIS B 1 26 ? -19.062 -29.141 -14.594 1 98.19 26 HIS B N 1
ATOM 2683 C CA . HIS B 1 26 ? -18.469 -27.891 -15.062 1 98.19 26 HIS B CA 1
ATOM 2684 C C . HIS B 1 26 ? -16.953 -28.016 -15.164 1 98.19 26 HIS B C 1
ATOM 2686 O O . HIS B 1 26 ? -16.25 -27 -15.273 1 98.19 26 HIS B O 1
ATOM 2692 N N . GLY B 1 27 ? -16.406 -29.234 -15.078 1 98.56 27 GLY B N 1
ATOM 2693 C CA . GLY B 1 27 ? -14.969 -29.422 -14.977 1 98.56 27 GLY B CA 1
ATOM 2694 C C . GLY B 1 27 ? -14.406 -30.312 -16.078 1 98.56 27 GLY B C 1
ATOM 2695 O O . GLY B 1 27 ? -15.117 -30.656 -17.016 1 98.56 27 GLY B O 1
ATOM 2696 N N . VAL B 1 28 ? -13.117 -30.578 -15.969 1 98.88 28 VAL B N 1
ATOM 2697 C CA . VAL B 1 28 ? -12.414 -31.438 -16.906 1 98.88 28 VAL B CA 1
ATOM 2698 C C . VAL B 1 28 ? -11.445 -32.344 -16.141 1 98.88 28 VAL B C 1
ATOM 2700 O O . VAL B 1 28 ? -11.172 -32.125 -14.961 1 98.88 28 VAL B O 1
ATOM 2703 N N . VAL B 1 29 ? -11.055 -33.344 -16.781 1 98.94 29 VAL B N 1
ATOM 2704 C CA . VAL B 1 29 ? -9.883 -34.094 -16.375 1 98.94 29 VAL B CA 1
ATOM 2705 C C . VAL B 1 29 ? -8.742 -33.844 -17.359 1 98.94 29 VAL B C 1
ATOM 2707 O O . VAL B 1 29 ? -8.922 -33.969 -18.578 1 98.94 29 VAL B O 1
ATOM 2710 N N . VAL B 1 30 ? -7.656 -33.5 -16.875 1 98.94 30 VAL B N 1
ATOM 2711 C CA . VAL B 1 30 ? -6.477 -33.219 -17.688 1 98.94 30 VAL B CA 1
ATOM 2712 C C . VAL B 1 30 ? -5.453 -34.344 -17.5 1 98.94 30 VAL B C 1
ATOM 2714 O O . VAL B 1 30 ? -5.141 -34.719 -16.375 1 98.94 30 VAL B O 1
ATOM 2717 N N . ARG B 1 31 ? -5.031 -34.906 -18.562 1 98.94 31 ARG B N 1
ATOM 2718 C CA . ARG B 1 31 ? -3.836 -35.75 -18.547 1 98.94 31 ARG B CA 1
ATOM 2719 C C . ARG B 1 31 ? -2.58 -34.906 -18.359 1 98.94 31 ARG B C 1
ATOM 2721 O O . ARG B 1 31 ? -2.178 -34.156 -19.25 1 98.94 31 ARG B O 1
ATOM 2728 N N . VAL B 1 32 ? -1.929 -35.062 -17.219 1 98.88 32 VAL B N 1
ATOM 2729 C CA . VAL B 1 32 ? -0.836 -34.188 -16.844 1 98.88 32 VAL B CA 1
ATOM 2730 C C . VAL B 1 32 ? 0.438 -34.562 -17.578 1 98.88 32 VAL B C 1
ATOM 2732 O O . VAL B 1 32 ? 0.979 -35.656 -17.359 1 98.88 32 VAL B O 1
ATOM 2735 N N . GLU B 1 33 ? 0.873 -33.688 -18.453 1 98.75 33 GLU B N 1
ATOM 2736 C CA . GLU B 1 33 ? 2.115 -33.938 -19.172 1 98.75 33 GLU B CA 1
ATOM 2737 C C . GLU B 1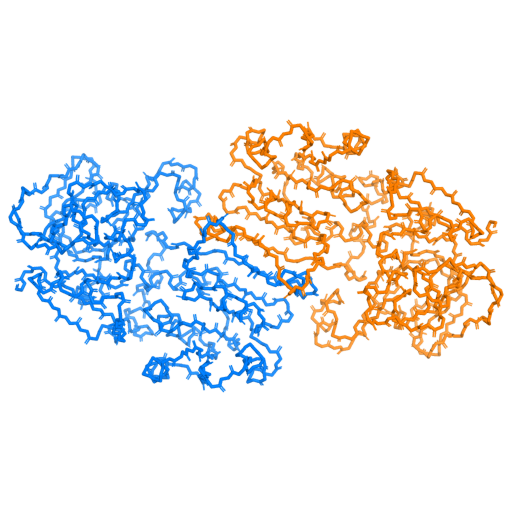 33 ? 3.322 -33.438 -18.391 1 98.75 33 GLU B C 1
ATOM 2739 O O . GLU B 1 33 ? 4.395 -34.062 -18.438 1 98.75 33 GLU B O 1
ATOM 2744 N N . ALA B 1 34 ? 3.164 -32.375 -17.734 1 98.62 34 ALA B N 1
ATOM 2745 C CA . ALA B 1 34 ? 4.199 -31.781 -16.891 1 98.62 34 ALA B CA 1
ATOM 2746 C C . ALA B 1 34 ? 3.584 -31.031 -15.711 1 98.62 34 ALA B C 1
ATOM 2748 O O . ALA B 1 34 ? 2.508 -30.438 -15.836 1 98.62 34 ALA B O 1
ATOM 2749 N N . THR B 1 35 ? 4.219 -31.047 -14.555 1 98.5 35 THR B N 1
ATOM 2750 C CA . THR B 1 35 ? 3.807 -30.297 -13.375 1 98.5 35 THR B CA 1
ATOM 2751 C C . THR B 1 35 ? 5.02 -29.766 -12.617 1 98.5 35 THR B C 1
ATOM 2753 O O . THR B 1 35 ? 6.062 -30.438 -12.562 1 98.5 35 THR B O 1
ATOM 2756 N N . GLY B 1 36 ? 4.91 -28.578 -12.172 1 96.81 36 GLY B N 1
ATOM 2757 C CA . GLY B 1 36 ? 6.016 -27.953 -11.461 1 96.81 36 GLY B CA 1
ATOM 2758 C C . GLY B 1 36 ? 6.043 -28.297 -9.984 1 96.81 36 GLY B C 1
ATOM 2759 O O . GLY B 1 36 ? 4.992 -28.453 -9.352 1 96.81 36 GLY B O 1
ATOM 2760 N N . LEU B 1 37 ? 7.238 -28.406 -9.438 1 95.56 37 LEU B N 1
ATOM 2761 C CA . LEU B 1 37 ? 7.449 -28.531 -7.996 1 95.56 37 LEU B CA 1
ATOM 2762 C C . LEU B 1 37 ? 7.727 -27.172 -7.363 1 95.56 37 LEU B C 1
ATOM 2764 O O . LEU B 1 37 ? 8.758 -26.547 -7.648 1 95.56 37 LEU B O 1
ATOM 2768 N N . CYS B 1 38 ? 6.879 -26.734 -6.555 1 92.06 38 CYS B N 1
ATOM 2769 C CA . CYS B 1 38 ? 6.945 -25.391 -5.965 1 92.06 38 CYS B CA 1
ATOM 2770 C C . CYS B 1 38 ? 7.078 -25.469 -4.449 1 92.06 38 CYS B C 1
ATOM 2772 O O . CYS B 1 38 ? 6.66 -26.453 -3.836 1 92.06 38 CYS B O 1
ATOM 2774 N N . ARG B 1 39 ? 7.613 -24.375 -3.854 1 89.56 39 ARG B N 1
ATOM 2775 C CA . ARG B 1 39 ? 7.773 -24.328 -2.404 1 89.56 39 ARG B CA 1
ATOM 2776 C C . ARG B 1 39 ? 6.422 -24.391 -1.702 1 89.56 39 ARG B C 1
ATOM 2778 O O . ARG B 1 39 ? 6.309 -24.938 -0.605 1 89.56 39 ARG B O 1
ATOM 2785 N N . SER B 1 40 ? 5.426 -23.906 -2.27 1 91.06 40 SER B N 1
ATOM 2786 C CA . SER B 1 40 ? 4.09 -23.969 -1.686 1 91.06 40 SER B CA 1
ATOM 2787 C C . SER B 1 40 ? 3.619 -25.406 -1.531 1 91.06 40 SER B C 1
ATOM 2789 O O . SER B 1 40 ? 2.865 -25.719 -0.607 1 91.06 40 SER B O 1
ATOM 2791 N N . ASP B 1 41 ? 4.023 -26.312 -2.393 1 94.5 41 ASP B N 1
ATOM 2792 C CA . ASP B 1 41 ? 3.703 -27.734 -2.232 1 94.5 41 ASP B CA 1
ATOM 2793 C C . ASP B 1 41 ? 4.297 -28.281 -0.938 1 94.5 41 ASP B C 1
ATOM 2795 O O . ASP B 1 41 ? 3.654 -29.078 -0.245 1 94.5 41 ASP B O 1
ATOM 2799 N N . TRP B 1 42 ? 5.508 -27.859 -0.706 1 93 42 TRP B N 1
ATOM 2800 C CA . TRP B 1 42 ? 6.172 -28.281 0.522 1 93 42 TRP B CA 1
ATOM 2801 C C . TRP B 1 42 ? 5.414 -27.797 1.75 1 93 42 TRP B C 1
ATOM 2803 O O . TRP B 1 42 ? 5.195 -28.562 2.695 1 93 42 TRP B O 1
ATOM 2813 N N . HIS B 1 43 ? 4.98 -26.594 1.73 1 89.81 43 HIS B N 1
ATOM 2814 C CA . HIS B 1 43 ? 4.199 -26.062 2.842 1 89.81 43 HIS B CA 1
ATOM 2815 C C . HIS B 1 43 ? 2.908 -26.844 3.037 1 89.81 43 HIS B C 1
ATOM 2817 O O . HIS B 1 43 ? 2.496 -27.094 4.172 1 89.81 43 HIS B O 1
ATOM 2823 N N . GLY B 1 44 ? 2.26 -27.141 1.95 1 93.75 44 GLY B N 1
ATOM 2824 C CA . GLY B 1 44 ? 1.082 -28 2.039 1 93.75 44 GLY B CA 1
ATOM 2825 C C . GLY B 1 44 ? 1.364 -29.344 2.678 1 93.75 44 GLY B C 1
ATOM 2826 O O . GLY B 1 44 ? 0.623 -29.781 3.557 1 93.75 44 GLY B O 1
ATOM 2827 N N . TRP B 1 45 ? 2.443 -29.891 2.283 1 96.56 45 TRP B N 1
ATOM 2828 C CA . TRP B 1 45 ? 2.852 -31.188 2.807 1 96.56 45 TRP B CA 1
ATOM 2829 C C . TRP B 1 45 ? 3.172 -31.109 4.293 1 96.56 45 TRP B C 1
ATOM 2831 O O . TRP B 1 45 ? 2.893 -32.031 5.051 1 96.56 45 TRP B O 1
ATOM 2841 N N . MET B 1 46 ? 3.654 -29.969 4.672 1 94.31 46 MET B N 1
ATOM 2842 C CA . MET B 1 46 ? 4.027 -29.766 6.07 1 94.31 46 MET B CA 1
ATOM 2843 C C . MET B 1 46 ? 2.799 -29.453 6.918 1 94.31 46 MET B C 1
ATOM 2845 O O . MET B 1 46 ? 2.893 -29.375 8.148 1 94.31 46 MET B O 1
ATOM 2849 N N . GLY B 1 47 ? 1.678 -29.203 6.332 1 92.5 47 GLY B N 1
ATOM 2850 C CA . GLY B 1 47 ? 0.445 -28.969 7.066 1 92.5 47 GLY B CA 1
ATOM 2851 C C . GLY B 1 47 ? 0.208 -27.5 7.379 1 92.5 47 GLY B C 1
ATOM 2852 O O . GLY B 1 47 ? -0.559 -27.172 8.289 1 92.5 47 GLY B O 1
ATOM 2853 N N . HIS B 1 48 ? 0.789 -26.625 6.633 1 86.44 48 HIS B N 1
ATOM 2854 C CA . HIS B 1 48 ? 0.681 -25.188 6.906 1 86.44 48 HIS B CA 1
ATOM 2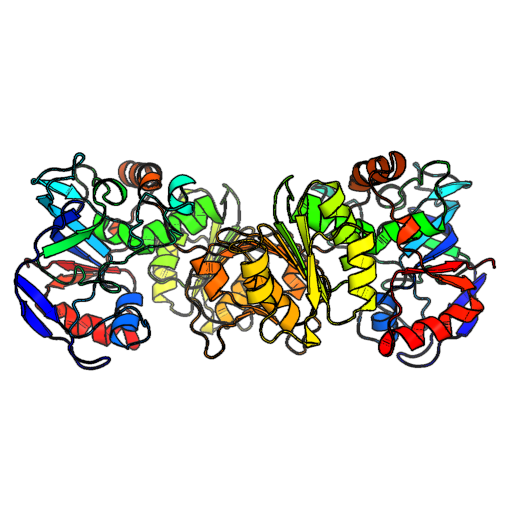855 C C . HIS B 1 48 ? -0.57 -24.609 6.262 1 86.44 48 HIS B C 1
ATOM 2857 O O . HIS B 1 48 ? -0.868 -23.422 6.445 1 86.44 48 HIS B O 1
ATOM 2863 N N . ASP B 1 49 ? -1.29 -25.359 5.543 1 89 49 ASP B N 1
ATOM 2864 C CA . ASP B 1 49 ? -2.5 -24.906 4.863 1 89 49 ASP B CA 1
ATOM 2865 C C . ASP B 1 49 ? -3.725 -25.688 5.352 1 89 49 ASP B C 1
ATOM 2867 O O . ASP B 1 49 ? -3.818 -26.891 5.156 1 89 49 ASP B O 1
ATOM 2871 N N . PRO B 1 50 ? -4.629 -24.953 5.895 1 88.69 50 PRO B N 1
ATOM 2872 C CA . PRO B 1 50 ? -5.77 -25.641 6.508 1 88.69 50 PRO B CA 1
ATOM 2873 C C . PRO B 1 50 ? -6.746 -26.203 5.477 1 88.69 50 PRO B C 1
ATOM 2875 O O . PRO B 1 50 ? -7.648 -26.969 5.828 1 88.69 50 PRO B O 1
ATOM 2878 N N . ASP B 1 51 ? -6.594 -25.969 4.227 1 91.69 51 ASP B N 1
ATOM 2879 C CA . ASP B 1 51 ? -7.551 -26.375 3.205 1 91.69 51 ASP B CA 1
ATOM 2880 C C . ASP B 1 51 ? -7.273 -27.797 2.734 1 91.69 51 ASP B C 1
ATOM 2882 O O . ASP B 1 51 ? -8.062 -28.375 1.986 1 91.69 51 ASP B O 1
ATOM 2886 N N . ILE B 1 52 ? -6.211 -28.391 3.176 1 96 52 ILE B N 1
ATOM 2887 C CA . ILE B 1 52 ? -5.801 -29.719 2.703 1 96 52 ILE B CA 1
ATOM 2888 C C . ILE B 1 52 ? -6.453 -30.797 3.564 1 96 52 ILE B C 1
ATOM 2890 O O . ILE B 1 52 ? -6.438 -30.719 4.793 1 96 52 ILE B O 1
ATOM 2894 N N . THR B 1 53 ? -7.039 -31.766 2.879 1 96.88 53 THR B N 1
ATOM 2895 C CA . THR B 1 53 ? -7.594 -32.938 3.533 1 96.88 53 THR B CA 1
ATOM 2896 C C . THR B 1 53 ? -6.773 -34.188 3.189 1 96.88 53 THR B C 1
ATOM 2898 O O . THR B 1 53 ? -6.492 -34.438 2.02 1 96.88 53 THR B O 1
ATOM 2901 N N . LEU B 1 54 ? -6.469 -34.969 4.191 1 96.62 54 LEU B N 1
ATOM 2902 C CA . LEU B 1 54 ? -5.641 -36.156 3.998 1 96.62 54 LEU B CA 1
ATOM 2903 C C . LEU B 1 54 ? -6.508 -37.375 3.707 1 96.62 54 LEU B C 1
ATOM 2905 O O . LEU B 1 54 ? -7.645 -37.469 4.172 1 96.62 54 LEU B O 1
ATOM 2909 N N . PRO B 1 55 ? -5.973 -38.469 3.035 1 97.62 55 PRO B N 1
ATOM 2910 C CA . PRO B 1 55 ? -4.746 -38.469 2.234 1 97.62 55 PRO B CA 1
ATOM 2911 C C . PRO B 1 55 ? -4.82 -37.469 1.068 1 97.62 55 PRO B C 1
ATOM 2913 O O . PRO B 1 55 ? -5.914 -37.094 0.636 1 97.62 55 PRO B O 1
ATOM 2916 N N . HIS B 1 56 ? -3.668 -37.062 0.56 1 98.38 56 HIS B N 1
ATOM 2917 C CA . HIS B 1 56 ? -3.715 -35.938 -0.377 1 98.38 56 HIS B CA 1
ATOM 2918 C C . HIS B 1 56 ? -2.693 -36.125 -1.497 1 98.38 56 HIS B C 1
ATOM 2920 O O . HIS B 1 56 ? -1.646 -36.75 -1.295 1 98.38 56 HIS B O 1
ATOM 2926 N N . VAL B 1 57 ? -3.029 -35.656 -2.672 1 98.69 57 VAL B N 1
ATOM 2927 C CA . VAL B 1 57 ? -2.137 -35.562 -3.822 1 98.69 57 VAL B CA 1
ATOM 2928 C C . VAL B 1 57 ? -1.749 -34.094 -4.051 1 98.69 57 VAL B C 1
ATOM 2930 O O . VAL B 1 57 ? -2.59 -33.281 -4.418 1 98.69 57 VAL B O 1
ATOM 2933 N N . PRO B 1 58 ? -0.449 -33.688 -3.904 1 98.31 58 PRO B N 1
ATOM 2934 C CA . PRO B 1 58 ? -0.028 -32.281 -4.078 1 98.31 58 PRO B CA 1
ATOM 2935 C C . PRO B 1 58 ? 0.174 -31.906 -5.547 1 98.31 58 PRO B C 1
ATOM 2937 O O . PRO B 1 58 ? -0.047 -32.719 -6.434 1 98.31 58 PRO B O 1
ATOM 2940 N N . GLY B 1 59 ? 0.521 -30.656 -5.801 1 98 59 GLY B N 1
ATOM 2941 C CA . GLY B 1 59 ? 0.822 -30.156 -7.129 1 98 59 GLY B CA 1
ATOM 2942 C C . GLY B 1 59 ? -0.229 -29.188 -7.652 1 98 59 GLY B C 1
ATOM 2943 O O . GLY B 1 59 ? -1.42 -29.516 -7.664 1 98 59 GLY B O 1
ATOM 2944 N N . HIS B 1 60 ? 0.23 -28.016 -8.125 1 97.56 60 HIS B N 1
ATOM 2945 C CA . HIS B 1 60 ? -0.751 -27.047 -8.594 1 97.56 60 HIS B CA 1
ATOM 2946 C C . HIS B 1 60 ? -0.276 -26.344 -9.867 1 97.56 60 HIS B C 1
ATOM 2948 O O . HIS B 1 60 ? -1.028 -25.594 -10.477 1 97.56 60 HIS B O 1
ATOM 2954 N N . GLU B 1 61 ? 0.935 -26.562 -10.289 1 97.56 61 GLU B N 1
ATOM 2955 C CA . GLU B 1 61 ? 1.474 -26.062 -11.547 1 97.56 61 GLU B CA 1
ATOM 2956 C C . GLU B 1 61 ? 1.425 -27.141 -12.633 1 97.56 61 GLU B C 1
ATOM 2958 O O . GLU B 1 61 ? 2.195 -28.094 -12.594 1 97.56 61 GLU B O 1
ATOM 2963 N N . LEU B 1 62 ? 0.574 -26.875 -13.68 1 98.12 62 LEU B N 1
ATOM 2964 C CA . LEU B 1 62 ? 0.446 -28.031 -14.562 1 98.12 62 LEU B CA 1
ATOM 2965 C C . LEU B 1 62 ? 0.164 -27.594 -16 1 98.12 62 LEU B C 1
ATOM 2967 O O . LEU B 1 62 ? -0.291 -26.469 -16.234 1 98.12 62 LEU B O 1
ATOM 2971 N N . ALA B 1 63 ? 0.504 -28.469 -16.844 1 98.56 63 ALA B N 1
ATOM 2972 C CA . ALA B 1 63 ? 0.149 -28.422 -18.266 1 98.56 63 ALA B CA 1
ATOM 2973 C C . ALA B 1 63 ? -0.105 -29.828 -18.812 1 98.56 63 ALA B C 1
ATOM 2975 O O . ALA B 1 63 ? 0.542 -30.797 -18.391 1 98.56 63 ALA B O 1
ATOM 2976 N N . GLY B 1 64 ? -1.047 -29.875 -19.688 1 98.62 64 GLY B N 1
ATOM 2977 C CA . GLY B 1 64 ? -1.365 -31.172 -20.25 1 98.62 64 GLY B CA 1
ATOM 2978 C C . GLY B 1 64 ? -2.457 -31.125 -21.297 1 98.62 64 GLY B C 1
ATOM 2979 O O . GLY B 1 64 ? -2.582 -30.125 -22.016 1 98.62 64 GLY B O 1
ATOM 2980 N N . VAL B 1 65 ? -3.104 -32.281 -21.359 1 98.75 65 VAL B N 1
ATOM 2981 C CA . VAL B 1 65 ? -4.109 -32.469 -22.406 1 98.75 65 VAL B CA 1
ATOM 2982 C C . VAL B 1 65 ? -5.453 -32.812 -21.781 1 98.75 65 VAL B C 1
ATOM 2984 O O . VAL B 1 65 ? -5.523 -33.688 -20.906 1 98.75 65 VAL B O 1
ATOM 2987 N N . VAL B 1 66 ? -6.5 -32.094 -22.281 1 98.88 66 VAL B N 1
ATOM 2988 C CA . VAL B 1 66 ? -7.836 -32.438 -21.797 1 98.88 66 VAL B CA 1
ATOM 2989 C C . VAL B 1 66 ? -8.164 -33.875 -22.172 1 98.88 66 VAL B C 1
ATOM 2991 O O . VAL B 1 66 ? -8.102 -34.25 -23.344 1 98.88 66 VAL B O 1
ATOM 2994 N N . GLU B 1 67 ? -8.5 -34.656 -21.172 1 98.81 67 GLU B N 1
ATOM 2995 C CA . GLU B 1 67 ? -8.82 -36.062 -21.359 1 98.81 67 GLU B CA 1
ATOM 2996 C C . GLU B 1 67 ? -10.336 -36.281 -21.375 1 98.81 67 GLU B C 1
ATOM 2998 O O . GLU B 1 67 ? -10.836 -37.125 -22.156 1 98.81 67 GLU B O 1
ATOM 3003 N N . ALA B 1 68 ? -11.039 -35.625 -20.547 1 98.75 68 ALA B N 1
ATOM 3004 C CA . ALA B 1 68 ? -12.492 -35.719 -20.422 1 98.75 68 ALA B CA 1
ATOM 3005 C C . ALA B 1 68 ? -13.094 -34.375 -20 1 98.75 68 ALA B C 1
ATOM 3007 O O . ALA B 1 68 ? -12.414 -33.531 -19.375 1 98.75 68 ALA B O 1
ATOM 3008 N N . VAL B 1 69 ? -14.367 -34.219 -20.422 1 98.62 69 VAL B N 1
ATOM 3009 C CA . VAL B 1 69 ? -15.047 -32.938 -20.156 1 98.62 69 VAL B CA 1
ATOM 3010 C C . VAL B 1 69 ? -16.406 -33.219 -19.516 1 98.62 69 VAL B C 1
ATOM 3012 O O . VAL B 1 69 ? -17.078 -34.188 -19.875 1 98.62 69 VAL B O 1
ATOM 3015 N N . GLY B 1 70 ? -16.734 -32.375 -18.594 1 98.62 70 GLY B N 1
ATOM 3016 C CA . GLY B 1 70 ? -18.078 -32.438 -18.031 1 98.62 70 GLY B CA 1
ATOM 3017 C C . GLY B 1 70 ? -19.156 -31.984 -19 1 98.62 70 GLY B C 1
ATOM 3018 O O . GLY B 1 70 ? -18.859 -31.297 -19.984 1 98.62 70 GLY B O 1
ATOM 3019 N N . SER B 1 71 ? -20.375 -32.219 -18.594 1 98.25 71 SER B N 1
ATOM 3020 C CA . SER B 1 71 ? -21.5 -32.031 -19.516 1 98.25 71 SER B CA 1
ATOM 3021 C C . SER B 1 71 ? -21.797 -30.562 -19.734 1 98.25 71 SER B C 1
ATOM 3023 O O . SER B 1 71 ? -22.422 -30.188 -20.734 1 98.25 71 SER B O 1
ATOM 3025 N N . ARG B 1 72 ? -21.359 -29.672 -18.875 1 97.69 72 ARG B N 1
ATOM 3026 C CA . ARG B 1 72 ? -21.703 -28.25 -18.984 1 97.69 72 ARG B CA 1
ATOM 3027 C C . ARG B 1 72 ? -20.531 -27.438 -19.531 1 97.69 72 ARG B C 1
ATOM 3029 O O . ARG B 1 72 ? -20.625 -26.219 -19.672 1 97.69 72 ARG B O 1
ATOM 3036 N N . VAL B 1 73 ? -19.438 -28.188 -19.812 1 98.69 73 VAL B N 1
ATOM 3037 C CA . VAL B 1 73 ? -18.281 -27.5 -20.375 1 98.69 73 VAL B CA 1
ATOM 3038 C C . VAL B 1 73 ? -18.5 -27.25 -21.859 1 98.69 73 VAL B C 1
ATOM 3040 O O . VAL B 1 73 ? -18.906 -28.141 -22.609 1 98.69 73 VAL B O 1
ATOM 3043 N N . THR B 1 74 ? -18.219 -26.047 -22.344 1 98.19 74 THR B N 1
ATOM 3044 C CA . THR B 1 74 ? -18.484 -25.703 -23.734 1 98.19 74 THR B CA 1
ATOM 3045 C C . THR B 1 74 ? -17.219 -25.266 -24.438 1 98.19 74 THR B C 1
ATOM 3047 O O . THR B 1 74 ? -17.125 -25.328 -25.672 1 98.19 74 THR B O 1
ATOM 3050 N N . GLY B 1 75 ? -16.266 -24.859 -23.797 1 98.06 75 GLY B N 1
ATOM 3051 C CA . GLY B 1 75 ? -15.109 -24.219 -24.406 1 98.06 75 GLY B CA 1
ATOM 3052 C C . GLY B 1 75 ? -13.953 -25.172 -24.656 1 98.06 75 GLY B C 1
ATOM 3053 O O . GLY B 1 75 ? -12.938 -24.781 -25.234 1 98.06 75 GLY B O 1
ATOM 3054 N N . TRP B 1 76 ? -14.133 -26.406 -24.266 1 98.69 76 TRP B N 1
ATOM 3055 C CA . TRP B 1 76 ? -13 -27.312 -24.328 1 98.69 76 TRP B CA 1
ATOM 3056 C C . TRP B 1 76 ? -13.445 -28.703 -24.781 1 98.69 76 TRP B C 1
ATOM 3058 O O . TRP B 1 76 ? -14.602 -29.078 -24.578 1 98.69 76 TRP B O 1
ATOM 3068 N N . ARG B 1 77 ? -12.523 -29.453 -25.344 1 98.38 77 ARG B N 1
ATOM 3069 C CA . ARG B 1 77 ? -12.758 -30.828 -25.781 1 98.38 77 ARG B CA 1
ATOM 3070 C C . ARG B 1 77 ? -11.523 -31.688 -25.547 1 98.38 77 ARG B C 1
ATOM 3072 O O . ARG B 1 77 ? -10.406 -31.172 -25.469 1 98.38 77 ARG B O 1
ATOM 3079 N N . PRO B 1 78 ? -11.758 -32.969 -25.438 1 98.62 78 PRO B N 1
ATOM 3080 C CA . PRO B 1 78 ? -10.602 -33.875 -25.328 1 98.62 78 PRO B CA 1
ATOM 3081 C C . PRO B 1 78 ? -9.578 -33.625 -26.438 1 98.62 78 PRO B C 1
ATOM 3083 O O . PRO B 1 78 ? -9.953 -33.438 -27.594 1 98.62 78 PRO B O 1
ATOM 3086 N N . GLY B 1 79 ? -8.359 -33.531 -26.062 1 98.44 79 GLY B N 1
ATOM 3087 C CA . GLY B 1 79 ? -7.301 -33.281 -27.031 1 98.44 79 GLY B CA 1
ATOM 3088 C C . GLY B 1 79 ? -6.719 -31.891 -26.953 1 98.44 79 GLY B C 1
ATOM 3089 O O . GLY B 1 79 ? -5.617 -31.641 -27.438 1 98.44 79 GLY B O 1
ATOM 3090 N N . ASP B 1 80 ? -7.418 -30.969 -26.391 1 98.56 80 ASP B N 1
ATOM 3091 C CA . ASP B 1 80 ? -6.938 -29.594 -26.25 1 98.56 80 ASP B CA 1
ATOM 3092 C C . ASP B 1 80 ? -5.762 -29.531 -25.281 1 98.56 80 ASP B C 1
ATOM 3094 O O . ASP B 1 80 ? -5.777 -30.172 -24.234 1 98.56 80 ASP B O 1
ATOM 3098 N N . ARG B 1 81 ? -4.652 -28.766 -25.625 1 98.62 81 ARG B N 1
ATOM 3099 C CA . ARG B 1 81 ? -3.518 -28.531 -24.734 1 98.62 81 ARG B CA 1
ATOM 3100 C C . ARG B 1 81 ? -3.793 -27.344 -23.812 1 98.62 81 ARG B C 1
ATOM 3102 O O . ARG B 1 81 ? -4.109 -26.25 -24.281 1 98.62 81 ARG B O 1
ATOM 3109 N N . VAL B 1 82 ? -3.656 -27.562 -22.469 1 98.69 82 VAL B N 1
ATOM 3110 C CA . VAL B 1 82 ? -4.117 -26.516 -21.562 1 98.69 82 VAL B CA 1
ATOM 3111 C C . VAL B 1 82 ? -3.146 -26.375 -20.406 1 98.69 82 VAL B C 1
ATOM 3113 O O . VAL B 1 82 ? -2.367 -27.281 -20.109 1 98.69 82 VAL B O 1
ATOM 3116 N N . THR B 1 83 ? -3.119 -25.281 -19.875 1 98.38 83 THR B N 1
ATOM 3117 C CA . THR B 1 83 ? -2.623 -24.984 -18.531 1 98.38 83 THR B CA 1
ATOM 3118 C C . THR B 1 83 ? -3.68 -24.234 -17.719 1 98.38 83 THR B C 1
ATOM 3120 O O . THR B 1 83 ? -4.801 -24.031 -18.188 1 98.38 83 THR B O 1
ATOM 3123 N N . VAL B 1 84 ? -3.387 -23.984 -16.453 1 98.25 84 VAL B N 1
ATOM 3124 C CA . VAL B 1 84 ? -4.359 -23.359 -15.562 1 98.25 84 VAL B CA 1
ATOM 3125 C C . VAL B 1 84 ? -3.637 -22.547 -14.492 1 98.25 84 VAL B C 1
ATOM 3127 O O . VAL B 1 84 ? -2.57 -22.953 -14.016 1 98.25 84 VAL B O 1
ATOM 3130 N N . PRO B 1 85 ? -4.148 -21.328 -14.203 1 98 85 PRO B N 1
ATOM 3131 C CA . PRO B 1 85 ? -3.613 -20.672 -13.008 1 98 85 PRO B CA 1
ATOM 3132 C C . PRO B 1 85 ? -3.836 -21.484 -11.734 1 98 85 PRO B C 1
ATOM 3134 O O . PRO B 1 85 ? -4.832 -22.203 -11.625 1 98 85 PRO B O 1
ATOM 3137 N N . PHE B 1 86 ? -2.979 -21.297 -10.766 1 96.56 86 PHE B N 1
ATOM 3138 C CA . PHE B 1 86 ? -3.17 -22.016 -9.516 1 96.56 86 PHE B CA 1
ATOM 3139 C C . PHE B 1 86 ? -4.43 -21.547 -8.797 1 96.56 86 PHE B C 1
ATOM 3141 O O . PHE B 1 86 ? -5.031 -22.297 -8.031 1 96.56 86 PHE B O 1
ATOM 3148 N N . VAL B 1 87 ? -4.785 -20.297 -9.039 1 95.94 87 VAL B N 1
ATOM 3149 C CA . VAL B 1 87 ? -6.039 -19.781 -8.508 1 95.94 87 VAL B CA 1
ATOM 3150 C C . VAL B 1 87 ? -7.18 -20.094 -9.469 1 95.94 87 VAL B C 1
ATOM 3152 O O . VAL B 1 87 ? -7.375 -19.375 -10.461 1 95.94 87 VAL B O 1
ATOM 3155 N N . CYS B 1 88 ? -7.934 -21.062 -9.102 1 97.88 88 CYS B N 1
ATOM 3156 C CA . CYS B 1 88 ? -9.109 -21.375 -9.906 1 97.88 88 CYS B CA 1
ATOM 3157 C C . CYS B 1 88 ? -10.344 -20.656 -9.391 1 97.88 88 CYS B C 1
ATOM 3159 O O . CYS B 1 88 ? -10.797 -20.922 -8.273 1 97.88 88 CYS B O 1
ATOM 3161 N N . ALA B 1 89 ? -10.891 -19.844 -10.203 1 98.5 89 ALA B N 1
ATOM 3162 C CA . ALA B 1 89 ? -12 -18.984 -9.812 1 98.5 89 ALA B CA 1
ATOM 3163 C C . ALA B 1 89 ? -13.344 -19.672 -10.062 1 98.5 89 ALA B C 1
ATOM 3165 O O . ALA B 1 89 ? -13.422 -20.625 -10.844 1 98.5 89 ALA B O 1
ATOM 3166 N N . CYS B 1 90 ? -14.414 -19.172 -9.461 1 98.06 90 CYS B N 1
ATOM 3167 C CA . CYS B 1 90 ? -15.75 -19.75 -9.586 1 98.06 90 CYS B CA 1
ATOM 3168 C C . CYS B 1 90 ? -16.469 -19.203 -10.812 1 98.06 90 CYS B C 1
ATOM 3170 O O . CYS B 1 90 ? -17.406 -19.812 -11.312 1 98.06 90 CYS B O 1
ATOM 3172 N N . GLY B 1 91 ? -16.109 -18.031 -11.188 1 97.94 91 GLY B N 1
ATOM 3173 C CA . GLY B 1 91 ? -16.688 -17.438 -12.383 1 97.94 91 GLY B CA 1
ATOM 3174 C C . GLY B 1 91 ? -17.953 -16.656 -12.109 1 97.94 91 GLY B C 1
ATOM 3175 O O . GLY B 1 91 ? -18.469 -15.969 -13 1 97.94 91 GLY B O 1
ATOM 3176 N N . THR B 1 92 ? -18.406 -16.672 -10.789 1 97.69 92 THR B N 1
ATOM 3177 C CA . THR B 1 92 ? -19.75 -16.125 -10.617 1 97.69 92 THR B CA 1
ATOM 3178 C C . THR B 1 92 ? -19.781 -15.133 -9.461 1 97.69 92 THR B C 1
ATOM 3180 O O . THR B 1 92 ? -20.719 -14.359 -9.32 1 97.69 92 THR B O 1
ATOM 3183 N N . CYS B 1 93 ? -18.859 -15.148 -8.602 1 97.25 93 CYS B N 1
ATOM 3184 C CA . CYS B 1 93 ? -18.891 -14.234 -7.469 1 97.25 93 CYS B CA 1
ATOM 3185 C C . CYS B 1 93 ? -18.625 -12.797 -7.914 1 97.25 93 CYS B C 1
ATOM 3187 O O . CYS B 1 93 ? -18.234 -12.562 -9.062 1 97.25 93 CYS B O 1
ATOM 3189 N N . PRO B 1 94 ? -18.781 -11.844 -6.977 1 96.06 94 PRO B N 1
ATOM 3190 C CA . PRO B 1 94 ? -18.578 -10.438 -7.355 1 96.06 94 PRO B CA 1
ATOM 3191 C C . PRO B 1 94 ? -17.156 -10.156 -7.852 1 96.06 94 PRO B C 1
ATOM 3193 O O . PRO B 1 94 ? -16.984 -9.406 -8.812 1 96.06 94 PRO B O 1
ATOM 3196 N N . SER B 1 95 ? -16.172 -10.742 -7.305 1 97.44 95 SER B N 1
ATOM 3197 C CA . SER B 1 95 ? -14.805 -10.562 -7.762 1 97.44 95 SER B CA 1
ATOM 3198 C C . SER B 1 95 ? -14.617 -11.094 -9.18 1 97.44 95 SER B C 1
ATOM 3200 O O . SER B 1 95 ? -13.961 -10.453 -10.008 1 97.44 95 SER B O 1
ATOM 3202 N N . CYS B 1 96 ? -15.164 -12.203 -9.469 1 97.94 96 CYS B N 1
ATOM 3203 C CA . CYS B 1 96 ? -15.094 -12.766 -10.812 1 97.94 96 CYS B CA 1
ATOM 3204 C C . CYS B 1 96 ? -15.82 -11.883 -11.82 1 97.94 96 CYS B C 1
ATOM 3206 O O . CYS B 1 96 ? -15.32 -11.648 -12.922 1 97.94 96 CYS B O 1
ATOM 3208 N N . ALA B 1 97 ? -16.969 -11.406 -11.391 1 97.44 97 ALA B N 1
ATOM 3209 C CA . ALA B 1 97 ? -17.734 -10.539 -12.273 1 97.44 97 ALA B CA 1
ATOM 3210 C C . ALA B 1 97 ? -16.969 -9.273 -12.617 1 97.44 97 ALA B C 1
ATOM 3212 O O . ALA B 1 97 ? -17.109 -8.719 -13.703 1 97.44 97 ALA B O 1
ATOM 3213 N N . ALA B 1 98 ? -16.109 -8.867 -11.695 1 96.31 98 ALA B N 1
ATOM 3214 C CA . ALA B 1 98 ? -15.328 -7.652 -11.891 1 96.31 98 ALA B CA 1
ATOM 3215 C C . ALA B 1 98 ? -14.039 -7.949 -12.648 1 96.31 98 ALA B C 1
ATOM 3217 O O . ALA B 1 98 ? -13.242 -7.047 -12.914 1 96.31 98 ALA B O 1
ATOM 3218 N N . GLY B 1 99 ? -13.805 -9.172 -13.016 1 97.38 99 GLY B N 1
ATOM 3219 C CA . GLY B 1 99 ? -12.602 -9.57 -13.734 1 97.38 99 GLY B CA 1
ATOM 3220 C C . GLY B 1 99 ? -11.43 -9.867 -12.812 1 97.38 99 GLY B C 1
ATOM 3221 O O . GLY B 1 99 ? -10.305 -10.078 -13.273 1 97.38 99 GLY B O 1
ATOM 3222 N N . ASP B 1 100 ? -11.703 -9.789 -11.508 1 98 100 ASP B N 1
ATOM 3223 C CA . ASP B 1 100 ? -10.656 -10.031 -10.523 1 98 100 ASP B CA 1
ATOM 3224 C C . ASP B 1 100 ? -10.703 -11.469 -10.008 1 98 100 ASP B C 1
ATOM 3226 O O . ASP B 1 100 ? -10.758 -11.695 -8.797 1 98 100 ASP B O 1
ATOM 3230 N N . GLN B 1 101 ? -10.5 -12.391 -10.883 1 98.25 101 GLN B N 1
ATOM 3231 C CA . GLN B 1 101 ? -10.633 -13.812 -10.57 1 98.25 101 GLN B CA 1
ATOM 3232 C C . GLN B 1 101 ? -9.5 -14.273 -9.648 1 98.25 101 GLN B C 1
ATOM 3234 O O . GLN B 1 101 ? -9.648 -15.266 -8.93 1 98.25 101 GLN B O 1
ATOM 3239 N N . GLN B 1 102 ? -8.32 -13.578 -9.68 1 97.56 102 GLN B N 1
ATOM 3240 C CA . GLN B 1 102 ? -7.18 -13.961 -8.852 1 97.56 102 GLN B CA 1
ATOM 3241 C C . GLN B 1 102 ? -7.488 -13.758 -7.371 1 97.56 102 GLN B C 1
ATOM 3243 O O . GLN B 1 102 ? -6.762 -14.258 -6.508 1 97.56 102 GLN B O 1
ATOM 3248 N N . VAL B 1 103 ? -8.586 -13.016 -7.078 1 98.31 103 VAL B N 1
ATOM 3249 C CA . VAL B 1 103 ? -9.016 -12.852 -5.695 1 98.31 103 VAL B CA 1
ATOM 3250 C C . VAL B 1 103 ? -10.461 -13.336 -5.547 1 98.31 103 VAL B C 1
ATOM 3252 O O . VAL B 1 103 ? -11.242 -12.75 -4.785 1 98.31 103 VAL B O 1
ATOM 3255 N N . CYS B 1 104 ? -10.844 -14.336 -6.234 1 98.19 104 CYS B N 1
ATOM 3256 C CA . CYS B 1 104 ? -12.164 -14.953 -6.195 1 98.19 104 CYS B CA 1
ATOM 3257 C C . CYS B 1 104 ? -12.555 -15.305 -4.766 1 98.19 104 CYS B C 1
ATOM 3259 O O . CYS B 1 104 ? -11.734 -15.797 -3.992 1 98.19 104 CYS B O 1
ATOM 3261 N N . GLU B 1 105 ? -13.805 -15.117 -4.445 1 96.94 105 GLU B N 1
ATOM 3262 C CA . GLU B 1 105 ? -14.328 -15.359 -3.104 1 96.94 105 GLU B CA 1
ATOM 3263 C C . GLU B 1 105 ? -14.461 -16.859 -2.826 1 96.94 105 GLU B C 1
ATOM 3265 O O . GLU B 1 105 ? -14.594 -17.266 -1.673 1 96.94 105 GLU B O 1
ATOM 3270 N N . ARG B 1 106 ? -14.445 -17.641 -3.861 1 97.19 106 ARG B N 1
ATOM 3271 C CA . ARG B 1 106 ? -14.633 -19.078 -3.746 1 97.19 106 ARG B CA 1
ATOM 3272 C C . ARG B 1 106 ? -13.555 -19.844 -4.512 1 97.19 106 ARG B C 1
ATOM 3274 O O . ARG B 1 106 ? -13.836 -20.828 -5.184 1 97.19 106 ARG B O 1
ATOM 3281 N N . GLN B 1 107 ? -12.398 -19.297 -4.477 1 96.5 107 GLN B N 1
ATOM 3282 C CA . GLN B 1 107 ? -11.305 -19.875 -5.242 1 96.5 107 GLN B CA 1
ATOM 3283 C C . GLN B 1 107 ? -10.984 -21.281 -4.754 1 96.5 107 GLN B C 1
ATOM 3285 O O . GLN B 1 107 ? -11.203 -21.609 -3.584 1 96.5 107 GLN B O 1
ATOM 3290 N N . THR B 1 108 ? -10.516 -22.125 -5.645 1 96.31 108 THR B N 1
ATOM 3291 C CA . THR B 1 108 ? -9.914 -23.406 -5.324 1 96.31 108 THR B CA 1
ATOM 3292 C C . THR B 1 108 ? -8.539 -23.547 -5.977 1 96.31 108 THR B C 1
ATOM 3294 O O . THR B 1 108 ? -8.211 -22.797 -6.898 1 96.31 108 THR B O 1
ATOM 3297 N N . GLN B 1 109 ? -7.773 -24.375 -5.441 1 96.88 109 GLN B N 1
ATOM 3298 C CA . GLN B 1 109 ? -6.418 -24.609 -5.934 1 96.88 109 GLN B CA 1
ATOM 3299 C C . GLN B 1 109 ? -6.109 -26.094 -5.988 1 96.88 109 GLN B C 1
ATOM 3301 O O . GLN B 1 109 ? -6.191 -26.797 -4.973 1 96.88 109 GLN B O 1
ATOM 3306 N N . PRO B 1 110 ? -5.801 -26.609 -7.207 1 97.69 110 PRO B N 1
ATOM 3307 C CA . PRO B 1 110 ? -5.352 -28 -7.242 1 97.69 110 PRO B CA 1
ATOM 3308 C C . PRO B 1 110 ? -4.16 -28.25 -6.316 1 97.69 110 PRO B C 1
ATOM 3310 O O . PRO B 1 110 ? -3.264 -27.422 -6.215 1 97.69 110 PRO B O 1
ATOM 3313 N N . GLY B 1 111 ? -4.176 -29.406 -5.66 1 97.75 111 GLY B N 1
ATOM 3314 C CA . GLY B 1 111 ? -3.092 -29.75 -4.758 1 97.75 111 GLY B CA 1
ATOM 3315 C C . GLY B 1 111 ? -3.264 -29.156 -3.369 1 97.75 111 GLY B C 1
ATOM 3316 O O . GLY B 1 111 ? -2.42 -29.375 -2.494 1 97.75 111 GLY B O 1
ATOM 3317 N N . PHE B 1 112 ? -4.352 -28.375 -3.148 1 96.81 112 PHE B N 1
ATOM 3318 C CA . PHE B 1 112 ? -4.66 -27.828 -1.836 1 96.81 112 PHE B CA 1
ATOM 3319 C C . PHE B 1 112 ? -6.113 -28.094 -1.466 1 96.81 112 PHE B C 1
ATOM 3321 O O . PHE B 1 112 ? -6.41 -29 -0.697 1 96.81 112 PHE B O 1
ATOM 3328 N N . HIS B 1 113 ? -7.062 -27.484 -2.186 1 96.5 113 HIS B N 1
ATOM 3329 C CA . HIS B 1 113 ? -8.477 -27.688 -1.907 1 96.5 113 HIS B CA 1
ATOM 3330 C C . HIS B 1 113 ? -8.945 -29.062 -2.381 1 96.5 113 HIS B C 1
ATOM 3332 O O . HIS B 1 113 ? -9.93 -29.594 -1.873 1 96.5 113 HIS B O 1
ATOM 3338 N N . HIS B 1 114 ? -8.359 -29.594 -3.367 1 96.56 114 HIS B N 1
ATOM 3339 C CA . HIS B 1 114 ? -8.578 -30.922 -3.912 1 96.56 114 HIS B CA 1
ATOM 3340 C C . HIS B 1 114 ? -7.293 -31.5 -4.48 1 96.56 114 HIS B C 1
ATOM 3342 O O . HIS B 1 114 ? -6.25 -30.844 -4.469 1 96.56 114 HIS B O 1
ATOM 3348 N N . TRP B 1 115 ? -7.312 -32.719 -4.934 1 98.31 115 TRP B N 1
ATOM 3349 C CA . TRP B 1 115 ? -6.109 -33.406 -5.379 1 98.31 115 TRP B CA 1
ATOM 3350 C C . TRP B 1 115 ? -5.461 -32.688 -6.551 1 98.31 115 TRP B C 1
ATOM 3352 O O . TRP B 1 115 ? -6.152 -32.156 -7.426 1 98.31 115 TRP B O 1
ATOM 3362 N N . GLY B 1 116 ? -4.121 -32.781 -6.551 1 98.56 116 GLY B N 1
ATOM 3363 C CA . GLY B 1 116 ? -3.377 -31.953 -7.484 1 98.56 116 GLY B CA 1
ATOM 3364 C C . GLY B 1 116 ? -2.717 -32.75 -8.594 1 98.56 116 GLY B C 1
ATOM 3365 O O . GLY B 1 116 ? -3.207 -33.812 -8.977 1 98.56 116 GLY B O 1
ATOM 3366 N N . SER B 1 117 ? -1.684 -32.188 -9.141 1 98.75 117 SER B N 1
ATOM 3367 C CA . SER B 1 117 ? -1.173 -32.594 -10.445 1 98.75 117 SER B CA 1
ATOM 3368 C C . SER B 1 117 ? 0.058 -33.5 -10.289 1 98.75 117 SER B C 1
ATOM 3370 O O . SER B 1 117 ? 0.663 -33.906 -11.281 1 98.75 117 SER B O 1
ATOM 3372 N N . PHE B 1 118 ? 0.504 -33.688 -9.023 1 98.81 118 PHE B N 1
ATOM 3373 C CA . PHE B 1 118 ? 1.521 -34.75 -8.883 1 98.81 118 PHE B CA 1
ATOM 3374 C C . PHE B 1 118 ? 0.927 -36.125 -9.156 1 98.81 118 PHE B C 1
ATOM 3376 O O . PHE B 1 118 ? 0.964 -37 -8.289 1 98.81 118 PHE B O 1
ATOM 3383 N N . ALA B 1 119 ? 0.412 -36.281 -10.312 1 98.88 119 ALA B N 1
ATOM 3384 C CA . ALA B 1 119 ? -0.363 -37.438 -10.75 1 98.88 119 ALA B CA 1
ATOM 3385 C C . ALA B 1 119 ? -0.456 -37.5 -12.273 1 98.88 119 ALA B C 1
ATOM 3387 O O . ALA B 1 119 ? -0.108 -36.531 -12.953 1 98.88 119 ALA B O 1
ATOM 3388 N N . GLN B 1 120 ? -0.915 -38.625 -12.727 1 98.88 120 GLN B N 1
ATOM 3389 C CA . GLN B 1 120 ? -1.087 -38.781 -14.164 1 98.88 120 GLN B CA 1
ATOM 3390 C C . GLN B 1 120 ? -2.285 -38 -14.672 1 98.88 120 GLN B C 1
ATOM 3392 O O . GLN B 1 120 ? -2.283 -37.5 -15.805 1 98.88 120 GLN B O 1
ATOM 3397 N N . PHE B 1 121 ? -3.33 -37.875 -13.852 1 98.88 121 PHE B N 1
ATOM 3398 C CA . PHE B 1 121 ? -4.523 -37.094 -14.188 1 98.88 121 PHE B CA 1
ATOM 3399 C C . PHE B 1 121 ? -4.91 -36.156 -13.047 1 98.88 121 PHE B C 1
ATOM 3401 O O . PHE B 1 121 ? -4.648 -36.469 -11.883 1 98.88 121 PHE B O 1
ATOM 3408 N N . VAL B 1 122 ? -5.555 -35.094 -13.367 1 98.81 122 VAL B N 1
ATOM 3409 C CA . VAL B 1 122 ? -6.055 -34.156 -12.359 1 98.81 122 VAL B CA 1
ATOM 3410 C C . VAL B 1 122 ? -7.41 -33.594 -12.797 1 98.81 122 VAL B C 1
ATOM 3412 O O . VAL B 1 122 ? -7.621 -33.312 -13.977 1 98.81 122 VAL B O 1
ATOM 3415 N N . ALA B 1 123 ? -8.328 -33.562 -11.891 1 98.75 123 ALA B N 1
ATOM 3416 C CA . ALA B 1 123 ? -9.625 -32.938 -12.141 1 98.75 123 ALA B CA 1
ATOM 3417 C C . ALA B 1 123 ? -9.578 -31.453 -11.82 1 98.75 123 ALA B C 1
ATOM 3419 O O . ALA B 1 123 ? -9.055 -31.047 -10.781 1 98.75 123 ALA B O 1
ATOM 3420 N N . LEU B 1 124 ? -10.078 -30.609 -12.703 1 98.56 124 LEU B N 1
ATOM 3421 C CA . LEU B 1 124 ? -10.148 -29.156 -12.523 1 98.56 124 LEU B CA 1
ATOM 3422 C C . LEU B 1 124 ? -11.578 -28.656 -12.688 1 98.56 124 LEU B C 1
ATOM 3424 O O . LEU B 1 124 ? -12.305 -29.109 -13.57 1 98.56 124 LEU B O 1
ATOM 3428 N N . ASP B 1 125 ? -11.938 -27.734 -11.883 1 97.69 125 ASP B N 1
ATOM 3429 C CA . ASP B 1 125 ? -13.297 -27.203 -11.891 1 97.69 125 ASP B CA 1
ATOM 3430 C C . ASP B 1 125 ? -13.359 -25.906 -12.703 1 97.69 125 ASP B C 1
ATOM 3432 O O . ASP B 1 125 ? -12.336 -25.266 -12.961 1 97.69 125 ASP B O 1
ATOM 3436 N N . HIS B 1 126 ? -14.633 -25.578 -13.102 1 98.38 126 HIS B N 1
ATOM 3437 C CA . HIS B 1 126 ? -14.922 -24.344 -13.82 1 98.38 126 HIS B CA 1
ATOM 3438 C C . HIS B 1 126 ? -13.984 -24.156 -15.008 1 98.38 126 HIS B C 1
ATOM 3440 O O . HIS B 1 126 ? -13.336 -23.125 -15.141 1 98.38 126 HIS B O 1
ATOM 3446 N N . ALA B 1 127 ? -13.961 -25.172 -15.828 1 98.62 127 ALA B N 1
ATOM 3447 C CA . ALA B 1 127 ? -13.016 -25.266 -16.938 1 98.62 127 ALA B CA 1
ATOM 3448 C C . ALA B 1 127 ? -13.125 -24.062 -17.859 1 98.62 127 ALA B C 1
ATOM 3450 O O . ALA B 1 127 ? -12.109 -23.5 -18.281 1 98.62 127 ALA B O 1
ATOM 3451 N N . ASP B 1 128 ? -14.312 -23.594 -18.125 1 98.44 128 ASP B N 1
ATOM 3452 C CA . ASP B 1 128 ? -14.539 -22.5 -19.062 1 98.44 128 ASP B CA 1
ATOM 3453 C C . ASP B 1 128 ? -14.008 -21.188 -18.516 1 98.44 128 ASP B C 1
ATOM 3455 O O . ASP B 1 128 ? -13.773 -20.234 -19.266 1 98.44 128 ASP B O 1
ATOM 3459 N N . VAL B 1 129 ? -13.789 -21.125 -17.188 1 98.25 129 VAL B N 1
ATOM 3460 C CA . VAL B 1 129 ? -13.297 -19.922 -16.531 1 98.25 129 VAL B CA 1
ATOM 3461 C C . VAL B 1 129 ? -11.773 -19.984 -16.406 1 98.25 129 VAL B C 1
ATOM 3463 O O . VAL B 1 129 ? -11.086 -18.984 -16.578 1 98.25 129 VAL B O 1
ATOM 3466 N N . ASN B 1 130 ? -11.258 -21.172 -16.219 1 98.5 130 ASN B N 1
ATOM 3467 C CA . ASN B 1 130 ? -9.922 -21.25 -15.633 1 98.5 130 ASN B CA 1
ATOM 3468 C C . ASN B 1 130 ? -8.906 -21.797 -16.625 1 98.5 130 ASN B C 1
ATOM 3470 O O . ASN B 1 130 ? -7.715 -21.5 -16.547 1 98.5 130 ASN B O 1
ATOM 3474 N N . LEU B 1 131 ? -9.273 -22.609 -17.578 1 98.69 131 LEU B N 1
ATOM 3475 C CA . LEU B 1 131 ? -8.281 -23.219 -18.453 1 98.69 131 LEU B CA 1
ATOM 3476 C C . LEU B 1 131 ? -7.727 -22.188 -19.438 1 98.69 131 LEU B C 1
ATOM 3478 O O . LEU B 1 131 ? -8.445 -21.297 -19.875 1 98.69 131 LEU B O 1
ATOM 3482 N N . VAL B 1 132 ? -6.508 -22.359 -19.75 1 98.44 132 VAL B N 1
ATOM 3483 C CA . VAL B 1 132 ? -5.793 -21.531 -20.719 1 98.44 132 VAL B CA 1
ATOM 3484 C C . VAL B 1 132 ? -5.191 -22.422 -21.812 1 98.44 132 VAL B C 1
ATOM 3486 O O . VAL B 1 132 ? -4.504 -23.391 -21.516 1 98.44 132 VAL B O 1
ATOM 3489 N N . ALA B 1 133 ? -5.418 -22.016 -22.984 1 97.94 133 ALA B N 1
ATOM 3490 C CA . ALA B 1 133 ? -4.848 -22.766 -24.109 1 97.94 133 ALA B CA 1
ATOM 3491 C C . ALA B 1 133 ? -3.342 -22.547 -24.203 1 97.94 133 ALA B C 1
ATOM 3493 O O . ALA B 1 133 ? -2.861 -21.422 -24.094 1 97.94 133 ALA B O 1
ATOM 3494 N N . ILE B 1 134 ? -2.637 -23.594 -24.391 1 95.56 134 ILE B N 1
ATOM 3495 C CA . ILE B 1 134 ? -1.197 -23.547 -24.625 1 95.56 134 ILE B CA 1
ATOM 3496 C C . ILE B 1 134 ? -0.915 -23.359 -26.109 1 95.56 134 ILE B C 1
ATOM 3498 O O . ILE B 1 134 ? -1.426 -24.109 -26.938 1 95.56 134 ILE B O 1
ATOM 3502 N N . PRO B 1 135 ? -0.112 -22.375 -26.422 1 93.12 135 PRO B N 1
ATOM 3503 C CA . PRO B 1 135 ? 0.227 -22.188 -27.828 1 93.12 135 PRO B CA 1
ATOM 3504 C C . PRO B 1 135 ? 0.895 -23.422 -28.438 1 93.12 135 PRO B C 1
ATOM 3506 O O . PRO B 1 135 ? 1.609 -24.141 -27.75 1 93.12 135 PRO B O 1
ATOM 3509 N N . ASP B 1 136 ? 0.755 -23.453 -29.734 1 90.88 136 ASP B N 1
ATOM 3510 C CA . ASP B 1 136 ? 1.392 -24.547 -30.469 1 90.88 136 ASP B CA 1
ATOM 3511 C C . ASP B 1 136 ? 2.912 -24.469 -30.359 1 90.88 136 ASP B C 1
ATOM 3513 O O . ASP B 1 136 ? 3.49 -23.375 -30.422 1 90.88 136 ASP B O 1
ATOM 3517 N N . GLY B 1 137 ? 3.475 -25.547 -30.062 1 91.44 137 GLY B N 1
ATOM 3518 C CA . GLY B 1 137 ? 4.93 -25.594 -30.047 1 91.44 137 GLY B CA 1
ATOM 3519 C C . GLY B 1 137 ? 5.527 -25.375 -28.672 1 91.44 137 GLY B C 1
ATOM 3520 O O . GLY B 1 137 ? 6.703 -25.672 -28.453 1 91.44 137 GLY B O 1
ATOM 3521 N N . MET B 1 138 ? 4.715 -24.828 -27.812 1 94.56 138 MET B N 1
ATOM 3522 C CA . MET B 1 138 ? 5.25 -24.641 -26.469 1 94.56 138 MET B CA 1
ATOM 3523 C C . MET B 1 138 ? 5.355 -25.969 -25.719 1 94.56 138 MET B C 1
ATOM 3525 O O . MET B 1 138 ? 4.398 -26.75 -25.703 1 94.56 138 MET B O 1
ATOM 3529 N N . ALA B 1 139 ? 6.574 -26.156 -25.156 1 96.5 139 ALA B N 1
ATOM 3530 C CA . ALA B 1 139 ? 6.777 -27.375 -24.375 1 96.5 139 ALA B CA 1
ATOM 3531 C C . ALA B 1 139 ? 5.895 -27.375 -23.125 1 96.5 139 ALA B C 1
ATOM 3533 O O . ALA B 1 139 ? 5.672 -26.328 -22.516 1 96.5 139 ALA B O 1
ATOM 3534 N N . TYR B 1 140 ? 5.402 -28.547 -22.734 1 97.38 140 TYR B N 1
ATOM 3535 C CA . TYR B 1 140 ? 4.559 -28.672 -21.547 1 97.38 140 TYR B CA 1
ATOM 3536 C C . TYR B 1 140 ? 5.309 -28.234 -20.297 1 97.38 140 TYR B C 1
ATOM 3538 O O . TYR B 1 140 ? 4.723 -27.641 -19.391 1 97.38 140 TYR B O 1
ATOM 3546 N N . ALA B 1 141 ? 6.578 -28.547 -20.25 1 96.25 141 ALA B N 1
ATOM 3547 C CA . ALA B 1 141 ? 7.379 -28.141 -19.094 1 96.25 141 ALA B CA 1
ATOM 3548 C C . ALA B 1 141 ? 7.375 -26.625 -18.922 1 96.25 141 ALA B C 1
ATOM 3550 O O . ALA B 1 141 ? 7.254 -26.125 -17.797 1 96.25 141 ALA B O 1
ATOM 3551 N N . THR B 1 142 ? 7.469 -25.922 -20 1 95.31 142 THR B N 1
ATOM 3552 C CA . THR B 1 142 ? 7.414 -24.469 -19.984 1 95.31 142 THR B CA 1
ATOM 3553 C C . THR B 1 142 ? 6.031 -23.984 -19.547 1 95.31 142 THR B C 1
ATOM 3555 O O . THR B 1 142 ? 5.914 -23.109 -18.688 1 95.31 142 THR B O 1
ATOM 3558 N N . ALA B 1 143 ? 5.027 -24.578 -20.109 1 96.31 143 ALA B N 1
ATOM 3559 C CA . ALA B 1 143 ? 3.65 -24.188 -19.828 1 96.31 143 ALA B CA 1
ATOM 3560 C C . ALA B 1 143 ? 3.309 -24.422 -18.359 1 96.31 143 ALA B C 1
ATOM 3562 O O . ALA B 1 143 ? 2.57 -23.641 -17.75 1 96.31 143 ALA B O 1
ATOM 3563 N N . ALA B 1 144 ? 3.822 -25.5 -17.797 1 95.69 144 ALA B N 1
ATOM 3564 C CA . ALA B 1 144 ? 3.562 -25.812 -16.406 1 95.69 144 ALA B CA 1
ATOM 3565 C C . ALA B 1 144 ? 4.086 -24.719 -15.484 1 95.69 144 ALA B C 1
ATOM 3567 O O . ALA B 1 144 ? 3.473 -24.406 -14.453 1 95.69 144 ALA B O 1
ATOM 3568 N N . ALA B 1 145 ? 5.156 -24.109 -15.898 1 90 145 ALA B N 1
ATOM 3569 C CA . ALA B 1 145 ? 5.781 -23.062 -15.094 1 90 145 ALA B CA 1
ATOM 3570 C C . ALA B 1 145 ? 4.953 -21.781 -15.117 1 90 145 ALA B C 1
ATOM 3572 O O . ALA B 1 145 ? 5.145 -20.906 -14.273 1 90 145 ALA B O 1
ATOM 3573 N N . LEU B 1 146 ? 4.016 -21.688 -15.992 1 93.94 146 LEU B N 1
ATOM 3574 C CA . LEU B 1 146 ? 3.227 -20.469 -16.156 1 93.94 146 LEU B CA 1
ATOM 3575 C C . LEU B 1 146 ? 2.064 -20.453 -15.164 1 93.94 146 LEU B C 1
ATOM 3577 O O . LEU B 1 146 ? 1.432 -19.406 -14.961 1 93.94 146 LEU B O 1
ATOM 3581 N N . GLY B 1 147 ? 1.823 -21.547 -14.539 1 91.56 147 GLY B N 1
ATOM 3582 C CA . GLY B 1 147 ? 0.604 -21.672 -13.758 1 91.56 147 GLY B CA 1
ATOM 3583 C C . GLY B 1 147 ? 0.686 -21 -12.406 1 91.56 147 GLY B C 1
ATOM 3584 O O . GLY B 1 147 ? -0.341 -20.719 -11.781 1 91.56 147 GLY B O 1
ATOM 3585 N N . CYS B 1 148 ? 1.876 -20.75 -11.922 1 93.88 148 CYS B N 1
ATOM 3586 C CA . CYS B 1 148 ? 2.012 -20.141 -10.609 1 93.88 148 CYS B CA 1
ATOM 3587 C C . CYS B 1 148 ? 3.131 -19.109 -10.609 1 93.88 148 CYS B C 1
ATOM 3589 O O . CYS B 1 148 ? 2.887 -17.922 -10.812 1 93.88 148 CYS B O 1
ATOM 3591 N N . ARG B 1 149 ? 4.359 -19.531 -10.664 1 93.88 149 ARG B N 1
ATOM 3592 C CA . ARG B 1 149 ? 5.5 -18.656 -10.391 1 93.88 149 ARG B CA 1
ATOM 3593 C C . ARG B 1 149 ? 5.605 -17.547 -11.43 1 93.88 149 ARG B C 1
ATOM 3595 O O . ARG B 1 149 ? 5.688 -16.375 -11.07 1 93.88 149 ARG B O 1
ATOM 3602 N N . PHE B 1 150 ? 5.551 -17.969 -12.672 1 96.69 150 PHE B N 1
ATOM 3603 C CA . PHE B 1 150 ? 5.785 -16.984 -13.727 1 96.69 150 PHE B CA 1
ATOM 3604 C C . PHE B 1 150 ? 4.605 -16.016 -13.844 1 96.69 150 PHE B C 1
ATOM 3606 O O . PHE B 1 150 ? 4.793 -14.812 -13.953 1 96.69 150 PHE B O 1
ATOM 3613 N N . ALA B 1 151 ? 3.4 -16.578 -13.836 1 97.5 151 ALA B N 1
ATOM 3614 C CA . ALA B 1 151 ? 2.213 -15.734 -13.914 1 97.5 151 ALA B CA 1
ATOM 3615 C C . ALA B 1 151 ? 2.111 -14.82 -12.688 1 97.5 151 ALA B C 1
ATOM 3617 O O . ALA B 1 151 ? 1.716 -13.656 -12.805 1 97.5 151 ALA B O 1
ATOM 3618 N N . THR B 1 152 ? 2.465 -15.344 -11.555 1 97.31 152 THR B N 1
ATOM 3619 C CA . THR B 1 152 ? 2.475 -14.547 -10.336 1 97.31 152 THR B CA 1
ATOM 3620 C C . THR B 1 152 ? 3.447 -13.375 -10.461 1 97.31 152 THR B C 1
ATOM 3622 O O . THR B 1 152 ? 3.105 -12.234 -10.133 1 97.31 152 THR B O 1
ATOM 3625 N N . ALA B 1 153 ? 4.598 -13.648 -10.977 1 98.25 153 ALA B N 1
ATOM 3626 C CA . ALA B 1 153 ? 5.598 -12.602 -11.188 1 98.25 153 ALA B CA 1
ATOM 3627 C C . ALA B 1 153 ? 5.137 -11.602 -12.234 1 98.25 153 ALA B C 1
ATOM 3629 O O . ALA B 1 153 ? 5.34 -10.391 -12.086 1 98.25 153 ALA B O 1
ATOM 3630 N N . PHE B 1 154 ? 4.547 -12.109 -13.312 1 98.69 154 PHE B N 1
ATOM 3631 C CA . PHE B 1 154 ? 4.094 -11.242 -14.391 1 98.69 154 PHE B CA 1
ATOM 3632 C C . PHE B 1 154 ? 3.08 -10.227 -13.883 1 98.69 154 PHE B C 1
ATOM 3634 O O . PHE B 1 154 ? 3.219 -9.023 -14.125 1 98.69 154 PHE B O 1
ATOM 3641 N N . ARG B 1 155 ? 2.104 -10.695 -13.188 1 98.44 155 ARG B N 1
ATOM 3642 C CA . ARG B 1 155 ? 1.114 -9.773 -12.648 1 98.44 155 ARG B CA 1
ATOM 3643 C C . ARG B 1 155 ? 1.757 -8.797 -11.664 1 98.44 155 ARG B C 1
ATOM 3645 O O . ARG B 1 155 ? 1.463 -7.602 -11.68 1 98.44 155 ARG B O 1
ATOM 3652 N N . ALA B 1 156 ? 2.609 -9.297 -10.789 1 98.81 156 ALA B N 1
ATOM 3653 C CA . ALA B 1 156 ? 3.254 -8.461 -9.781 1 98.81 156 ALA B CA 1
ATOM 3654 C C . ALA B 1 156 ? 4.039 -7.328 -10.43 1 98.81 156 ALA B C 1
ATOM 3656 O O . ALA B 1 156 ? 3.957 -6.176 -9.992 1 98.81 156 ALA B O 1
ATOM 3657 N N . VAL B 1 157 ? 4.77 -7.645 -11.477 1 98.81 157 VAL B N 1
ATOM 3658 C CA . VAL B 1 157 ? 5.664 -6.68 -12.109 1 98.81 157 VAL B CA 1
ATOM 3659 C C . VAL B 1 157 ? 4.859 -5.742 -13.008 1 98.81 157 VAL B C 1
ATOM 3661 O O . VAL B 1 157 ? 4.996 -4.52 -12.914 1 98.81 157 VAL B O 1
ATOM 3664 N N . VAL B 1 158 ? 4.008 -6.293 -13.797 1 98.56 158 VAL B N 1
ATOM 3665 C CA . VAL B 1 158 ? 3.412 -5.531 -14.891 1 98.56 158 VAL B CA 1
ATOM 3666 C C . VAL B 1 158 ? 2.121 -4.867 -14.414 1 98.56 158 VAL B C 1
ATOM 3668 O O . VAL B 1 158 ? 1.924 -3.666 -14.609 1 98.56 158 VAL B O 1
ATOM 3671 N N . ARG B 1 159 ? 1.244 -5.621 -13.773 1 97.94 159 ARG B N 1
ATOM 3672 C CA . ARG B 1 159 ? -0.073 -5.086 -13.445 1 97.94 159 ARG B CA 1
ATOM 3673 C C . ARG B 1 159 ? -0.055 -4.379 -12.094 1 97.94 159 ARG B C 1
ATOM 3675 O O . ARG B 1 159 ? -0.395 -3.199 -12.008 1 97.94 159 ARG B O 1
ATOM 3682 N N . GLN B 1 160 ? 0.39 -5.066 -11.062 1 98.5 160 GLN B N 1
ATOM 3683 C CA . GLN B 1 160 ? 0.43 -4.461 -9.734 1 98.5 160 GLN B CA 1
ATOM 3684 C C . GLN B 1 160 ? 1.542 -3.422 -9.633 1 98.5 160 GLN B C 1
ATOM 3686 O O . GLN B 1 160 ? 1.315 -2.305 -9.164 1 98.5 160 GLN B O 1
ATOM 3691 N N . GLY B 1 161 ? 2.736 -3.799 -10.086 1 98.75 161 GLY B N 1
ATOM 3692 C CA . GLY B 1 161 ? 3.902 -2.934 -9.992 1 98.75 161 GLY B CA 1
ATOM 3693 C C . GLY B 1 161 ? 3.9 -1.813 -11.016 1 98.75 161 GLY B C 1
ATOM 3694 O O . GLY B 1 161 ? 4.574 -0.797 -10.828 1 98.75 161 GLY B O 1
ATOM 3695 N N . ARG B 1 162 ? 3.234 -2.02 -12.172 1 98.69 162 ARG B N 1
ATOM 3696 C CA . ARG B 1 162 ? 3.162 -1.037 -13.25 1 98.69 162 ARG B CA 1
ATOM 3697 C C . ARG B 1 162 ? 4.559 -0.612 -13.695 1 98.69 162 ARG B C 1
ATOM 3699 O O . ARG B 1 162 ? 4.844 0.582 -13.805 1 98.69 162 ARG B O 1
ATOM 3706 N N . VAL B 1 163 ? 5.391 -1.56 -13.914 1 98.75 163 VAL B N 1
ATOM 3707 C CA . VAL B 1 163 ? 6.773 -1.297 -14.305 1 98.75 163 VAL B CA 1
ATOM 3708 C C . VAL B 1 163 ? 6.793 -0.467 -15.586 1 98.75 163 VAL B C 1
ATOM 3710 O O . VAL B 1 163 ? 5.934 -0.628 -16.453 1 98.75 163 VAL B O 1
ATOM 3713 N N . ALA B 1 164 ? 7.75 0.443 -15.68 1 98.31 164 ALA B N 1
ATOM 3714 C CA . ALA B 1 164 ? 7.969 1.242 -16.891 1 98.31 164 ALA B CA 1
ATOM 3715 C C . ALA B 1 164 ? 9.43 1.177 -17.328 1 98.31 164 ALA B C 1
ATOM 3717 O O . ALA B 1 164 ? 10.328 0.982 -16.5 1 98.31 164 ALA B O 1
ATOM 3718 N N . ALA B 1 165 ? 9.562 1.313 -18.656 1 98.19 165 ALA B N 1
ATOM 3719 C CA . ALA B 1 165 ? 10.922 1.316 -19.203 1 98.19 165 ALA B CA 1
ATOM 3720 C C . ALA B 1 165 ? 11.781 2.381 -18.531 1 98.19 165 ALA B C 1
ATOM 3722 O O . ALA B 1 165 ? 11.312 3.49 -18.25 1 98.19 165 ALA B O 1
ATOM 3723 N N . GLY B 1 166 ? 13.023 2.006 -18.219 1 98.31 166 GLY B N 1
ATOM 3724 C CA . GLY B 1 166 ? 13.977 2.941 -17.641 1 98.31 166 GLY B CA 1
ATOM 3725 C C . GLY B 1 166 ? 13.953 2.957 -16.125 1 98.31 166 GLY B C 1
ATOM 3726 O O . GLY B 1 166 ? 14.883 3.465 -15.484 1 98.31 166 GLY B O 1
ATOM 3727 N N . GLU B 1 167 ? 12.922 2.391 -15.484 1 98.75 167 GLU B N 1
ATOM 3728 C CA . GLU B 1 167 ? 12.82 2.367 -14.023 1 98.75 167 GLU B CA 1
ATOM 3729 C C . GLU B 1 167 ? 13.797 1.358 -13.422 1 98.75 167 GLU B C 1
ATOM 3731 O O . GLU B 1 167 ? 14.133 0.359 -14.055 1 98.75 167 GLU B O 1
ATOM 3736 N N . TRP B 1 168 ? 14.219 1.663 -12.227 1 98.88 168 TRP B N 1
ATOM 3737 C CA . TRP B 1 168 ? 14.93 0.676 -11.414 1 98.88 168 TRP B CA 1
ATOM 3738 C C . TRP B 1 168 ? 13.945 -0.217 -10.664 1 98.88 168 TRP B C 1
ATOM 3740 O O . TRP B 1 168 ? 13.008 0.273 -10.039 1 98.88 168 TRP B O 1
ATOM 3750 N N . VAL B 1 169 ? 14.188 -1.51 -10.766 1 98.94 169 VAL B N 1
ATOM 3751 C CA . VAL B 1 169 ? 13.383 -2.5 -10.055 1 98.94 169 VAL B CA 1
ATOM 3752 C C . VAL B 1 169 ? 14.273 -3.338 -9.148 1 98.94 169 VAL B C 1
ATOM 3754 O O . VAL B 1 169 ? 15.281 -3.9 -9.602 1 98.94 169 VAL B O 1
ATOM 3757 N N . ALA B 1 170 ? 13.969 -3.375 -7.883 1 99 170 ALA B N 1
ATOM 3758 C CA . ALA B 1 170 ? 14.68 -4.25 -6.953 1 99 170 ALA B CA 1
ATOM 3759 C C . ALA B 1 170 ? 13.891 -5.527 -6.691 1 99 170 ALA B C 1
ATOM 3761 O O . ALA B 1 170 ? 12.711 -5.477 -6.328 1 99 170 ALA B O 1
ATOM 3762 N N . VAL B 1 171 ? 14.508 -6.645 -6.867 1 98.94 171 VAL B N 1
ATOM 3763 C CA . VAL B 1 171 ? 13.859 -7.93 -6.609 1 98.94 171 VAL B CA 1
ATOM 3764 C C . VAL B 1 171 ? 14.57 -8.641 -5.457 1 98.94 171 VAL B C 1
ATOM 3766 O O . VAL B 1 171 ? 15.734 -9.031 -5.578 1 98.94 171 VAL B O 1
ATOM 3769 N N . HIS B 1 172 ? 13.844 -8.805 -4.391 1 98.62 172 HIS B N 1
ATOM 3770 C CA . HIS B 1 172 ? 14.375 -9.492 -3.221 1 98.62 172 HIS B CA 1
ATOM 3771 C C . HIS B 1 172 ? 13.945 -10.953 -3.195 1 98.62 172 HIS B C 1
ATOM 3773 O O . HIS B 1 172 ? 12.75 -11.25 -3.105 1 98.62 172 HIS B O 1
ATOM 3779 N N . GLY B 1 173 ? 14.867 -11.859 -3.135 1 96.06 173 GLY B N 1
ATOM 3780 C CA . GLY B 1 173 ? 14.602 -13.281 -3.287 1 96.06 173 GLY B CA 1
ATOM 3781 C C . GLY B 1 173 ? 14.57 -13.727 -4.734 1 96.06 173 GLY B C 1
ATOM 3782 O O . GLY B 1 173 ? 13.648 -13.383 -5.477 1 96.06 173 GLY B O 1
ATOM 3783 N N . CYS B 1 174 ? 15.57 -14.539 -5.043 1 94.94 174 CYS B N 1
ATOM 3784 C CA . CYS B 1 174 ? 15.703 -14.938 -6.438 1 94.94 174 CYS B CA 1
ATOM 3785 C C . CYS B 1 174 ? 15.445 -16.438 -6.602 1 94.94 174 CYS B C 1
ATOM 3787 O O . CYS B 1 174 ? 16.25 -17.141 -7.211 1 94.94 174 CYS B O 1
ATOM 3789 N N . GLY B 1 175 ? 14.359 -16.844 -6.031 1 91.94 175 GLY B N 1
ATOM 3790 C CA . GLY B 1 175 ? 13.812 -18.156 -6.367 1 91.94 175 GLY B CA 1
ATOM 3791 C C . GLY B 1 175 ? 13.008 -18.141 -7.656 1 91.94 175 GLY B C 1
ATOM 3792 O O . GLY B 1 175 ? 13.312 -17.391 -8.578 1 91.94 175 GLY B O 1
ATOM 3793 N N . GLY B 1 176 ? 12.07 -19.062 -7.742 1 91.69 176 GLY B N 1
ATOM 3794 C CA . GLY B 1 176 ? 11.273 -19.156 -8.953 1 91.69 176 GLY B CA 1
ATOM 3795 C C . GLY B 1 176 ? 10.555 -17.875 -9.297 1 91.69 176 GLY B C 1
ATOM 3796 O O . GLY B 1 176 ? 10.656 -17.375 -10.422 1 91.69 176 GLY B O 1
ATOM 3797 N N . VAL B 1 177 ? 9.828 -17.312 -8.328 1 94.88 177 VAL B N 1
ATOM 3798 C CA . VAL B 1 177 ? 9.078 -16.078 -8.547 1 94.88 177 VAL B CA 1
ATOM 3799 C C . VAL B 1 177 ? 10.047 -14.922 -8.781 1 94.88 177 VAL B C 1
ATOM 3801 O O . VAL B 1 177 ? 9.859 -14.125 -9.711 1 94.88 177 VAL B O 1
ATOM 3804 N N . GLY B 1 178 ? 11.094 -14.898 -8.016 1 96.94 178 GLY B N 1
ATOM 3805 C CA . GLY B 1 178 ? 12.055 -13.812 -8.125 1 96.94 178 GLY B CA 1
ATOM 3806 C C . GLY B 1 178 ? 12.781 -13.789 -9.461 1 96.94 178 GLY B C 1
ATOM 3807 O O . GLY B 1 178 ? 12.891 -12.742 -10.094 1 96.94 178 GLY B O 1
ATOM 3808 N N . LEU B 1 179 ? 13.273 -14.93 -9.883 1 97.06 179 LEU B N 1
ATOM 3809 C CA . LEU B 1 179 ? 13.961 -15.008 -11.164 1 97.06 179 LEU B CA 1
ATOM 3810 C C . LEU B 1 179 ? 13.016 -14.672 -12.312 1 97.06 179 LEU B C 1
ATOM 3812 O O . LEU B 1 179 ? 13.414 -14.016 -13.273 1 97.06 179 LEU B O 1
ATOM 3816 N N . SER B 1 180 ? 11.789 -15.117 -12.164 1 97.69 180 SER B N 1
ATOM 3817 C CA . SER B 1 180 ? 10.781 -14.742 -13.156 1 97.69 180 SER B CA 1
ATOM 3818 C C . SER B 1 180 ? 10.594 -13.234 -13.203 1 97.69 180 SER B C 1
ATOM 3820 O O . SER B 1 180 ? 10.516 -12.641 -14.281 1 97.69 180 SER B O 1
ATOM 3822 N N . ALA B 1 181 ? 10.523 -12.617 -12.055 1 98.69 181 ALA B N 1
ATOM 3823 C CA . ALA B 1 181 ? 10.336 -11.172 -11.961 1 98.69 181 ALA B CA 1
ATOM 3824 C C . ALA B 1 181 ? 11.508 -10.43 -12.594 1 98.69 181 ALA B C 1
ATOM 3826 O O . ALA B 1 181 ? 11.312 -9.414 -13.273 1 98.69 181 ALA B O 1
ATOM 3827 N N . VAL B 1 182 ? 12.711 -10.938 -12.359 1 98.75 182 VAL B N 1
ATOM 3828 C CA . VAL B 1 182 ? 13.898 -10.344 -12.961 1 98.75 182 VAL B CA 1
ATOM 3829 C C . VAL B 1 182 ? 13.766 -10.367 -14.484 1 98.75 182 VAL B C 1
ATOM 3831 O O . VAL B 1 182 ? 13.938 -9.336 -15.141 1 98.75 182 VAL B O 1
ATOM 3834 N N . MET B 1 183 ? 13.445 -11.484 -15.031 1 98.5 183 MET B N 1
ATOM 3835 C CA . MET B 1 183 ? 13.312 -11.648 -16.469 1 98.5 183 MET B CA 1
ATOM 3836 C C . MET B 1 183 ? 12.242 -10.711 -17.031 1 98.5 183 MET B C 1
ATOM 3838 O O . MET B 1 183 ? 12.477 -10.023 -18.031 1 98.5 183 MET B O 1
ATOM 3842 N N . ILE B 1 184 ? 11.078 -10.68 -16.406 1 98.69 184 ILE B N 1
ATOM 3843 C CA . ILE B 1 184 ? 9.93 -9.914 -16.875 1 98.69 184 ILE B CA 1
ATOM 3844 C C . ILE B 1 184 ? 10.242 -8.422 -16.797 1 98.69 184 ILE B C 1
ATOM 3846 O O . ILE B 1 184 ? 9.953 -7.672 -17.734 1 98.69 184 ILE B O 1
ATOM 3850 N N . ALA B 1 185 ? 10.82 -7.953 -15.664 1 98.88 185 ALA B N 1
ATOM 3851 C CA . ALA B 1 185 ? 11.172 -6.543 -15.508 1 98.88 185 ALA B CA 1
ATOM 3852 C C . ALA B 1 185 ? 12.203 -6.109 -16.547 1 98.88 185 ALA B C 1
ATOM 3854 O O . ALA B 1 185 ? 12.062 -5.055 -17.172 1 98.88 185 ALA B O 1
ATOM 3855 N N . ALA B 1 186 ? 13.188 -6.938 -16.75 1 98.75 186 ALA B N 1
ATOM 3856 C CA . ALA B 1 186 ? 14.211 -6.633 -17.75 1 98.75 186 ALA B CA 1
ATOM 3857 C C . ALA B 1 186 ? 13.602 -6.555 -19.156 1 98.75 186 ALA B C 1
ATOM 3859 O O . ALA B 1 186 ? 13.891 -5.625 -19.906 1 98.75 186 ALA B O 1
ATOM 3860 N N . ALA B 1 187 ? 12.781 -7.492 -19.438 1 98.44 187 ALA B N 1
ATOM 3861 C CA . ALA B 1 187 ? 12.133 -7.523 -20.734 1 98.44 187 ALA B CA 1
ATOM 3862 C C . ALA B 1 187 ? 11.227 -6.309 -20.938 1 98.44 187 ALA B C 1
ATOM 3864 O O . ALA B 1 187 ? 10.938 -5.922 -22.062 1 98.44 187 ALA B O 1
ATOM 3865 N N . SER B 1 188 ? 10.773 -5.734 -19.875 1 98.38 188 SER B N 1
ATOM 3866 C CA . SER B 1 188 ? 9.922 -4.551 -19.922 1 98.38 188 SER B CA 1
ATOM 3867 C C . SER B 1 188 ? 10.75 -3.277 -20.062 1 98.38 188 SER B C 1
ATOM 3869 O O . SER B 1 188 ? 10.203 -2.174 -20.078 1 98.38 188 SER B O 1
ATOM 3871 N N . GLY B 1 189 ? 12.039 -3.406 -20.094 1 98.56 189 GLY B N 1
ATOM 3872 C CA . GLY B 1 189 ? 12.922 -2.27 -20.297 1 98.56 189 GLY B CA 1
ATOM 3873 C C . GLY B 1 189 ? 13.438 -1.659 -19.016 1 98.56 189 GLY B C 1
ATOM 3874 O O . GLY B 1 189 ? 14.07 -0.605 -19.031 1 98.56 189 GLY B O 1
ATOM 3875 N N . ALA B 1 190 ? 13.188 -2.289 -17.891 1 98.81 190 ALA B N 1
ATOM 3876 C CA . ALA B 1 190 ? 13.648 -1.776 -16.609 1 98.81 190 ALA B CA 1
ATOM 3877 C C . ALA B 1 190 ? 15.078 -2.234 -16.312 1 98.81 190 ALA B C 1
ATOM 3879 O O . ALA B 1 190 ? 15.578 -3.158 -16.953 1 98.81 190 ALA B O 1
ATOM 3880 N N . ARG B 1 191 ? 15.781 -1.563 -15.445 1 98.75 191 ARG B N 1
ATOM 3881 C CA . ARG B 1 191 ? 17.047 -1.991 -14.875 1 98.75 191 ARG B CA 1
ATOM 3882 C C . ARG B 1 191 ? 16.844 -2.682 -13.531 1 98.75 191 ARG B C 1
ATOM 3884 O O . ARG B 1 191 ? 16.312 -2.082 -12.594 1 98.75 191 ARG B O 1
ATOM 3891 N N . VAL B 1 192 ? 17.312 -3.92 -13.398 1 98.94 192 VAL B N 1
ATOM 3892 C CA . VAL B 1 192 ? 16.922 -4.73 -12.242 1 98.94 192 VAL B CA 1
ATOM 3893 C C . VAL B 1 192 ? 18.125 -4.898 -11.312 1 98.94 192 VAL B C 1
ATOM 3895 O O . VAL B 1 192 ? 19.234 -5.184 -11.766 1 98.94 192 VAL B O 1
ATOM 3898 N N . VAL B 1 193 ? 17.938 -4.652 -10.07 1 98.94 193 VAL B N 1
ATOM 3899 C CA . VAL B 1 193 ? 18.859 -5.066 -9.016 1 98.94 193 VAL B CA 1
ATOM 3900 C C . VAL B 1 193 ? 18.328 -6.316 -8.32 1 98.94 193 VAL B C 1
ATOM 3902 O O . VAL B 1 193 ? 17.266 -6.273 -7.68 1 98.94 193 VAL B O 1
ATOM 3905 N N . ALA B 1 194 ? 19.031 -7.391 -8.43 1 98.88 194 ALA B N 1
ATOM 3906 C CA . ALA B 1 194 ? 18.656 -8.633 -7.77 1 98.88 194 ALA B CA 1
ATOM 3907 C C . ALA B 1 194 ? 19.344 -8.766 -6.41 1 98.88 194 ALA B C 1
ATOM 3909 O O . ALA B 1 194 ? 20.547 -8.547 -6.297 1 98.88 194 ALA B O 1
ATOM 3910 N N . VAL B 1 195 ? 18.578 -9.078 -5.43 1 98.69 195 VAL B N 1
ATOM 3911 C CA . VAL B 1 195 ? 19.094 -9.227 -4.07 1 98.69 195 VAL B CA 1
ATOM 3912 C C . VAL B 1 195 ? 18.828 -10.648 -3.574 1 98.69 195 VAL B C 1
ATOM 3914 O O . VAL B 1 195 ? 17.688 -11.117 -3.564 1 98.69 195 VAL B O 1
ATOM 3917 N N . ASP B 1 196 ? 19.828 -11.336 -3.18 1 97.12 196 ASP B N 1
ATOM 3918 C CA . ASP B 1 196 ? 19.719 -12.695 -2.672 1 97.12 196 ASP B CA 1
ATOM 3919 C C . ASP B 1 196 ? 20.938 -13.07 -1.838 1 97.12 196 ASP B C 1
ATOM 3921 O O . ASP B 1 196 ? 21.969 -12.383 -1.872 1 97.12 196 ASP B O 1
ATOM 3925 N N . VAL B 1 197 ? 20.797 -14.133 -1.096 1 94.94 197 VAL B N 1
ATOM 3926 C CA . VAL B 1 197 ? 21.922 -14.594 -0.272 1 94.94 197 VAL B CA 1
ATOM 3927 C C . VAL B 1 197 ? 22.719 -15.648 -1.035 1 94.94 197 VAL B C 1
ATOM 3929 O O . VAL B 1 197 ? 23.844 -15.984 -0.649 1 94.94 197 VAL B O 1
ATOM 3932 N N . SER B 1 198 ? 22.141 -16.188 -2.121 1 93.31 198 SER B N 1
ATOM 3933 C CA . SER B 1 198 ? 22.766 -17.266 -2.893 1 93.31 198 SER B CA 1
ATOM 3934 C C . SER B 1 198 ? 23.516 -16.719 -4.102 1 93.31 198 SER B C 1
ATOM 3936 O O . SER B 1 198 ? 22.906 -16.141 -5.004 1 93.31 198 SER B O 1
ATOM 3938 N N . SER B 1 199 ? 24.781 -17.047 -4.141 1 93.88 199 SER B N 1
ATOM 3939 C CA . SER B 1 199 ? 25.578 -16.641 -5.293 1 93.88 199 SER B CA 1
ATOM 3940 C C . SER B 1 199 ? 25.078 -17.297 -6.574 1 93.88 199 SER B C 1
ATOM 3942 O O . SER B 1 199 ? 25.109 -16.688 -7.648 1 93.88 199 SER B O 1
ATOM 3944 N N . GLU B 1 200 ? 24.625 -18.484 -6.426 1 92.69 200 GLU B N 1
ATOM 3945 C CA . GLU B 1 200 ? 24.094 -19.203 -7.582 1 92.69 200 GLU B CA 1
ATOM 3946 C C . GLU B 1 200 ? 22.828 -18.531 -8.109 1 92.69 200 GLU B C 1
ATOM 3948 O O . GLU B 1 200 ? 22.672 -18.344 -9.32 1 92.69 200 GLU B O 1
ATOM 3953 N N . ALA B 1 201 ? 21.984 -18.172 -7.223 1 93.31 201 ALA B N 1
ATOM 3954 C CA . ALA B 1 201 ? 20.766 -17.484 -7.605 1 93.31 201 ALA B CA 1
ATOM 3955 C C . ALA B 1 201 ? 21.062 -16.141 -8.266 1 93.31 201 ALA B C 1
ATOM 3957 O O . ALA B 1 201 ? 20.438 -15.766 -9.258 1 93.31 201 ALA B O 1
ATOM 3958 N N . LEU B 1 202 ? 22.031 -15.461 -7.727 1 96.88 202 LEU B N 1
ATOM 3959 C CA . LEU B 1 202 ? 22.422 -14.172 -8.289 1 96.88 202 LEU B CA 1
ATOM 3960 C C . LEU B 1 202 ? 23.047 -14.344 -9.672 1 96.88 202 LEU B C 1
ATOM 3962 O O . LEU B 1 202 ? 22.844 -13.508 -10.555 1 96.88 202 LEU B O 1
ATOM 3966 N N . GLY B 1 203 ? 23.797 -15.422 -9.82 1 96.5 203 GLY B N 1
ATOM 3967 C CA . GLY B 1 203 ? 24.312 -15.742 -11.148 1 96.5 203 GLY B CA 1
ATOM 3968 C C . GLY B 1 203 ? 23.219 -15.945 -12.172 1 96.5 203 GLY B C 1
ATOM 3969 O O . GLY B 1 203 ? 23.281 -15.406 -13.281 1 96.5 203 GLY B O 1
ATOM 3970 N N . LEU B 1 204 ? 22.203 -16.656 -11.781 1 95.12 204 LEU B N 1
ATOM 3971 C CA . LEU B 1 204 ? 21.062 -16.875 -12.656 1 95.12 204 LEU B CA 1
ATOM 3972 C C . LEU B 1 204 ? 20.328 -15.555 -12.938 1 95.12 204 LEU B C 1
ATOM 3974 O O . LEU B 1 204 ? 19.938 -15.289 -14.078 1 95.12 204 LEU B O 1
ATOM 3978 N N . ALA B 1 205 ? 20.188 -14.766 -11.93 1 97.75 205 ALA B N 1
ATOM 3979 C CA . ALA B 1 205 ? 19.547 -13.477 -12.102 1 97.75 205 ALA B CA 1
ATOM 3980 C C . ALA B 1 205 ? 20.25 -12.633 -13.156 1 97.75 205 ALA B C 1
ATOM 3982 O O . ALA B 1 205 ? 19.609 -12.008 -14 1 97.75 205 ALA B O 1
ATOM 3983 N N . ARG B 1 206 ? 21.578 -12.648 -13.125 1 98.06 206 ARG B N 1
ATOM 3984 C CA . ARG B 1 206 ? 22.359 -11.93 -14.133 1 98.06 206 ARG B CA 1
ATOM 3985 C C . ARG B 1 206 ? 22.062 -12.453 -15.531 1 98.06 206 ARG B C 1
ATOM 3987 O O . ARG B 1 206 ? 21.891 -11.672 -16.469 1 98.06 206 ARG B O 1
ATOM 3994 N N . SER B 1 207 ? 21.984 -13.703 -15.562 1 97.12 207 SER B N 1
ATOM 3995 C CA . SER B 1 207 ? 21.75 -14.32 -16.859 1 97.12 207 SER B CA 1
ATOM 3996 C C . SER B 1 207 ? 20.344 -13.992 -17.375 1 97.12 207 SER B C 1
ATOM 3998 O O . SER B 1 207 ? 20.094 -14.047 -18.578 1 97.12 207 SER B O 1
ATOM 4000 N N . PHE B 1 208 ? 19.484 -13.617 -16.484 1 97.19 208 PHE B N 1
ATOM 4001 C CA . PHE B 1 208 ? 18.109 -13.367 -16.875 1 97.19 208 PHE B CA 1
ATOM 4002 C C . PHE B 1 208 ? 17.844 -11.867 -17.016 1 97.19 208 PHE B C 1
ATOM 4004 O O . PHE B 1 208 ? 16.703 -11.445 -17.219 1 97.19 208 PHE B O 1
ATOM 4011 N N . GLY B 1 209 ? 18.875 -11.023 -16.766 1 98.12 209 GLY B N 1
ATOM 4012 C CA . GLY B 1 209 ? 18.734 -9.633 -17.156 1 98.12 209 GLY B CA 1
ATOM 4013 C C . GLY B 1 209 ? 18.984 -8.664 -16.016 1 98.12 209 GLY B C 1
ATOM 4014 O O . GLY B 1 209 ? 18.859 -7.453 -16.172 1 98.12 209 GLY B O 1
ATOM 4015 N N . ALA B 1 210 ? 19.375 -9.164 -14.883 1 98.75 210 ALA B N 1
ATOM 4016 C CA . ALA B 1 210 ? 19.703 -8.242 -13.797 1 98.75 210 ALA B CA 1
ATOM 4017 C C . ALA B 1 210 ? 20.891 -7.355 -14.164 1 98.75 210 ALA B C 1
ATOM 4019 O O . ALA B 1 210 ? 21.922 -7.844 -14.609 1 98.75 210 ALA B O 1
ATOM 4020 N N . ALA B 1 211 ? 20.703 -6.102 -13.977 1 98.69 211 ALA B N 1
ATOM 4021 C CA . ALA B 1 211 ? 21.766 -5.133 -14.266 1 98.69 211 ALA B CA 1
ATOM 4022 C C . ALA B 1 211 ? 22.797 -5.109 -13.148 1 98.69 211 ALA B C 1
ATOM 4024 O O . ALA B 1 211 ? 23.969 -4.801 -13.383 1 98.69 211 ALA B O 1
ATOM 4025 N N . ALA B 1 212 ? 22.391 -5.41 -11.953 1 98.62 212 ALA B N 1
ATOM 4026 C CA . ALA B 1 212 ? 23.25 -5.461 -10.773 1 98.62 212 ALA B CA 1
ATOM 4027 C C . ALA B 1 212 ? 22.734 -6.496 -9.773 1 98.62 212 ALA B C 1
ATOM 4029 O O . ALA B 1 212 ? 21.594 -6.926 -9.844 1 98.62 212 ALA B O 1
ATOM 4030 N N . CYS B 1 213 ? 23.641 -6.922 -8.898 1 98.38 213 CYS B N 1
ATOM 4031 C CA . CYS B 1 213 ? 23.281 -7.879 -7.855 1 98.38 213 CYS B CA 1
ATOM 4032 C C . CYS B 1 213 ? 23.812 -7.43 -6.5 1 98.38 213 CYS B C 1
ATOM 4034 O O . CYS B 1 213 ? 24.875 -6.801 -6.422 1 98.38 213 CYS B O 1
ATOM 4036 N N . VAL B 1 214 ? 23.062 -7.684 -5.504 1 98.5 214 VAL B N 1
ATOM 4037 C CA . VAL B 1 214 ? 23.484 -7.477 -4.117 1 98.5 214 VAL B CA 1
ATOM 4038 C C . VAL B 1 214 ? 23.469 -8.812 -3.373 1 98.5 214 VAL B C 1
ATOM 4040 O O . VAL B 1 214 ? 22.422 -9.438 -3.223 1 98.5 214 VAL B O 1
ATOM 4043 N N . ASP B 1 215 ? 24.625 -9.219 -2.916 1 97.56 215 ASP B N 1
ATOM 4044 C CA . ASP B 1 215 ? 24.734 -10.375 -2.031 1 97.56 215 ASP B CA 1
ATOM 4045 C C . ASP B 1 215 ? 24.391 -9.992 -0.592 1 97.56 215 ASP B C 1
ATOM 4047 O O . ASP B 1 215 ? 25.188 -9.359 0.094 1 97.56 215 ASP B O 1
ATOM 4051 N N . ALA B 1 216 ? 23.266 -10.406 -0.125 1 95.12 216 ALA B N 1
ATOM 4052 C CA . ALA B 1 216 ? 22.734 -9.969 1.162 1 95.12 216 ALA B CA 1
ATOM 4053 C C . ALA B 1 216 ? 23.5 -10.594 2.318 1 95.12 216 ALA B C 1
ATOM 4055 O O . ALA B 1 216 ? 23.438 -10.109 3.451 1 95.12 216 ALA B O 1
ATOM 4056 N N . THR B 1 217 ? 24.188 -11.695 2.139 1 90.94 217 THR B N 1
ATOM 4057 C CA . THR B 1 217 ? 25 -12.305 3.193 1 90.94 217 THR B CA 1
ATOM 4058 C C . THR B 1 217 ? 26.141 -11.391 3.6 1 90.94 217 THR B C 1
ATOM 4060 O O . THR B 1 217 ? 26.5 -11.328 4.777 1 90.94 217 THR B O 1
ATOM 4063 N N . GLY B 1 218 ? 26.656 -10.695 2.77 1 88.06 218 GLY B N 1
ATOM 4064 C CA . GLY B 1 218 ? 27.797 -9.852 3.043 1 88.06 218 GLY B CA 1
ATOM 4065 C C . GLY B 1 218 ? 27.438 -8.383 3.178 1 88.06 218 GLY B C 1
ATOM 4066 O O . GLY B 1 218 ? 28.328 -7.527 3.254 1 88.06 218 GLY B O 1
ATOM 4067 N N . THR B 1 219 ? 26.203 -8.117 3.156 1 91.25 219 THR B N 1
ATOM 4068 C CA . THR B 1 219 ? 25.781 -6.719 3.146 1 91.25 219 THR B CA 1
ATOM 4069 C C . THR B 1 219 ? 24.969 -6.395 4.398 1 91.25 219 THR B C 1
ATOM 4071 O O . THR B 1 219 ? 23.938 -7.016 4.652 1 91.25 219 THR B O 1
ATOM 4074 N N . ALA B 1 220 ? 25.438 -5.539 5.16 1 91.94 220 ALA B N 1
ATOM 4075 C CA . ALA B 1 220 ? 24.812 -5.184 6.434 1 91.94 220 ALA B CA 1
ATOM 4076 C C . ALA B 1 220 ? 23.422 -4.602 6.219 1 91.94 220 ALA B C 1
ATOM 4078 O O . ALA B 1 220 ? 22.5 -4.891 6.988 1 91.94 220 ALA B O 1
ATOM 4079 N N . ASP B 1 221 ? 23.281 -3.846 5.168 1 97.06 221 ASP B N 1
ATOM 4080 C CA . ASP B 1 221 ? 22.016 -3.191 4.84 1 97.06 221 ASP B CA 1
ATOM 4081 C C . ASP B 1 221 ? 21.734 -3.271 3.344 1 97.06 221 ASP B C 1
ATOM 4083 O O . ASP B 1 221 ? 22.047 -2.344 2.596 1 97.06 221 ASP B O 1
ATOM 4087 N N . PRO B 1 222 ? 21.109 -4.344 2.947 1 98 222 PRO B N 1
ATOM 4088 C CA . PRO B 1 222 ? 20.828 -4.52 1.52 1 98 222 PRO B CA 1
ATOM 4089 C C . PRO B 1 222 ? 19.984 -3.389 0.94 1 98 222 PRO B C 1
ATOM 4091 O O . PRO B 1 222 ? 20.156 -3.021 -0.225 1 98 222 PRO B O 1
ATOM 4094 N N . ALA B 1 223 ? 19.094 -2.887 1.734 1 98.44 223 ALA B N 1
ATOM 4095 C CA . ALA B 1 223 ? 18.266 -1.773 1.276 1 98.44 223 ALA B CA 1
ATOM 4096 C C . ALA B 1 223 ? 19.125 -0.566 0.912 1 98.44 223 ALA B C 1
ATOM 4098 O O . ALA B 1 223 ? 18.922 0.057 -0.132 1 98.44 223 ALA B O 1
ATOM 4099 N N . ALA B 1 224 ? 20.016 -0.187 1.77 1 98.38 224 ALA B N 1
ATOM 4100 C CA . ALA B 1 224 ? 20.906 0.933 1.509 1 98.38 224 ALA B CA 1
ATOM 4101 C C . ALA B 1 224 ? 21.766 0.678 0.266 1 98.38 224 ALA B C 1
ATOM 4103 O O . ALA B 1 224 ? 22.031 1.599 -0.509 1 98.38 224 ALA B O 1
ATOM 4104 N N . ALA B 1 225 ? 22.25 -0.591 0.12 1 98.62 225 ALA B N 1
ATOM 4105 C CA . ALA B 1 225 ? 23.031 -0.951 -1.059 1 98.62 225 ALA B CA 1
ATOM 4106 C C . ALA B 1 225 ? 22.234 -0.725 -2.34 1 98.62 225 ALA B C 1
ATOM 4108 O O . ALA B 1 225 ? 22.766 -0.206 -3.324 1 98.62 225 ALA B O 1
ATOM 4109 N N . VAL B 1 226 ? 20.953 -1.094 -2.33 1 98.88 226 VAL B N 1
ATOM 4110 C CA . VAL B 1 226 ? 20.094 -0.892 -3.492 1 98.88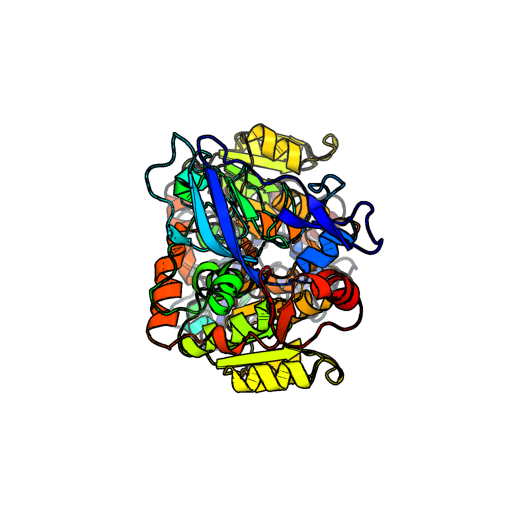 226 VAL B CA 1
ATOM 4111 C C . VAL B 1 226 ? 19.938 0.603 -3.76 1 98.88 226 VAL B C 1
ATOM 4113 O O . VAL B 1 226 ? 20 1.045 -4.91 1 98.88 226 VAL B O 1
ATOM 4116 N N . ARG B 1 227 ? 19.672 1.412 -2.711 1 98.69 227 ARG B N 1
ATOM 4117 C CA . ARG B 1 227 ? 19.5 2.852 -2.887 1 98.69 227 ARG B CA 1
ATOM 4118 C C . ARG B 1 227 ? 20.766 3.471 -3.494 1 98.69 227 ARG B C 1
ATOM 4120 O O . ARG B 1 227 ? 20.672 4.348 -4.355 1 98.69 227 ARG B O 1
ATOM 4127 N N . GLU B 1 228 ? 21.922 3.027 -3.07 1 98.25 228 GLU B N 1
ATOM 4128 C CA . GLU B 1 228 ? 23.172 3.525 -3.623 1 98.25 228 GLU B CA 1
ATOM 4129 C C . GLU B 1 228 ? 23.328 3.145 -5.094 1 98.25 228 GLU B C 1
ATOM 4131 O O . GLU B 1 228 ? 23.625 3.992 -5.934 1 98.25 228 GLU B O 1
ATOM 4136 N N . LEU B 1 229 ? 23.047 1.908 -5.426 1 98.38 229 LEU B N 1
ATOM 4137 C CA . LEU B 1 229 ? 23.219 1.389 -6.777 1 98.38 229 LEU B CA 1
ATOM 4138 C C . LEU B 1 229 ? 22.266 2.092 -7.746 1 98.38 229 LEU B C 1
ATOM 4140 O O . LEU B 1 229 ? 22.594 2.271 -8.922 1 98.38 229 LEU B O 1
ATOM 4144 N N . THR B 1 230 ? 21.094 2.516 -7.25 1 98.44 230 THR B N 1
ATOM 4145 C CA . THR B 1 230 ? 20.062 3.068 -8.117 1 98.44 230 THR B CA 1
ATOM 4146 C C . THR B 1 230 ? 20.094 4.594 -8.094 1 98.44 230 THR B C 1
ATOM 4148 O O . THR B 1 230 ? 19.281 5.25 -8.742 1 98.44 230 THR B O 1
ATOM 4151 N N . GLY B 1 231 ? 20.984 5.16 -7.332 1 97.44 231 GLY B N 1
ATOM 4152 C CA . GLY B 1 231 ? 21.094 6.609 -7.254 1 97.44 231 GLY B CA 1
ATOM 4153 C C . GLY B 1 231 ? 19.969 7.25 -6.465 1 97.44 231 GLY B C 1
ATOM 4154 O O . GLY B 1 231 ? 19.469 8.32 -6.828 1 97.44 231 GLY B O 1
ATOM 4155 N N . GLY B 1 232 ? 19.469 6.535 -5.418 1 97.19 232 GLY B N 1
ATOM 4156 C CA . GLY B 1 232 ? 18.469 7.18 -4.582 1 97.19 232 GLY B CA 1
ATOM 4157 C C . GLY B 1 232 ? 17.281 6.281 -4.273 1 97.19 232 GLY B C 1
ATOM 4158 O O . GLY B 1 232 ? 16.344 6.699 -3.586 1 97.19 232 GLY B O 1
ATOM 4159 N N . GLY B 1 233 ? 17.297 5.078 -4.855 1 98.56 233 GLY B N 1
ATOM 4160 C CA . GLY B 1 233 ? 16.25 4.133 -4.555 1 98.56 233 GLY B CA 1
ATOM 4161 C C . GLY B 1 233 ? 15.539 3.607 -5.797 1 98.56 233 GLY B C 1
ATOM 4162 O O . GLY B 1 233 ? 15.523 4.273 -6.832 1 98.56 233 GLY B O 1
ATOM 4163 N N . ALA B 1 234 ? 14.961 2.461 -5.652 1 98.94 234 ALA B N 1
ATOM 4164 C CA . ALA B 1 234 ? 14.242 1.83 -6.754 1 98.94 234 ALA B CA 1
ATOM 4165 C C . ALA B 1 234 ? 12.844 2.436 -6.918 1 98.94 234 ALA B C 1
ATOM 4167 O O . ALA B 1 234 ? 12.258 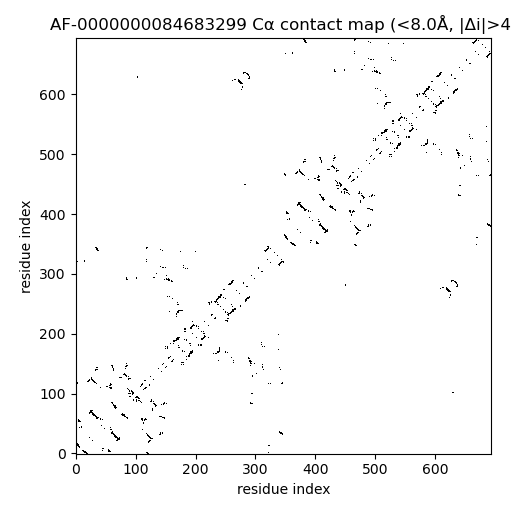2.916 -5.945 1 98.94 234 ALA B O 1
ATOM 4168 N N . HIS B 1 235 ? 12.359 2.455 -8.156 1 98.88 235 HIS B N 1
ATOM 4169 C CA . HIS B 1 235 ? 10.992 2.859 -8.445 1 98.88 235 HIS B CA 1
ATOM 4170 C C . HIS B 1 235 ? 9.992 1.797 -7.988 1 98.88 235 HIS B C 1
ATOM 4172 O O . HIS B 1 235 ? 8.906 2.125 -7.508 1 98.88 235 HIS B O 1
ATOM 4178 N N . LEU B 1 236 ? 10.383 0.584 -8.172 1 98.94 236 LEU B N 1
ATOM 4179 C CA . LEU B 1 236 ? 9.594 -0.604 -7.855 1 98.94 236 LEU B CA 1
ATOM 4180 C C . LEU B 1 236 ? 10.445 -1.64 -7.125 1 98.94 236 LEU B C 1
ATOM 4182 O O . LEU B 1 236 ? 11.602 -1.864 -7.484 1 98.94 236 LEU B O 1
ATOM 4186 N N . SER B 1 237 ? 9.922 -2.213 -6.086 1 98.94 237 SER B N 1
ATOM 4187 C CA . SER B 1 237 ? 10.578 -3.33 -5.414 1 98.94 237 SER B CA 1
ATOM 4188 C C . SER B 1 237 ? 9.617 -4.496 -5.215 1 98.94 237 SER B C 1
ATOM 4190 O O . SER B 1 237 ? 8.406 -4.297 -5.078 1 98.94 237 SER B O 1
ATOM 4192 N N . LEU B 1 238 ? 10.133 -5.68 -5.25 1 98.88 238 LEU B N 1
ATOM 4193 C CA . LEU B 1 238 ? 9.375 -6.902 -4.992 1 98.88 238 LEU B CA 1
ATOM 4194 C C . LEU B 1 238 ? 10.031 -7.719 -3.883 1 98.88 238 LEU B C 1
ATOM 4196 O O . LEU B 1 238 ? 11.25 -7.887 -3.865 1 98.88 238 LEU B O 1
ATOM 4200 N N . ASP B 1 239 ? 9.266 -8.141 -2.973 1 98.56 239 ASP B N 1
ATOM 4201 C CA . ASP B 1 239 ? 9.664 -9.227 -2.086 1 98.56 239 ASP B CA 1
ATOM 4202 C C . ASP B 1 239 ? 9.094 -10.562 -2.564 1 98.56 239 ASP B C 1
ATOM 4204 O O . ASP B 1 239 ? 7.914 -10.844 -2.361 1 98.56 239 ASP B O 1
ATOM 4208 N N . ALA B 1 240 ? 9.93 -11.328 -3.121 1 96.56 240 ALA B N 1
ATOM 4209 C CA . ALA B 1 240 ? 9.508 -12.586 -3.725 1 96.56 240 ALA B CA 1
ATOM 4210 C C . ALA B 1 240 ? 9.828 -13.773 -2.814 1 96.56 240 ALA B C 1
ATOM 4212 O O . ALA B 1 240 ? 9.602 -14.93 -3.186 1 96.56 240 ALA B O 1
ATOM 4213 N N . LEU B 1 241 ? 10.398 -13.492 -1.687 1 93 241 LEU B N 1
ATOM 4214 C CA . LEU B 1 241 ? 10.711 -14.531 -0.711 1 93 241 LEU B CA 1
ATOM 4215 C C . LEU B 1 241 ? 9.648 -14.594 0.379 1 93 241 LEU B C 1
ATOM 4217 O O . LEU B 1 241 ? 9.133 -15.664 0.688 1 93 241 LEU B O 1
ATOM 4221 N N . GLY B 1 242 ? 9.359 -13.414 0.929 1 92.5 242 GLY B N 1
ATOM 4222 C CA . GLY B 1 242 ? 8.367 -13.367 1.994 1 92.5 242 GLY B CA 1
ATOM 4223 C C . GLY B 1 242 ? 8.953 -13.633 3.367 1 92.5 242 GLY B C 1
ATOM 4224 O O . GLY B 1 242 ? 8.609 -14.617 4.016 1 92.5 242 GLY B O 1
ATOM 4225 N N . SER B 1 243 ? 9.789 -12.852 3.84 1 92.44 243 SER B N 1
ATOM 4226 C CA . SER B 1 243 ? 10.297 -12.805 5.207 1 92.44 243 SER B CA 1
ATOM 4227 C C . SER B 1 243 ? 10.281 -11.375 5.75 1 92.44 243 SER B C 1
ATOM 4229 O O . SER B 1 243 ? 10.281 -10.414 4.98 1 92.44 243 SER B O 1
ATOM 4231 N N . PRO B 1 244 ? 10.203 -11.227 7.086 1 93.81 244 PRO B N 1
ATOM 4232 C CA . PRO B 1 244 ? 10.258 -9.875 7.637 1 93.81 244 PRO B CA 1
ATOM 4233 C C . PRO B 1 244 ? 11.461 -9.078 7.137 1 93.81 244 PRO B C 1
ATOM 4235 O O . PRO B 1 244 ? 11.336 -7.895 6.816 1 93.81 244 PRO B O 1
ATOM 4238 N N . ALA B 1 245 ? 12.594 -9.742 6.992 1 94.31 245 ALA B N 1
ATOM 4239 C CA . ALA B 1 245 ? 13.82 -9.07 6.578 1 94.31 245 ALA B CA 1
ATOM 4240 C C . ALA B 1 245 ? 13.727 -8.602 5.129 1 94.31 245 ALA B C 1
ATOM 4242 O O . ALA B 1 245 ? 14.094 -7.465 4.816 1 94.31 245 ALA B O 1
ATOM 4243 N N . THR B 1 246 ? 13.273 -9.469 4.242 1 96.62 246 THR B N 1
ATOM 4244 C CA . THR B 1 246 ? 13.203 -9.078 2.836 1 96.62 246 THR B CA 1
ATOM 4245 C C . THR B 1 246 ? 12.094 -8.055 2.611 1 96.62 246 THR B C 1
ATOM 4247 O O . THR B 1 246 ? 12.219 -7.168 1.762 1 96.62 246 THR B O 1
ATOM 4250 N N . CYS B 1 247 ? 11.031 -8.219 3.385 1 97.19 247 CYS B N 1
ATOM 4251 C CA . CYS B 1 247 ? 9.984 -7.211 3.311 1 97.19 247 CYS B CA 1
ATOM 4252 C C . CYS B 1 247 ? 10.516 -5.836 3.689 1 97.19 247 CYS B C 1
ATOM 4254 O O . CYS B 1 247 ? 10.344 -4.867 2.945 1 97.19 247 CYS B O 1
ATOM 4256 N N . ALA B 1 248 ? 11.148 -5.777 4.824 1 96.94 248 ALA B N 1
ATOM 4257 C CA . ALA B 1 248 ? 11.711 -4.516 5.301 1 96.94 248 ALA B CA 1
ATOM 4258 C C . ALA B 1 248 ? 12.734 -3.963 4.312 1 96.94 248 ALA B C 1
ATOM 4260 O O . ALA B 1 248 ? 12.758 -2.764 4.031 1 96.94 248 ALA B O 1
ATOM 4261 N N . SER B 1 249 ? 13.578 -4.824 3.797 1 98 249 SER B N 1
ATOM 4262 C CA . SER B 1 249 ? 14.594 -4.414 2.832 1 98 249 SER B CA 1
ATOM 4263 C C . SER B 1 249 ? 13.953 -3.896 1.547 1 98 249 SER B C 1
ATOM 4265 O O . SER B 1 249 ? 14.406 -2.898 0.981 1 98 249 SER B O 1
ATOM 4267 N N . SER B 1 250 ? 12.953 -4.578 1.088 1 98.75 250 SER B N 1
ATOM 4268 C CA . SER B 1 250 ? 12.25 -4.18 -0.125 1 98.75 250 SER B CA 1
ATOM 4269 C C . SER B 1 250 ? 11.625 -2.797 0.027 1 98.75 250 SER B C 1
ATOM 4271 O O . SER B 1 250 ? 11.844 -1.916 -0.809 1 98.75 250 SER B O 1
ATOM 4273 N N . VAL B 1 251 ? 10.938 -2.551 1.093 1 98.69 251 VAL B N 1
ATOM 4274 C CA . VAL B 1 251 ? 10.32 -1.257 1.361 1 98.69 251 VAL B CA 1
ATOM 4275 C C . VAL B 1 251 ? 11.406 -0.201 1.567 1 98.69 251 VAL B C 1
ATOM 4277 O O . VAL B 1 251 ? 11.297 0.917 1.057 1 98.69 251 VAL B O 1
ATOM 4280 N N . GLY B 1 252 ? 12.461 -0.571 2.238 1 98.5 252 GLY B N 1
ATOM 4281 C CA . GLY B 1 252 ? 13.555 0.329 2.562 1 98.5 252 GLY B CA 1
ATOM 4282 C C . GLY B 1 252 ? 14.367 0.748 1.35 1 98.5 252 GLY B C 1
ATOM 4283 O O . GLY B 1 252 ? 15.078 1.751 1.389 1 98.5 252 GLY B O 1
ATOM 4284 N N . SER B 1 253 ? 14.266 0.012 0.266 1 98.88 253 SER B N 1
ATOM 4285 C CA . SER B 1 253 ? 15.102 0.239 -0.908 1 98.88 253 SER B CA 1
ATOM 4286 C C . SER B 1 253 ? 14.461 1.242 -1.859 1 98.88 253 SER B C 1
ATOM 4288 O O . SER B 1 253 ? 15.086 1.68 -2.826 1 98.88 253 SER B O 1
ATOM 4290 N N . LEU B 1 254 ? 13.305 1.704 -1.575 1 98.88 254 LEU B N 1
ATOM 4291 C CA . LEU B 1 254 ? 12.5 2.473 -2.521 1 98.88 254 LEU B CA 1
ATOM 4292 C C . LEU B 1 254 ? 12.844 3.955 -2.447 1 98.88 254 LEU B C 1
ATOM 4294 O O . LEU B 1 254 ? 13.234 4.457 -1.391 1 98.88 254 LEU B O 1
ATOM 4298 N N . ARG B 1 255 ? 12.711 4.598 -3.539 1 98.5 255 ARG B N 1
ATOM 4299 C CA . ARG B 1 255 ? 12.727 6.055 -3.586 1 98.5 255 ARG B CA 1
ATOM 4300 C C . ARG B 1 255 ? 11.367 6.625 -3.178 1 98.5 255 ARG B C 1
ATOM 4302 O O . ARG B 1 255 ? 10.406 5.879 -3.004 1 98.5 255 ARG B O 1
ATOM 4309 N N . ARG B 1 256 ? 11.297 7.945 -2.998 1 98.19 256 ARG B N 1
ATOM 4310 C CA . ARG B 1 256 ? 10.031 8.617 -2.727 1 98.19 256 ARG B CA 1
ATOM 4311 C C . ARG B 1 256 ? 8.977 8.25 -3.768 1 98.19 256 ARG B C 1
ATOM 4313 O O . ARG B 1 256 ? 9.273 8.18 -4.961 1 98.19 256 ARG B O 1
ATOM 4320 N N . ARG B 1 257 ? 7.789 7.922 -3.262 1 98.44 257 ARG B N 1
ATOM 4321 C CA . ARG B 1 257 ? 6.629 7.586 -4.082 1 98.44 257 ARG B CA 1
ATOM 4322 C C . ARG B 1 257 ? 6.848 6.266 -4.816 1 98.44 257 ARG B C 1
ATOM 4324 O O . ARG B 1 257 ? 6.215 6.012 -5.848 1 98.44 257 ARG B O 1
ATOM 4331 N N . GLY B 1 258 ? 7.828 5.457 -4.363 1 98.75 258 GLY B N 1
ATOM 4332 C CA . GLY B 1 258 ? 8.047 4.141 -4.941 1 98.75 258 GLY B CA 1
ATOM 4333 C C . GLY B 1 258 ? 6.941 3.154 -4.605 1 98.75 258 GLY B C 1
ATOM 4334 O O . GLY B 1 258 ? 6.086 3.436 -3.762 1 98.75 258 GLY B O 1
ATOM 4335 N N . ARG B 1 259 ? 6.969 2.029 -5.277 1 98.88 259 ARG B N 1
ATOM 4336 C CA . ARG B 1 259 ? 5.98 0.971 -5.102 1 98.88 259 ARG B CA 1
ATOM 4337 C C . ARG B 1 259 ? 6.645 -0.328 -4.652 1 98.88 259 ARG B C 1
ATOM 4339 O O . ARG B 1 259 ? 7.648 -0.75 -5.23 1 98.88 259 ARG B O 1
ATOM 4346 N N . HIS B 1 260 ? 6.113 -0.895 -3.6 1 98.94 260 HIS B N 1
ATOM 4347 C CA . HIS B 1 260 ? 6.492 -2.229 -3.148 1 98.94 260 HIS B CA 1
ATOM 4348 C C . HIS B 1 260 ? 5.398 -3.246 -3.465 1 98.94 260 HIS B C 1
ATOM 4350 O O . HIS B 1 260 ? 4.227 -3.025 -3.146 1 98.94 260 HIS B O 1
ATOM 4356 N N . VAL B 1 261 ? 5.766 -4.328 -4.082 1 98.94 261 VAL B N 1
ATOM 4357 C CA . VAL B 1 261 ? 4.824 -5.422 -4.285 1 98.94 261 VAL B CA 1
ATOM 4358 C C . VAL B 1 261 ? 5.227 -6.617 -3.43 1 98.94 261 VAL B C 1
ATOM 4360 O O . VAL B 1 261 ? 6.32 -7.168 -3.592 1 98.94 261 VAL B O 1
ATOM 4363 N N . GLN B 1 262 ? 4.363 -6.98 -2.537 1 98.56 262 GLN B N 1
ATOM 4364 C CA . GLN B 1 262 ? 4.582 -8.156 -1.704 1 98.56 262 GLN B CA 1
ATOM 4365 C C . GLN B 1 262 ? 3.969 -9.398 -2.342 1 98.56 262 GLN B C 1
ATOM 4367 O O . GLN B 1 262 ? 2.746 -9.5 -2.467 1 98.56 262 GLN B O 1
ATOM 4372 N N . VAL B 1 263 ? 4.832 -10.344 -2.717 1 96.69 263 VAL B N 1
ATOM 4373 C CA . VAL B 1 263 ? 4.402 -11.57 -3.389 1 96.69 263 VAL B CA 1
ATOM 4374 C C . VAL B 1 263 ? 4.672 -12.773 -2.492 1 96.69 263 VAL B C 1
ATOM 4376 O O . VAL B 1 263 ? 3.82 -13.656 -2.359 1 96.69 263 VAL B O 1
ATOM 4379 N N . GLY B 1 264 ? 5.887 -12.766 -1.962 1 92.44 264 GLY B N 1
ATOM 4380 C CA . GLY B 1 264 ? 6.25 -13.859 -1.071 1 92.44 264 GLY B CA 1
ATOM 4381 C C . GLY B 1 264 ? 5.363 -13.945 0.156 1 92.44 264 GLY B C 1
ATOM 4382 O O . GLY B 1 264 ? 5.133 -12.945 0.835 1 92.44 264 GLY B O 1
ATOM 4383 N N . LEU B 1 265 ? 4.922 -15.102 0.411 1 84.88 265 LEU B N 1
ATOM 4384 C CA . LEU B 1 265 ? 4.031 -15.32 1.548 1 84.88 265 LEU B CA 1
ATOM 4385 C C . LEU B 1 265 ? 4.781 -15.148 2.865 1 84.88 265 LEU B C 1
ATOM 4387 O O . LEU B 1 265 ? 5.973 -15.461 2.951 1 84.88 265 LEU B O 1
ATOM 4391 N N . LEU B 1 266 ? 4.121 -14.539 3.783 1 78.25 266 LEU B N 1
ATOM 4392 C CA . LEU B 1 266 ? 4.699 -14.211 5.078 1 78.25 266 LEU B CA 1
ATOM 4393 C C . LEU B 1 266 ? 4.047 -15.016 6.191 1 78.25 266 LEU B C 1
ATOM 4395 O O . LEU B 1 266 ? 3.176 -14.516 6.906 1 78.25 266 LEU B O 1
ATOM 4399 N N . PRO B 1 267 ? 4.512 -16.219 6.285 1 73.56 267 PRO B N 1
ATOM 4400 C CA . PRO B 1 267 ? 3.953 -16.953 7.43 1 73.56 267 PRO B CA 1
ATOM 4401 C C . PRO B 1 267 ? 4.281 -16.297 8.766 1 73.56 267 PRO B C 1
ATOM 4403 O O . PRO B 1 267 ? 5.398 -15.805 8.961 1 73.56 267 PRO B O 1
ATOM 4406 N N . SER B 1 268 ? 3.309 -15.945 9.523 1 77.56 268 SER B N 1
ATOM 4407 C CA . SER B 1 268 ? 3.506 -15.297 10.812 1 77.56 268 SER B CA 1
ATOM 4408 C C . SER B 1 268 ? 2.652 -15.945 11.898 1 77.56 268 SER B C 1
ATOM 4410 O O . SER B 1 268 ? 1.523 -16.359 11.641 1 77.56 268 SER B O 1
ATOM 4412 N N . VAL B 1 269 ? 3.213 -16.031 13.062 1 77.38 269 VAL B N 1
ATOM 4413 C CA . VAL B 1 269 ? 2.543 -16.656 14.195 1 77.38 269 VAL B CA 1
ATOM 4414 C C . VAL B 1 269 ? 1.317 -15.828 14.586 1 77.38 269 VAL B C 1
ATOM 4416 O O . VAL B 1 269 ? 0.253 -16.391 14.867 1 77.38 269 VAL B O 1
ATOM 4419 N N . ASP B 1 270 ? 1.446 -14.531 14.438 1 82.12 270 ASP B N 1
ATOM 4420 C CA . ASP B 1 270 ? 0.341 -13.695 14.891 1 82.12 270 ASP B CA 1
ATOM 4421 C C . ASP B 1 270 ? -0.388 -13.062 13.703 1 82.12 270 ASP B C 1
ATOM 4423 O O . ASP B 1 270 ? -1.243 -12.195 13.891 1 82.12 270 ASP B O 1
ATOM 4427 N N . GLY B 1 271 ? 0.049 -13.422 12.562 1 85.19 271 GLY B N 1
ATOM 4428 C CA . GLY B 1 271 ? -0.664 -12.992 11.367 1 85.19 271 GLY B CA 1
ATOM 4429 C C . GLY B 1 271 ? -0.202 -11.641 10.859 1 85.19 271 GLY B C 1
ATOM 4430 O O . GLY B 1 271 ? -0.787 -11.094 9.922 1 85.19 271 GLY B O 1
ATOM 4431 N N . THR B 1 272 ? 0.82 -11.078 11.5 1 93.19 272 THR B N 1
ATOM 4432 C CA . THR B 1 272 ? 1.285 -9.766 11.07 1 93.19 272 THR B CA 1
ATOM 4433 C C . THR B 1 272 ? 2.764 -9.805 10.695 1 93.19 272 THR B C 1
ATOM 4435 O O . THR B 1 272 ? 3.461 -10.773 11.016 1 93.19 272 THR B O 1
ATOM 4438 N N . THR B 1 273 ? 3.172 -8.898 9.961 1 94.81 273 THR B N 1
ATOM 4439 C CA . THR B 1 273 ? 4.555 -8.703 9.531 1 94.81 273 THR B CA 1
ATOM 4440 C C . THR B 1 273 ? 5.031 -7.293 9.883 1 94.81 273 THR B C 1
ATOM 4442 O O . THR B 1 273 ? 4.332 -6.312 9.625 1 94.81 273 THR B O 1
ATOM 4445 N N . PRO B 1 274 ? 6.203 -7.215 10.547 1 95.19 274 PRO B N 1
ATOM 4446 C CA . PRO B 1 274 ? 6.746 -5.875 10.781 1 95.19 274 PRO B CA 1
ATOM 4447 C C . PRO B 1 274 ? 7.113 -5.152 9.484 1 95.19 274 PRO B C 1
ATOM 4449 O O . PRO B 1 274 ? 7.887 -5.676 8.68 1 95.19 274 PRO B O 1
ATOM 4452 N N . VAL B 1 275 ? 6.57 -4 9.242 1 96.88 275 VAL B N 1
ATOM 4453 C CA . VAL B 1 275 ? 6.762 -3.227 8.023 1 96.88 275 VAL B CA 1
ATOM 4454 C C . VAL B 1 275 ? 7.191 -1.804 8.375 1 96.88 275 VAL B C 1
ATOM 4456 O O . VAL B 1 275 ? 6.664 -1.203 9.312 1 96.88 275 VAL B O 1
ATOM 4459 N N . PRO B 1 276 ? 8.148 -1.209 7.68 1 96.44 276 PRO B N 1
ATOM 4460 C CA . PRO B 1 276 ? 8.523 0.187 7.914 1 96.44 276 PRO B CA 1
ATOM 4461 C C . PRO B 1 276 ? 7.465 1.174 7.438 1 96.44 276 PRO B C 1
ATOM 4463 O O . PRO B 1 276 ? 7.703 1.938 6.496 1 96.44 276 PRO B O 1
ATOM 4466 N N . LEU B 1 277 ? 6.395 1.311 8.148 1 96.56 277 LEU B N 1
ATOM 4467 C CA . LEU B 1 277 ? 5.262 2.111 7.703 1 96.56 277 LEU B CA 1
ATOM 4468 C C . LEU B 1 277 ? 5.539 3.6 7.895 1 96.56 277 LEU B C 1
ATOM 4470 O O . LEU B 1 277 ? 4.98 4.434 7.18 1 96.56 277 LEU B O 1
ATOM 4474 N N . ALA B 1 278 ? 6.367 3.949 8.891 1 94.12 278 ALA B N 1
ATOM 4475 C CA . ALA B 1 278 ? 6.742 5.355 9.016 1 94.12 278 ALA B CA 1
ATOM 4476 C C . ALA B 1 278 ? 7.379 5.875 7.73 1 94.12 278 ALA B C 1
ATOM 4478 O O . ALA B 1 278 ? 7.094 6.992 7.297 1 94.12 278 ALA B O 1
ATOM 4479 N N . ARG B 1 279 ? 8.211 5.02 7.168 1 95.81 279 ARG B N 1
ATOM 4480 C CA . ARG B 1 279 ? 8.836 5.359 5.895 1 95.81 279 ARG B CA 1
ATOM 4481 C C . ARG B 1 279 ? 7.793 5.457 4.785 1 95.81 279 ARG B C 1
ATOM 4483 O O . ARG B 1 279 ? 7.863 6.352 3.938 1 95.81 279 ARG B O 1
ATOM 4490 N N . ALA B 1 280 ? 6.852 4.52 4.824 1 97.75 280 ALA B N 1
ATOM 4491 C CA . ALA B 1 280 ? 5.797 4.531 3.811 1 97.75 280 ALA B CA 1
ATOM 4492 C C . ALA B 1 280 ? 4.988 5.824 3.875 1 97.75 280 ALA B C 1
ATOM 4494 O O . ALA B 1 280 ? 4.625 6.387 2.84 1 97.75 280 ALA B O 1
ATOM 4495 N N . ILE B 1 281 ? 4.723 6.324 5.039 1 96.75 281 ILE B N 1
ATOM 4496 C CA . ILE B 1 281 ? 3.996 7.578 5.211 1 96.75 281 ILE B CA 1
ATOM 4497 C C . ILE B 1 281 ? 4.844 8.742 4.699 1 96.75 281 ILE B C 1
ATOM 4499 O O . ILE B 1 281 ? 4.414 9.492 3.824 1 96.75 281 ILE B O 1
ATOM 4503 N N . ALA B 1 282 ? 6.086 8.828 5.16 1 95.19 282 ALA B N 1
ATOM 4504 C CA . ALA B 1 282 ? 6.957 9.969 4.906 1 95.19 282 ALA B CA 1
ATOM 4505 C C . ALA B 1 282 ? 7.238 10.133 3.416 1 95.19 282 ALA B C 1
ATOM 4507 O O . ALA B 1 282 ? 7.34 11.25 2.912 1 95.19 282 ALA B O 1
ATOM 4508 N N . LEU B 1 283 ? 7.324 8.977 2.729 1 98.06 283 LEU B N 1
ATOM 4509 C CA . LEU B 1 283 ? 7.727 9.008 1.327 1 98.06 283 LEU B CA 1
ATOM 4510 C C . LEU B 1 283 ? 6.535 8.727 0.415 1 98.06 283 LEU B C 1
ATOM 4512 O O . LEU B 1 283 ? 6.688 8.656 -0.806 1 98.06 283 LEU B O 1
ATOM 4516 N N . GLU B 1 284 ? 5.355 8.539 1.082 1 98.56 284 GLU B N 1
ATOM 4517 C CA . GLU B 1 284 ? 4.137 8.164 0.374 1 98.56 284 GLU B CA 1
ATOM 4518 C C . GLU B 1 284 ? 4.383 6.984 -0.563 1 98.56 284 GLU B C 1
ATOM 4520 O O . GLU B 1 284 ? 4.043 7.043 -1.746 1 98.56 284 GLU B O 1
ATOM 4525 N N . LEU B 1 285 ? 4.902 5.918 0.017 1 98.81 285 LEU B N 1
ATOM 4526 C CA . LEU B 1 285 ? 5.082 4.676 -0.725 1 98.81 285 LEU B CA 1
ATOM 4527 C C . LEU B 1 285 ? 3.75 3.955 -0.907 1 98.81 285 LEU B C 1
ATOM 4529 O O . LEU B 1 285 ? 2.801 4.199 -0.161 1 98.81 285 LEU B O 1
ATOM 4533 N N . GLU B 1 286 ? 3.658 3.145 -1.938 1 98.88 286 GLU B N 1
ATOM 4534 C CA . GLU B 1 286 ? 2.562 2.197 -2.125 1 98.88 286 GLU B CA 1
ATOM 4535 C C . GLU B 1 286 ? 3.008 0.77 -1.814 1 98.88 286 GLU B C 1
ATOM 4537 O O . GLU B 1 286 ? 3.969 0.272 -2.404 1 98.88 286 GLU B O 1
ATOM 4542 N N . LEU B 1 287 ? 2.4 0.161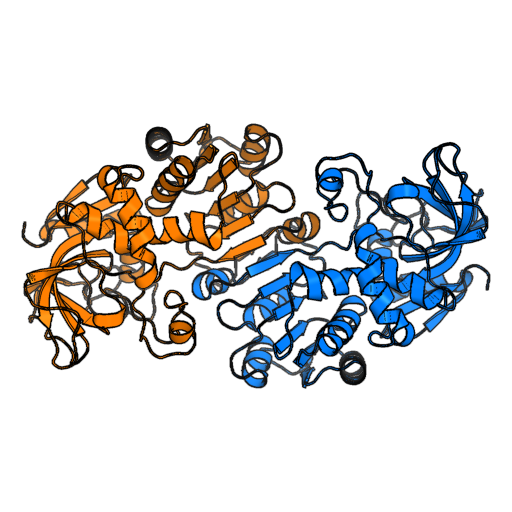 -0.926 1 98.88 287 LEU B N 1
ATOM 4543 C CA . LEU B 1 287 ? 2.602 -1.258 -0.654 1 98.88 287 LEU B CA 1
ATOM 4544 C C . LEU B 1 287 ? 1.434 -2.084 -1.183 1 98.88 287 LEU B C 1
ATOM 4546 O O . LEU B 1 287 ? 0.301 -1.933 -0.718 1 98.88 287 LEU B O 1
ATOM 4550 N N . LEU B 1 288 ? 1.745 -2.975 -2.105 1 98.88 288 LEU B N 1
ATOM 4551 C CA . LEU B 1 288 ? 0.719 -3.678 -2.867 1 98.88 288 LEU B CA 1
ATOM 4552 C C . LEU B 1 288 ? 0.827 -5.188 -2.66 1 98.88 288 LEU B C 1
ATOM 4554 O O . LEU B 1 288 ? 1.915 -5.754 -2.77 1 98.88 288 LEU B O 1
ATOM 4558 N N . GLY B 1 289 ? -0.299 -5.773 -2.361 1 98.56 289 GLY B N 1
ATOM 4559 C CA . GLY B 1 289 ? -0.347 -7.227 -2.41 1 98.56 289 GLY B CA 1
ATOM 4560 C C . GLY B 1 289 ? -0.574 -7.77 -3.809 1 98.56 289 GLY B C 1
ATOM 4561 O O . GLY B 1 289 ? -1.301 -7.168 -4.602 1 98.56 289 GLY B O 1
ATOM 4562 N N . SER B 1 290 ? 0.018 -8.922 -4.031 1 98.31 290 SER B N 1
ATOM 4563 C CA . SER B 1 290 ? -0.22 -9.617 -5.293 1 98.31 290 SER B CA 1
ATOM 4564 C C . SER B 1 290 ? -0.404 -11.117 -5.07 1 98.31 290 SER B C 1
ATOM 4566 O O . SER B 1 290 ? 0.433 -11.758 -4.438 1 98.31 290 SER B O 1
ATOM 4568 N N . HIS B 1 291 ? -1.396 -11.711 -5.512 1 96 291 HIS B N 1
ATOM 4569 C CA . HIS B 1 291 ? -1.767 -13.078 -5.164 1 96 291 HIS B CA 1
ATOM 4570 C C . HIS B 1 291 ? -1.616 -14.016 -6.363 1 96 291 HIS B C 1
ATOM 4572 O O . HIS B 1 291 ? -1.377 -15.211 -6.199 1 96 291 HIS B O 1
ATOM 4578 N N . GLY B 1 292 ? -1.724 -13.609 -7.566 1 95.69 292 GLY B N 1
ATOM 4579 C CA . GLY B 1 292 ? -1.718 -14.406 -8.789 1 95.69 292 GLY B CA 1
ATOM 4580 C C . GLY B 1 292 ? -2.357 -13.695 -9.961 1 95.69 292 GLY B C 1
ATOM 4581 O O . GLY B 1 292 ? -2.543 -12.477 -9.93 1 95.69 292 GLY B O 1
ATOM 4582 N N . MET B 1 293 ? -2.662 -14.523 -10.945 1 97.25 293 MET B N 1
ATOM 4583 C CA . MET B 1 293 ? -3.164 -13.914 -12.172 1 97.25 293 MET B CA 1
ATOM 4584 C C . MET B 1 293 ? -4.41 -14.641 -12.672 1 97.25 293 MET B C 1
ATOM 4586 O O . MET B 1 293 ? -4.469 -15.875 -12.633 1 97.25 293 MET B O 1
ATOM 4590 N N . ALA B 1 294 ? -5.348 -13.922 -13.086 1 97.62 294 ALA B N 1
ATOM 4591 C CA . ALA B 1 294 ? -6.562 -14.5 -13.656 1 97.62 294 ALA B CA 1
ATOM 4592 C C . ALA B 1 294 ? -6.289 -15.125 -15.016 1 97.62 294 ALA B C 1
ATOM 4594 O O . ALA B 1 294 ? -5.488 -14.602 -15.797 1 97.62 294 ALA B O 1
ATOM 4595 N N . ALA B 1 295 ? -7.004 -16.141 -15.328 1 98 295 ALA B N 1
ATOM 4596 C CA . ALA B 1 295 ? -6.836 -16.859 -16.594 1 98 295 ALA B CA 1
ATOM 4597 C C . ALA B 1 295 ? -7.027 -15.938 -17.781 1 98 295 ALA B C 1
ATOM 4599 O O . ALA B 1 295 ? -6.277 -16 -18.766 1 98 295 ALA B O 1
ATOM 4600 N N . HIS B 1 296 ? -7.977 -15.055 -17.688 1 97.31 296 HIS B N 1
ATOM 4601 C CA . HIS B 1 296 ? -8.312 -14.227 -18.844 1 97.31 296 HIS B CA 1
ATOM 4602 C C . HIS B 1 296 ? -7.184 -13.258 -19.172 1 97.31 296 HIS B C 1
ATOM 4604 O O . HIS B 1 296 ? -7.164 -12.664 -20.25 1 97.31 296 HIS B O 1
ATOM 4610 N N . ALA B 1 297 ? -6.234 -13.117 -18.266 1 97.25 297 ALA B N 1
ATOM 4611 C CA . ALA B 1 297 ? -5.141 -12.172 -18.469 1 97.25 297 ALA B CA 1
ATOM 4612 C C . ALA B 1 297 ? -3.92 -12.852 -19.078 1 97.25 297 ALA B C 1
ATOM 4614 O O . ALA B 1 297 ? -2.912 -12.203 -19.359 1 97.25 297 ALA B O 1
ATOM 4615 N N . TYR B 1 298 ? -3.916 -14.125 -19.375 1 97.88 298 TYR B N 1
ATOM 4616 C CA . TYR B 1 298 ? -2.768 -14.922 -19.797 1 97.88 298 TYR B CA 1
ATOM 4617 C C . TYR B 1 298 ? -2.342 -14.562 -21.203 1 97.88 298 TYR B C 1
ATOM 4619 O O . TYR B 1 298 ? -1.153 -14.602 -21.531 1 97.88 298 TYR B O 1
ATOM 4627 N N . PRO B 1 299 ? -3.258 -14.156 -22.094 1 95.81 299 PRO B N 1
ATOM 4628 C CA . PRO B 1 299 ? -2.863 -13.945 -23.484 1 95.81 299 PRO B CA 1
ATOM 4629 C C . PRO B 1 299 ? -1.729 -12.938 -23.625 1 95.81 299 PRO B C 1
ATOM 4631 O O . PRO B 1 299 ? -0.809 -13.148 -24.422 1 95.81 299 PRO B O 1
ATOM 4634 N N . GLY B 1 300 ? -1.73 -11.867 -22.875 1 95.19 300 GLY B N 1
ATOM 4635 C CA . GLY B 1 300 ? -0.635 -10.906 -22.938 1 95.19 300 GLY B CA 1
ATOM 4636 C C . GLY B 1 300 ? 0.709 -11.523 -22.578 1 95.19 300 GLY B C 1
ATOM 4637 O O . GLY B 1 300 ? 1.701 -11.281 -23.281 1 95.19 300 GLY B O 1
ATOM 4638 N N . MET B 1 301 ? 0.76 -12.297 -21.594 1 97.06 301 MET B N 1
ATOM 4639 C CA . MET B 1 301 ? 1.972 -12.992 -21.172 1 97.06 301 MET B CA 1
ATOM 4640 C C . MET B 1 301 ? 2.393 -14.023 -22.203 1 97.06 301 MET B C 1
ATOM 4642 O O . MET B 1 301 ? 3.564 -14.102 -22.578 1 97.06 301 MET B O 1
ATOM 4646 N N . LEU B 1 302 ? 1.449 -14.742 -22.766 1 96.75 302 LEU B N 1
ATOM 4647 C CA . LEU B 1 302 ? 1.73 -15.805 -23.719 1 96.75 302 LEU B CA 1
ATOM 4648 C C . LEU B 1 302 ? 2.277 -15.227 -25.031 1 96.75 302 LEU B C 1
ATOM 4650 O O . LEU B 1 302 ? 3.129 -15.836 -25.672 1 96.75 302 LEU B O 1
ATOM 4654 N N . GLU B 1 303 ? 1.794 -14.07 -25.375 1 95.38 303 GLU B N 1
ATOM 4655 C CA . GLU B 1 303 ? 2.312 -13.414 -26.562 1 95.38 303 GLU B CA 1
ATOM 4656 C C . GLU B 1 303 ? 3.781 -13.039 -26.406 1 95.38 303 GLU B C 1
ATOM 4658 O O . GLU B 1 303 ? 4.574 -13.164 -27.344 1 95.38 303 GLU B O 1
ATOM 4663 N N . LEU B 1 304 ? 4.156 -12.656 -25.25 1 96.12 304 LEU B N 1
ATOM 4664 C CA . LEU B 1 304 ? 5.547 -12.297 -24.984 1 96.12 304 LEU B CA 1
ATOM 4665 C C . LEU B 1 304 ? 6.438 -13.539 -24.969 1 96.12 304 LEU B C 1
ATOM 4667 O O . LEU B 1 304 ? 7.602 -13.469 -25.375 1 96.12 304 LEU B O 1
ATOM 4671 N N . VAL B 1 305 ? 5.914 -14.602 -24.562 1 95.56 305 VAL B N 1
ATOM 4672 C CA . VAL B 1 305 ? 6.652 -15.852 -24.609 1 95.56 305 VAL B CA 1
ATOM 4673 C C . VAL B 1 305 ? 6.805 -16.312 -26.047 1 95.56 305 VAL B C 1
ATOM 4675 O O . VAL B 1 305 ? 7.898 -16.688 -26.484 1 95.56 305 VAL B O 1
ATOM 4678 N N . ARG B 1 306 ? 5.75 -16.219 -26.781 1 92.81 306 ARG B N 1
ATOM 4679 C CA . ARG B 1 306 ? 5.746 -16.641 -28.172 1 92.81 306 ARG B CA 1
ATOM 4680 C C . ARG B 1 306 ? 6.742 -15.82 -28.984 1 92.81 306 ARG B C 1
ATOM 4682 O O . ARG B 1 306 ? 7.461 -16.375 -29.828 1 92.81 306 ARG B O 1
ATOM 4689 N N . SER B 1 307 ? 6.828 -14.555 -28.719 1 94.25 307 SER B N 1
ATOM 4690 C CA . SER B 1 307 ? 7.703 -13.656 -29.469 1 94.25 307 SER B CA 1
ATOM 4691 C C . SER B 1 307 ? 9.164 -13.844 -29.062 1 94.25 307 SER B C 1
ATOM 4693 O O . SER B 1 307 ? 10.062 -13.359 -29.75 1 94.25 307 SER B O 1
ATOM 4695 N N . GLY B 1 308 ? 9.367 -14.438 -27.891 1 94.56 308 GLY B N 1
ATOM 4696 C CA . GLY B 1 308 ? 10.719 -14.648 -27.391 1 94.56 308 GLY B CA 1
ATOM 4697 C C . GLY B 1 308 ? 11.188 -13.562 -26.438 1 94.56 308 GLY B C 1
ATOM 4698 O O . GLY B 1 308 ? 12.281 -13.641 -25.891 1 94.56 308 GLY B O 1
ATOM 4699 N N . ALA B 1 309 ? 10.328 -12.648 -26.234 1 96.31 309 ALA B N 1
ATOM 4700 C CA . ALA B 1 309 ? 10.68 -11.578 -25.297 1 96.31 309 ALA B CA 1
ATOM 4701 C C . ALA B 1 309 ? 10.828 -12.125 -23.891 1 96.31 309 ALA B C 1
ATOM 4703 O O . ALA B 1 309 ? 11.625 -11.617 -23.094 1 96.31 309 ALA B O 1
ATOM 4704 N N . LEU B 1 310 ? 10.039 -13.102 -23.609 1 97.38 310 LEU B N 1
ATOM 4705 C CA . LEU B 1 310 ? 10.148 -13.828 -22.344 1 97.38 310 LEU B CA 1
ATOM 4706 C C . LEU B 1 310 ? 10.523 -15.289 -22.594 1 97.38 310 LEU B C 1
ATOM 4708 O O . LEU B 1 310 ? 10.023 -15.914 -23.531 1 97.38 310 LEU B O 1
ATOM 4712 N N . ARG B 1 311 ? 11.375 -15.766 -21.734 1 96.81 311 ARG B N 1
ATOM 4713 C CA . ARG B 1 311 ? 11.906 -17.109 -21.922 1 96.81 311 ARG B CA 1
ATOM 4714 C C . ARG B 1 311 ? 11.758 -17.938 -20.656 1 96.81 311 ARG B C 1
ATOM 4716 O O . ARG B 1 311 ? 12.75 -18.359 -20.062 1 96.81 311 ARG B O 1
ATOM 4723 N N . PRO B 1 312 ? 10.516 -18.234 -20.297 1 96.25 312 PRO B N 1
ATOM 4724 C CA . PRO B 1 312 ? 10.336 -19.031 -19.094 1 96.25 312 PRO B CA 1
ATOM 4725 C C . PRO B 1 312 ? 10.938 -20.422 -19.203 1 96.25 312 PRO B C 1
ATOM 4727 O O . PRO B 1 312 ? 11.148 -21.094 -18.188 1 96.25 312 PRO B O 1
ATOM 4730 N N . ASP B 1 313 ? 11.195 -20.891 -20.359 1 95.62 313 ASP B N 1
ATOM 4731 C CA . ASP B 1 313 ? 11.828 -22.188 -20.578 1 95.62 313 ASP B CA 1
ATOM 4732 C C . ASP B 1 313 ? 13.203 -22.25 -19.906 1 95.62 313 ASP B C 1
ATOM 4734 O O . ASP B 1 313 ? 13.633 -23.312 -19.453 1 95.62 313 ASP B O 1
ATOM 4738 N N . LEU B 1 314 ? 13.875 -21.109 -19.844 1 95.19 314 LEU B N 1
ATOM 4739 C CA . LEU B 1 314 ? 15.219 -21.047 -19.281 1 95.19 314 LEU B CA 1
ATOM 4740 C C . LEU B 1 314 ? 15.188 -21.219 -17.766 1 95.19 314 LEU B C 1
ATOM 4742 O O . LEU B 1 314 ? 16.219 -21.484 -17.141 1 95.19 314 LEU B O 1
ATOM 4746 N N . LEU B 1 315 ? 14.039 -21.125 -17.156 1 94 315 LEU B N 1
ATOM 4747 C CA . LEU B 1 315 ? 13.914 -21.25 -15.703 1 94 315 LEU B CA 1
ATOM 4748 C C . LEU B 1 315 ? 13.891 -22.719 -15.289 1 94 315 LEU B C 1
ATOM 4750 O O . LEU B 1 315 ? 14.141 -23.047 -14.125 1 94 315 LEU B O 1
ATOM 4754 N N . VAL B 1 316 ? 13.445 -23.562 -16.172 1 93.38 316 VAL B N 1
ATOM 4755 C CA . VAL B 1 316 ? 13.383 -24.984 -15.891 1 93.38 316 VAL B CA 1
ATOM 4756 C C . VAL B 1 316 ? 14.797 -25.562 -15.859 1 93.38 316 VAL B C 1
ATOM 4758 O O . VAL B 1 316 ? 15.438 -25.703 -16.891 1 93.38 316 VAL B O 1
ATOM 4761 N N . THR B 1 317 ? 15.211 -25.938 -14.672 1 89.5 317 THR B N 1
ATOM 4762 C CA . THR B 1 317 ? 16.594 -26.375 -14.547 1 89.5 317 THR B CA 1
ATOM 4763 C C . THR B 1 317 ? 16.672 -27.875 -14.305 1 89.5 317 THR B C 1
ATOM 4765 O O . THR B 1 317 ? 17.734 -28.484 -14.445 1 89.5 317 THR B O 1
ATOM 4768 N N . ARG B 1 318 ? 15.547 -28.484 -13.938 1 93.12 318 ARG B N 1
ATOM 4769 C CA . ARG B 1 318 ? 15.539 -29.906 -13.633 1 93.12 318 ARG B CA 1
ATOM 4770 C C . ARG B 1 318 ? 14.203 -30.547 -14.039 1 93.12 318 ARG B C 1
ATOM 4772 O O . ARG B 1 318 ? 13.148 -29.938 -13.844 1 93.12 318 ARG B O 1
ATOM 4779 N N . THR B 1 319 ? 14.242 -31.719 -14.633 1 96.44 319 THR B N 1
ATOM 4780 C CA . THR B 1 319 ? 13.062 -32.531 -14.945 1 96.44 319 THR B CA 1
ATOM 4781 C C . THR B 1 319 ? 13.18 -33.906 -14.328 1 96.44 319 THR B C 1
ATOM 4783 O O . THR B 1 319 ? 14.203 -34.594 -14.484 1 96.44 319 THR B O 1
ATOM 4786 N N . ILE B 1 320 ? 12.172 -34.312 -13.648 1 97.56 320 ILE B N 1
ATOM 4787 C CA . ILE B 1 320 ? 12.219 -35.625 -12.977 1 97.56 320 ILE B CA 1
ATOM 4788 C C . ILE B 1 320 ? 10.945 -36.406 -13.289 1 97.56 320 ILE B C 1
ATOM 4790 O O . ILE B 1 320 ? 9.953 -35.844 -13.758 1 97.56 320 ILE B O 1
ATOM 4794 N N . ALA B 1 321 ? 11.039 -37.688 -12.992 1 98.31 321 ALA B N 1
ATOM 4795 C CA . ALA B 1 321 ? 9.867 -38.562 -13.117 1 98.31 321 ALA B CA 1
ATOM 4796 C C . ALA B 1 321 ? 9 -38.5 -11.859 1 98.31 321 ALA B C 1
ATOM 4798 O O . ALA B 1 321 ? 9.438 -37.969 -10.828 1 98.31 321 ALA B O 1
ATOM 4799 N N . LEU B 1 322 ? 7.762 -39 -12.008 1 98.5 322 LEU B N 1
ATOM 4800 C CA . LEU B 1 322 ? 6.812 -39 -10.898 1 98.5 322 LEU B CA 1
ATOM 4801 C C . LEU B 1 322 ? 7.391 -39.719 -9.688 1 98.5 322 LEU B C 1
ATOM 4803 O O . LEU B 1 322 ? 7.207 -39.281 -8.555 1 98.5 322 LEU B O 1
ATOM 4807 N N . ASP B 1 323 ? 8.172 -40.781 -9.906 1 98.31 323 ASP B N 1
ATOM 4808 C CA . ASP B 1 323 ? 8.703 -41.594 -8.836 1 98.31 323 ASP B CA 1
ATOM 4809 C C . ASP B 1 323 ? 9.719 -40.812 -7.992 1 98.31 323 ASP B C 1
ATOM 4811 O O . ASP B 1 323 ? 9.961 -41.156 -6.832 1 98.31 323 ASP B O 1
ATOM 4815 N N . ALA B 1 324 ? 10.297 -39.812 -8.555 1 97.88 324 ALA B N 1
ATOM 4816 C CA . ALA B 1 324 ? 11.32 -39.062 -7.863 1 97.88 324 ALA B CA 1
ATOM 4817 C C . ALA B 1 324 ? 10.711 -37.875 -7.109 1 97.88 324 ALA B C 1
ATOM 4819 O O . ALA B 1 324 ? 11.383 -37.219 -6.32 1 97.88 324 ALA B O 1
ATOM 4820 N N . ALA B 1 325 ? 9.43 -37.594 -7.301 1 97.81 325 ALA B N 1
ATOM 4821 C CA . ALA B 1 325 ? 8.773 -36.375 -6.812 1 97.81 325 ALA B CA 1
ATOM 4822 C C . ALA B 1 325 ? 8.734 -36.375 -5.289 1 97.81 325 ALA B C 1
ATOM 4824 O O . ALA B 1 325 ? 8.992 -35.344 -4.668 1 97.81 325 ALA B O 1
ATOM 4825 N N . PRO B 1 326 ? 8.438 -37.531 -4.617 1 97.88 326 PRO B N 1
ATOM 4826 C CA . PRO B 1 326 ? 8.398 -37.5 -3.154 1 97.88 326 PRO B CA 1
ATOM 4827 C C . PRO B 1 326 ? 9.719 -37.062 -2.533 1 97.88 326 PRO B C 1
ATOM 4829 O O . PRO B 1 326 ? 9.727 -36.188 -1.644 1 97.88 326 PRO B O 1
ATOM 4832 N N . ALA B 1 327 ? 10.797 -37.562 -3.029 1 96.12 327 ALA B N 1
ATOM 4833 C CA . ALA B 1 327 ? 12.109 -37.219 -2.506 1 96.12 327 ALA B CA 1
ATOM 4834 C C . ALA B 1 327 ? 12.422 -35.75 -2.793 1 96.12 327 ALA B C 1
ATOM 4836 O O . ALA B 1 327 ? 13 -35.031 -1.953 1 96.12 327 ALA B O 1
ATOM 4837 N N . ALA B 1 328 ? 12.078 -35.312 -3.98 1 95.62 328 ALA B N 1
ATOM 4838 C CA . ALA B 1 328 ? 12.305 -33.938 -4.348 1 95.62 328 ALA B CA 1
ATOM 4839 C C . ALA B 1 328 ? 11.492 -33 -3.463 1 95.62 328 ALA B C 1
ATOM 4841 O O . ALA B 1 328 ? 11.984 -31.938 -3.049 1 95.62 328 ALA B O 1
ATOM 4842 N N . LEU B 1 329 ? 10.258 -33.344 -3.176 1 95.94 329 LEU B N 1
ATOM 4843 C CA . LEU B 1 329 ? 9.398 -32.562 -2.289 1 95.94 329 LEU B CA 1
ATOM 4844 C C . LEU B 1 329 ? 10.016 -32.438 -0.9 1 95.94 329 LEU B C 1
ATOM 4846 O O . LEU B 1 329 ? 10.07 -31.344 -0.333 1 95.94 329 LEU B O 1
ATOM 4850 N N . ALA B 1 330 ? 10.508 -33.438 -0.398 1 94.19 330 ALA B N 1
ATOM 4851 C CA . ALA B 1 330 ? 11.125 -33.469 0.925 1 94.19 330 ALA B CA 1
ATOM 4852 C C . ALA B 1 330 ? 12.375 -32.594 0.957 1 94.19 330 ALA B C 1
ATOM 4854 O O . ALA B 1 330 ? 12.633 -31.906 1.952 1 94.19 330 ALA B O 1
ATOM 4855 N N . ALA B 1 331 ? 13.031 -32.562 -0.13 1 91.88 331 ALA B N 1
ATOM 4856 C CA . ALA B 1 331 ? 14.305 -31.828 -0.206 1 91.88 331 ALA B CA 1
ATOM 4857 C C . ALA B 1 331 ? 14.078 -30.328 -0.268 1 91.88 331 ALA B C 1
ATOM 4859 O O . ALA B 1 331 ? 15 -29.547 -0.035 1 91.88 331 ALA B O 1
ATOM 4860 N N . MET B 1 332 ? 12.875 -29.875 -0.62 1 88 332 MET B N 1
ATOM 4861 C CA . MET B 1 332 ? 12.562 -28.453 -0.766 1 88 332 MET B CA 1
ATOM 4862 C C . MET B 1 332 ? 12.789 -27.719 0.545 1 88 332 MET B C 1
ATOM 4864 O O . MET B 1 332 ? 13.07 -26.516 0.542 1 88 332 MET B O 1
ATOM 4868 N N . GLY B 1 333 ? 12.688 -28.25 1.653 1 80.56 333 GLY B N 1
ATOM 4869 C CA . GLY B 1 333 ? 12.812 -27.625 2.957 1 80.56 333 GLY B CA 1
ATOM 4870 C C . GLY B 1 333 ? 14.25 -27.281 3.314 1 80.56 333 GLY B C 1
ATOM 4871 O O . GLY B 1 333 ? 14.492 -26.344 4.09 1 80.56 333 GLY B O 1
ATOM 4872 N N . SER B 1 334 ? 15.172 -27.953 2.875 1 76.62 334 SER B N 1
ATOM 4873 C CA . SER B 1 334 ? 16.547 -27.812 3.348 1 76.62 334 SER B CA 1
ATOM 4874 C C . SER B 1 334 ? 17.469 -27.297 2.246 1 76.62 334 SER B C 1
ATOM 4876 O O . SER B 1 334 ? 18.453 -26.609 2.523 1 76.62 334 SER B O 1
ATOM 4878 N N . ALA B 1 335 ? 17.266 -27.641 1.123 1 67.38 335 ALA B N 1
ATOM 4879 C CA . ALA B 1 335 ? 18.156 -27.297 0.014 1 67.38 335 ALA B CA 1
ATOM 4880 C C . ALA B 1 335 ? 17.359 -26.953 -1.241 1 67.38 335 ALA B C 1
ATOM 4882 O O . ALA B 1 335 ? 17.281 -27.75 -2.176 1 67.38 335 ALA B O 1
ATOM 4883 N N . PRO B 1 336 ? 16.812 -25.734 -1.116 1 64.75 336 PRO B N 1
ATOM 4884 C CA . PRO B 1 336 ? 16.062 -25.469 -2.344 1 64.75 336 PRO B CA 1
ATOM 4885 C C . PRO B 1 336 ? 16.969 -25.25 -3.555 1 64.75 336 PRO B C 1
ATOM 4887 O O . PRO B 1 336 ? 18.062 -24.719 -3.42 1 64.75 336 PRO B O 1
ATOM 4890 N N . GLY B 1 337 ? 16.859 -26.125 -4.633 1 67.69 337 GLY B N 1
ATOM 4891 C CA . GLY B 1 337 ? 17.625 -25.938 -5.855 1 67.69 337 GLY B CA 1
ATOM 4892 C C . GLY B 1 337 ? 17.359 -24.594 -6.512 1 67.69 337 GLY B C 1
ATOM 4893 O O . GLY B 1 337 ? 16.484 -23.844 -6.066 1 67.69 337 GLY B O 1
ATOM 4894 N N . ALA B 1 338 ? 18.312 -24.297 -7.371 1 78.44 338 ALA B N 1
ATOM 4895 C CA . ALA B 1 338 ? 18.156 -23.078 -8.172 1 78.44 338 ALA B CA 1
ATOM 4896 C C . ALA B 1 338 ? 17.25 -23.328 -9.375 1 78.44 338 ALA B C 1
ATOM 4898 O O . ALA B 1 338 ? 17.297 -24.391 -9.992 1 78.44 338 ALA B O 1
ATOM 4899 N N . GLY B 1 339 ? 16.297 -22.5 -9.562 1 83.19 339 GLY B N 1
ATOM 4900 C CA . GLY B 1 339 ? 15.414 -22.594 -10.711 1 83.19 339 GLY B CA 1
ATOM 4901 C C . GLY B 1 339 ? 14.141 -23.375 -10.43 1 83.19 339 GLY B C 1
ATOM 4902 O O . GLY B 1 339 ? 13.625 -23.344 -9.305 1 83.19 339 GLY B O 1
ATOM 4903 N N . VAL B 1 340 ? 13.602 -23.984 -11.508 1 90.25 340 VAL B N 1
ATOM 4904 C CA . VAL B 1 340 ? 12.312 -24.672 -11.422 1 90.25 340 VAL B CA 1
ATOM 4905 C C . VAL B 1 340 ? 12.492 -26.141 -11.75 1 90.25 340 VAL B C 1
ATOM 4907 O O . VAL B 1 340 ? 13.117 -26.5 -12.75 1 90.25 340 VAL B O 1
ATOM 4910 N N . THR B 1 341 ? 11.969 -26.984 -10.898 1 93.75 341 THR B N 1
ATOM 4911 C CA . THR B 1 341 ? 11.906 -28.422 -11.148 1 93.75 341 THR B CA 1
ATOM 4912 C C . THR B 1 341 ? 10.547 -28.812 -11.719 1 93.75 341 THR B C 1
ATOM 4914 O O . THR B 1 341 ? 9.508 -28.422 -11.172 1 93.75 341 THR B O 1
ATOM 4917 N N . VAL B 1 342 ? 10.602 -29.578 -12.797 1 97 342 VAL B N 1
ATOM 4918 C CA . VAL B 1 342 ? 9.375 -30.047 -13.438 1 97 342 VAL B CA 1
ATOM 4919 C C . VAL B 1 342 ? 9.289 -31.562 -13.328 1 97 342 VAL B C 1
ATOM 4921 O O . VAL B 1 342 ? 10.289 -32.281 -13.492 1 97 342 VAL B O 1
ATOM 4924 N N . ILE B 1 343 ? 8.109 -32.031 -13.039 1 98.38 343 ILE B N 1
ATOM 4925 C CA . ILE B 1 343 ? 7.812 -33.469 -12.961 1 98.38 343 ILE B CA 1
ATOM 4926 C C . ILE B 1 343 ? 7.047 -33.906 -14.211 1 98.38 343 ILE B C 1
ATOM 4928 O O . ILE B 1 343 ? 6.066 -33.25 -14.602 1 98.38 343 ILE B O 1
ATOM 4932 N N . GLU B 1 344 ? 7.484 -34.938 -14.781 1 98.44 344 GLU B N 1
ATOM 4933 C CA . GLU B 1 344 ? 6.773 -35.594 -15.883 1 98.44 344 GLU B CA 1
ATOM 4934 C C . GLU B 1 344 ? 6.168 -36.906 -15.461 1 98.44 344 GLU B C 1
ATOM 4936 O O . GLU B 1 344 ? 6.867 -37.938 -15.398 1 98.44 344 GLU B O 1
ATOM 4941 N N . PRO B 1 345 ? 4.895 -36.906 -15.297 1 98.25 345 PRO B N 1
ATOM 4942 C CA . PRO B 1 345 ? 4.254 -38.062 -14.656 1 98.25 345 PRO B CA 1
ATOM 4943 C C . PRO B 1 345 ? 4.309 -39.312 -15.523 1 98.25 345 PRO B C 1
ATOM 4945 O O . PRO B 1 345 ? 4.125 -40.406 -15.016 1 98.25 345 PRO B O 1
ATOM 4948 N N . TRP B 1 346 ? 4.516 -39.219 -16.781 1 97.56 346 TRP B N 1
ATOM 4949 C CA . TRP B 1 346 ? 4.449 -40.344 -17.688 1 97.56 346 TRP B CA 1
ATOM 4950 C C . TRP B 1 346 ? 5.848 -40.844 -18.062 1 97.56 346 TRP B C 1
ATOM 4952 O O . TRP B 1 346 ? 6.004 -41.75 -18.891 1 97.56 346 TRP B O 1
ATOM 4962 N N . ARG B 1 347 ? 6.789 -40.219 -17.453 1 90.5 347 ARG B N 1
ATOM 4963 C CA . ARG B 1 347 ? 8.164 -40.688 -17.609 1 90.5 347 ARG B CA 1
ATOM 4964 C C . ARG B 1 347 ? 8.438 -41.906 -16.734 1 90.5 347 ARG B C 1
ATOM 4966 O O . ARG B 1 347 ? 7.895 -42 -15.633 1 90.5 347 ARG B O 1
#

pLDDT: mean 96.1, std 4.73, range [64.75, 99.0]

Organism: Streptomyces collinus (strain DSM 40733 / Tue 365) (NCBI:txid1214242)

Nearest PDB structures (foldseek):
  5yat-assembly1_B  TM=9.127E-01  e=2.791E-34  Komagataella phaffii GS115
  5env-assembly1_A  TM=9.371E-01  e=8.398E-33  Saccharomyces cerevisiae S288C
  7kc2-assembly1_A  TM=9.338E-01  e=4.367E-31  Saccharomyces cerevisiae
  5tnx-assembly1_A  TM=9.036E-01  e=1.768E-30  Burkholderia ambifaria MC40-6
  4c4o-assembly1_B  TM=9.137E-01  e=3.983E-27  Candida parapsilosis

Solvent-accessible surface area (backbone atoms only — not comparable to full-atom values): 33042 Å² total; per-residue (Å²): 67,51,27,38,38,30,72,47,65,72,46,86,42,41,73,40,82,45,84,70,75,70,43,48,51,45,8,24,21,30,36,33,54,11,20,32,64,52,72,65,47,42,40,47,43,57,56,74,42,87,59,52,60,76,64,36,25,40,25,42,18,26,10,29,29,31,63,39,67,16,85,68,43,77,80,66,53,63,70,42,47,32,26,32,37,32,54,27,29,66,63,69,45,73,35,27,70,70,67,38,24,39,47,25,88,64,52,42,27,47,29,38,64,44,52,13,39,42,16,36,52,30,53,44,65,34,36,77,56,22,55,32,78,53,60,87,87,61,52,42,63,40,44,4,43,43,10,40,41,38,32,32,19,47,32,35,40,52,66,74,50,53,67,48,63,73,36,37,34,35,34,27,28,48,46,50,34,19,38,36,30,36,31,51,41,26,61,53,46,23,43,23,36,38,31,29,72,44,67,67,37,49,52,50,32,44,74,41,42,29,73,40,73,44,57,44,77,81,35,94,49,54,18,59,52,45,16,60,76,55,74,60,20,18,49,30,22,30,17,41,56,29,43,58,65,43,45,34,29,29,58,60,16,37,22,76,58,11,38,29,31,40,54,24,60,49,91,39,95,82,51,42,37,54,32,46,50,52,56,25,16,57,31,32,22,37,40,30,26,36,61,41,40,34,41,87,60,43,63,66,58,50,51,34,41,72,74,55,64,37,63,68,57,74,42,56,66,43,76,42,34,46,83,49,43,42,62,52,47,64,38,51,80,79,56,66,72,76,50,31,40,30,31,24,40,84,94,68,53,28,38,38,29,74,46,63,71,46,86,42,42,74,41,82,46,83,70,75,71,45,48,51,44,7,23,22,29,38,32,53,12,20,33,64,51,71,66,46,42,41,48,43,57,54,75,42,87,60,52,61,77,65,36,26,42,24,41,19,27,10,30,29,30,63,39,66,15,86,68,43,78,78,67,54,63,70,43,46,32,27,32,35,32,53,27,27,66,63,70,45,73,36,28,71,70,66,39,26,39,47,25,85,64,51,42,28,46,29,37,63,44,54,13,37,42,16,35,51,28,50,43,65,35,37,76,56,23,55,33,78,53,61,87,87,61,54,40,62,40,45,5,45,44,10,40,40,39,34,31,20,47,32,35,42,51,66,74,53,53,65,47,64,72,34,37,34,33,36,27,27,48,46,51,34,19,39,34,32,36,32,53,41,27,61,53,45,23,44,24,36,38,31,29,70,44,68,66,35,46,51,50,33,46,75,40,42,28,72,42,72,44,57,43,75,82,35,95,48,52,18,59,52,43,18,60,76,56,74,59,20,19,49,30,22,28,17,40,54,30,43,56,65,42,44,35,31,28,58,59,16,38,24,78,59,12,36,29,32,41,54,24,61,49,88,41,96,83,52,42,37,53,32,47,50,52,57,25,15,55,32,33,21,36,40,31,26,35,63,43,39,32,40,86,61,44,61,69,58,51,52,35,40,72,73,55,65,38,62,67,59,75,41,55,66,45,77,42,35,46,82,50,43,44,61,52,48,62,38,50,81,79,57,65,71,76,51,33,39,31,32,24,38,83,95

Foldseek 3Di:
DWAWWDAAAPDFTAIDDDDDDDEDQQKFKFQFQKFWDDVVLLCVSNVVAVLADPRAGATFQTKGFTCGHHNNYDPDDGGFIKTWAQWAAPCDDPCNVVVNRLPHPDTDGDRGNHHHDLARMDMDGNCVFTIAGADPPDDGHLRSLCRYQLQLLLCLVCPVQVAAAAFEEEEEDQASNRLSNLLNNQLRNYAYEYEDQDPVSVVSSVVSGHPYYDNVVPDPQLLVVLCVVRVGAGQEYEYQAAELNSQQSRLSRHHQQHEYEYEHHHDDPVPDHDYPVVSCVVRVYHYHYTRGDTNVVCVVVSVCCVVVSGPSVVQADEEEESRCVSVLSSCCVPDNDGGIYMYGDVD/DWAWWDAAAPDFTAIDDDDDDDEDQQKFKFQFQKFWDDVVLLCVSNVVAVLADPRAGATFQTKGFTCGHHNNYDPDDGGFIKTWAQWAAPCDDPCNVVVNRLPHPDTDGDRGNHHHRLARMDMDGNCVFTIAGADPPDDGNLRSLCRYQLQLLLCLVCPVQVAAAAFEEEEEDQASNRLSNLLNNQLRNYAYEYEDQDPVSVVSSVVSGHPYYDNVVPDPQLLVVLCVVRVGAGQEYEYQAAELNSQQSRLSRHHQQHEYEYEHHHDDPVPDHDYPVVSCVVRVYHYHYTRGDTNVVCVVVSVCCVVVSGPSVVQADEEEESRCVSVVSSCCVPDNDHGIYMYGDVD

Radius of gyration: 28.49 Å; Cα contacts (8 Å, |Δi|>4): 1935; chains: 2; bounding box: 51×89×61 Å